Protein 1VL8 (pdb70)

B-factor: mean 30.04, std 7.15, range [13.34, 73.95]

Organism: Thermotoga maritima (strain ATCC 43589 / DSM 3109 / JCM 10099 / NBRC 100826 / MSB8) (NCBI:txid243274)

Solvent-accessible surface area: 19427 Å² total; per-residue (Å²): 128,77,1,178,58,36,3,0,0,0,1,18,0,16,112,28,34,2,38,1,0,0,34,3,0,2,110,23,16,0,19,0,0,0,1,15,131,71,93,116,63,0,46,91,5,4,85,123,0,40,126,130,44,67,16,108,21,34,23,52,87,2,42,8,34,62,39,106,52,0,84,113,0,9,92,15,0,86,91,102,41,45,83,0,4,1,0,0,4,23,20,24,12,19,79,90,49,43,0,36,112,0,45,28,96,42,0,72,63,0,0,59,12,1,0,3,0,6,0,5,0,0,40,29,0,17,73,13,0,115,130,20,110,1,5,0,0,0,0,14,3,11,9,6,28,80,40,12,11,10,49,48,11,0,0,26,0,0,0,12,3,0,1,7,2,0,0,43,0,0,9,91,14,0,37,196,62,40,1,8,0,0,0,0,0,8,14,30,9,116,26,157,63,18,71,67,11,8,69,49,107,97,70,44,96,94,0,65,104,57,8,82,132,52,121,28,12,74,46,112,42,0,25,49,27,0,18,69,1,0,0,84,104,1,109,222,38,49,14,90,35,52,57,31,16,22,24,1,51,92,105,151,95,72,2,187,55,38,5,0,0,0,1,18,0,18,123,29,34,3,36,0,0,0,32,2,0,1,112,23,16,0,17,0,0,0,1,18,133,68,91,112,71,0,40,80,4,5,64,124,0,55,130,144,47,68,15,88,19,26,25,50,84,3,44,7,35,62,37,98,62,0,84,118,0,9,85,21,0,126,150,101,34,45,76,1,2,1,0,0,4,22,20,26,10,18,82,95,50,43,0,37,110,0,46,28,98,45,0,70,65,0,0,63,9,2,0,4,0,7,0,4,0,0,38,33,0,12,75,10,0,127,137,18,108,5,6,0,0,0,0,14,2,11,9,5,28,82,41,12,12,26,59,47,11,0,0,28,0,0,0,12,3,0,1,8,1,0,0,40,0,0,9,89,12,1,37,196,61,42,0,14,0,0,0,0,0,7,14,32,8,115,26,132,65,21,96,71,13,22,88,56,100,97,40,47,94,98,2,62,135,55,8,81,139,52,126,26,12,76,44,113,41,0,25,50,24,0,19,65,0,0,1,60,76,1,142,218,38,52,13,91,36,49,59,33,17,22,24,2,49,92,105

Sequence (503 aa):
FDLRGRVALVTGGSRGLGFGIAQGLAEAGCSVVVASRNLEEASEAAQKLTEKYGVETMAFRCDVSNYEEVKKLLEAVKEKFGKLDTVVNAAGINRRHPAEEFPLDEFRQVIEVNLFGTYYVCREAFSLLRESDNPSIINIGSLTVEEVTMPNISAYAASKGGVASLTKALAKEWGRYGIRVNVIAPGWYRTKMTEAVFSDPEKLDYMLKRIPLGRTGVPEDLKGVAVFLASEEAKYVTGQIIFVDGGWTANVFDLRGRVALVTGGSRGLGFGIAQGLAEAGCSVVVASRNLEEASEAAQKLTEKYGVETMAFRCDVSNYEEVKKLLEAVKEKFGKLDTVVNAAGINRRHPAEEFPLDEFRQVIEVNLFGTYYVCREAFSLLRESDNPSIINIGSLTVEEVTMPNISAYAASKGGVASLTKALAKEWGRYGIRVNVIAPGWYRTKMTEAVFSSDPEKLDYMLKRIPLGRTGVPEDLKGVAVFLASEEAKYVTGQIIFVDGGWTAN

Secondary structure (DSSP, 8-state):
---TT-EEEEETTTSHHHHHHHHHHHHTT-EEEEEES-HHHHHHHHHHHHHHH---EEEEE--TT-HHHHHHHHHHHHHHHS---EEEE---------GGG--HHHHHHHHIIIIIHHHHHHHHHHHHHTT-SS-EEEEE--GGGT---SSS-HHHHHHHHHHHHHHHHHHHHHGGGT-EEEEEEE--B-STTTHHHHT-HHHHHHHHHT-TTSS-B-GGGGHHHHHHHHSGGGTT--S-EEEESTTGGG-/----TT-EEEEETTTSHHHHHHHHHHHHTT-EEEEEES-HHHHHHHHHHHHHHH---EEEEE--TT-HHHHHHHHHHHHHHHS---EEEE---------GGG--HHHHHHHHIIIIIHHHHHHHHHHHHHTT-SS-EEEEE--GGGT---SSS-HHHHHHHHHHHHHHHHHHHHHGGGT-EEEEEEE--B-SGGGHHHHT-HHHHHHHHHT-TTSS-B-GGGGHHHHHHHHSGGGTT--S-EEEESTTGGG-

Radius of gyration: 23.2 Å; Cα contacts (8 Å, |Δi|>4): 1226; chains: 2; bounding box: 63×60×46 Å

Foldseek 3Di:
DAQAVAEEEFEVCLDFQSVLQQLLNLQSHYEYEYEEQDQVSSVVSQVVSCVVRVHHYHYAYAQLLDLVRLLVVLVVVCVVRVAHAEYELPFFAFDFDAPVPDDPVVLVVRLSRLAVSLVSNCVNCVVRNLVDPQHEYEYEAACLLPDDPDGRGVSNSVNRVNLLVVQLVCCVPCVVSLHAGEYEYEYAEDDPRCVVQVVDPVSVVVLLVLAQQRDHDGSNLCSVVSCCRSDPVCSVDHSYYHYSYNCNVVD/DLAQAPAEEEQEVCLDFLSVLQLLLNLQSHYEYEYEEQDQVSSVVSQVVSCVVRVHHYHYAYDQLLDLVRLLVSLVVCCVVRVAHAEYELPFFAFDFDAPVPPDPVVLVVRLSRLAVSLVSNCVNCVVRNLVDPQHEYEYEAACLLPDDPDGGGVSNSVNRVNLLVVQLVCLVVCVVSLHAGEYEYEYAEDDPRCPVQVVDVVSLVVLQVLAQQRDHDGSNLCSVVSSCRSDPVCSVDHSYYHYSYNCNVVD

CATH classification: 3.40.50.720

Structure (mmCIF, N/CA/C/O backbone):
data_1VL8
#
_entry.id   1VL8
#
_cell.length_a   123.504
_cell.length_b   123.504
_cell.length_c   122.323
_cell.angle_alpha   90.00
_cell.angle_beta   90.00
_cell.angle_gamma   90.00
#
_symmetry.space_group_name_H-M   'P 43 21 2'
#
loop_
_entity.id
_entity.type
_entity.pdbx_description
1 polymer 'Gluconate 5-dehydrogenase'
2 non-polymer 'PHOSPHATE ION'
3 non-polymer 'NADP NICOTINAMIDE-ADENINE-DINUCLEOTIDE PHOSPHATE'
4 non-polymer 'MAGNESIUM ION'
5 water water
#
loop_
_atom_site.group_PDB
_atom_site.id
_atom_site.type_symbol
_atom_site.label_atom_id
_atom_site.label_alt_id
_atom_site.label_comp_id
_atom_site.label_asym_id
_atom_site.label_entity_id
_atom_site.label_seq_id
_atom_site.pdbx_PDB_ins_code
_atom_site.Cartn_x
_atom_site.Cartn_y
_atom_site.Cartn_z
_atom_site.occupancy
_atom_site.B_iso_or_equiv
_atom_site.auth_seq_id
_atom_site.auth_comp_id
_atom_site.auth_asym_id
_atom_site.auth_atom_id
_atom_site.pdbx_PDB_model_num
ATOM 1 N N . PHE A 1 17 ? 10.877 7.876 3.532 1.00 44.35 5 PHE A N 1
ATOM 2 C CA . PHE A 1 17 ? 10.437 9.301 3.833 1.00 42.26 5 PHE A CA 1
ATOM 3 C C . PHE A 1 17 ? 9.085 9.375 4.509 1.00 40.01 5 PHE A C 1
ATOM 4 O O . PHE A 1 17 ? 8.316 10.324 4.358 1.00 41.29 5 PHE A O 1
ATOM 12 N N . ASP A 1 18 ? 8.821 8.359 5.290 1.00 37.44 6 ASP A N 1
ATOM 13 C CA . ASP A 1 18 ? 7.630 8.217 6.072 1.00 36.87 6 ASP A CA 1
ATOM 14 C C . ASP A 1 18 ? 7.823 9.024 7.370 1.00 35.31 6 ASP A C 1
ATOM 15 O O . ASP A 1 18 ? 8.801 8.827 8.101 1.00 36.30 6 ASP A O 1
ATOM 20 N N . LEU A 1 19 ? 6.884 9.919 7.654 1.00 32.68 7 LEU A N 1
ATOM 21 C CA . LEU A 1 19 ? 6.890 10.656 8.927 1.00 29.96 7 LEU A CA 1
ATOM 22 C C . LEU A 1 19 ? 5.732 10.259 9.817 1.00 28.52 7 LEU A C 1
ATOM 23 O O . LEU A 1 19 ? 5.349 10.989 10.747 1.00 27.31 7 LEU A O 1
ATOM 28 N N . ARG A 1 20 ? 5.144 9.100 9.547 1.00 28.95 8 ARG A N 1
ATOM 29 C CA . ARG A 1 20 ? 4.048 8.643 10.379 1.00 31.11 8 ARG A CA 1
ATOM 30 C C . ARG A 1 20 ? 4.524 8.421 11.809 1.00 29.70 8 ARG A C 1
ATOM 31 O O . ARG A 1 20 ? 5.596 7.892 12.022 1.00 28.83 8 ARG A O 1
ATOM 39 N N . GLY A 1 21 ? 3.744 8.882 12.773 1.00 29.44 9 GLY A N 1
ATOM 40 C CA . GLY A 1 21 ? 4.124 8.810 14.183 1.00 30.06 9 GLY A CA 1
ATOM 41 C C . GLY A 1 21 ? 5.000 9.970 14.640 1.00 29.26 9 GLY A C 1
ATOM 42 O O . GLY A 1 21 ? 5.278 10.108 15.846 1.00 29.38 9 GLY A O 1
ATOM 43 N N . ARG A 1 22 ? 5.434 10.817 13.699 1.00 26.69 10 ARG A N 1
ATOM 44 C CA . ARG A 1 22 ? 6.248 11.979 14.042 1.00 26.90 10 ARG A CA 1
ATOM 45 C C . ARG A 1 22 ? 5.378 13.188 14.357 1.00 26.39 10 ARG A C 1
ATOM 46 O O . ARG A 1 22 ? 4.231 13.248 13.941 1.00 24.57 10 ARG A O 1
ATOM 54 N N . VAL A 1 23 ? 5.953 14.120 15.115 1.0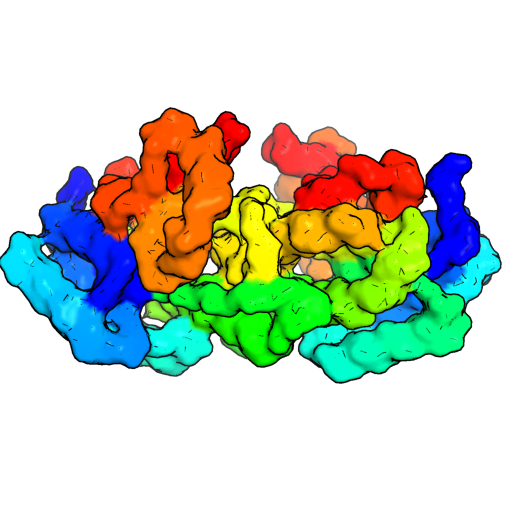0 25.45 11 VAL A N 1
ATOM 55 C CA . VAL A 1 23 ? 5.329 15.374 15.532 1.00 24.80 11 VAL A CA 1
ATOM 56 C C . VAL A 1 23 ? 6.244 16.529 15.066 1.00 26.99 11 VAL A C 1
ATOM 57 O O . VAL A 1 23 ? 7.469 16.525 15.314 1.00 25.05 11 VAL A O 1
ATOM 61 N N . ALA A 1 24 ? 5.640 17.489 14.367 1.00 25.44 12 ALA A N 1
ATOM 62 C CA . ALA A 1 24 ? 6.308 18.705 13.962 1.00 25.61 12 ALA A CA 1
ATOM 63 C C . ALA A 1 24 ? 5.639 19.939 14.545 1.00 26.35 12 ALA A C 1
ATOM 64 O O . ALA A 1 24 ? 4.427 19.973 14.728 1.00 26.35 12 ALA A O 1
ATOM 66 N N . LEU A 1 25 ? 6.474 20.927 14.870 1.00 27.64 13 LEU A N 1
ATOM 67 C CA . LEU A 1 25 ? 6.048 22.263 15.249 1.00 27.92 13 LEU A CA 1
ATOM 68 C C . LEU A 1 25 ? 6.452 23.190 14.106 1.00 26.24 13 LEU A C 1
ATOM 69 O O . LEU A 1 25 ? 7.639 23.310 13.782 1.00 27.76 13 LEU A O 1
ATOM 74 N N . VAL A 1 26 ? 5.467 23.857 13.516 1.00 26.45 14 VAL A N 1
ATOM 75 C CA . VAL A 1 26 ? 5.716 24.830 12.463 1.00 25.20 14 VAL A CA 1
ATOM 76 C C . VAL A 1 26 ? 5.261 26.207 12.913 1.00 24.03 14 VAL A C 1
ATOM 77 O O . VAL A 1 26 ? 4.069 26.508 12.938 1.00 23.82 14 VAL A O 1
ATOM 81 N N . THR A 1 27 ? 6.229 27.056 13.229 1.00 25.61 15 THR A N 1
ATOM 82 C CA . THR A 1 27 ? 5.927 28.476 13.403 1.00 27.87 15 THR A CA 1
ATOM 83 C C . THR A 1 27 ? 5.768 29.123 12.056 1.00 26.01 15 THR A C 1
ATOM 84 O O . THR A 1 27 ? 6.430 28.726 11.102 1.00 26.28 15 THR A O 1
ATOM 88 N N . GLY A 1 28 ? 4.910 30.140 11.970 1.00 28.16 16 GLY A N 1
ATOM 89 C CA . GLY A 1 28 ? 4.549 30.650 10.669 1.00 28.78 16 GLY A CA 1
ATOM 90 C C . GLY A 1 28 ? 3.826 29.618 9.793 1.00 29.26 16 GLY A C 1
ATOM 91 O O . GLY A 1 28 ? 3.815 29.746 8.573 1.00 28.72 16 GLY A O 1
ATOM 92 N N . GLY A 1 29 ? 3.180 28.627 10.424 1.00 27.53 17 GLY A N 1
ATOM 93 C CA . GLY A 1 29 ? 2.483 27.568 9.694 1.00 27.78 17 GLY A CA 1
ATOM 94 C C . GLY A 1 29 ? 1.066 27.870 9.222 1.00 27.35 17 GLY A C 1
ATOM 95 O O . GLY A 1 29 ? 0.428 27.017 8.617 1.00 26.75 17 GLY A O 1
ATOM 96 N N . SER A 1 30 ? 0.586 29.084 9.512 1.00 27.97 18 SER A N 1
ATOM 97 C CA . SER A 1 30 ? -0.776 29.515 9.302 1.00 28.83 18 SER A CA 1
ATOM 98 C C . SER A 1 30 ? -1.034 29.917 7.841 1.00 29.39 18 SER A C 1
ATOM 99 O O . SER A 1 30 ? -2.175 29.915 7.396 1.00 28.86 18 SER A O 1
ATOM 102 N N . ARG A 1 31 ? 0.023 30.296 7.124 1.00 28.63 19 ARG A N 1
ATOM 103 C CA . ARG A 1 31 ? -0.105 30.658 5.703 1.00 29.06 19 ARG A CA 1
ATOM 104 C C . ARG A 1 31 ? 1.233 30.645 4.979 1.00 27.55 19 ARG A C 1
ATOM 105 O O . ARG A 1 31 ? 2.257 30.282 5.531 1.00 26.94 19 ARG A O 1
ATOM 113 N N . GLY A 1 32 ? 1.216 31.014 3.706 1.00 26.73 20 GLY A N 1
ATOM 114 C CA . GLY A 1 32 ? 2.444 31.135 2.939 1.00 28.16 20 GLY A CA 1
ATOM 115 C C . GLY A 1 32 ? 3.365 29.926 2.916 1.00 27.73 20 GLY A C 1
ATOM 116 O O . GLY A 1 32 ? 2.925 28.787 2.772 1.00 27.67 20 GLY A O 1
ATOM 117 N N . LEU A 1 33 ? 4.659 30.172 3.037 1.00 28.10 21 LEU A N 1
ATOM 118 C CA . LEU A 1 33 ? 5.640 29.093 2.910 1.00 27.33 21 LEU A CA 1
ATOM 119 C C . LEU A 1 33 ? 5.586 28.075 4.061 1.00 27.43 21 LEU A C 1
ATOM 120 O O . LEU A 1 33 ? 5.763 26.873 3.840 1.00 27.82 21 LEU A O 1
ATOM 125 N N . GLY A 1 34 ? 5.362 28.557 5.280 1.00 26.77 22 GLY A N 1
ATOM 126 C CA . GLY A 1 34 ? 5.259 27.694 6.447 1.00 29.29 22 GLY A CA 1
ATOM 127 C C . GLY A 1 34 ? 4.073 26.746 6.296 1.00 27.57 22 GLY A C 1
ATOM 128 O O . GLY A 1 34 ? 4.179 25.573 6.621 1.00 28.36 22 GLY A O 1
ATOM 129 N N . PHE A 1 35 ? 2.967 27.255 5.754 1.00 26.77 23 PHE A N 1
ATOM 130 C CA . PHE A 1 35 ? 1.808 26.430 5.501 1.00 27.29 23 PHE A CA 1
ATOM 131 C C . PHE A 1 35 ? 2.066 25.349 4.451 1.00 25.65 23 PHE A C 1
ATOM 132 O O . PHE A 1 35 ? 1.665 24.211 4.649 1.00 23.54 23 PHE A O 1
ATOM 140 N N . GLY A 1 36 ? 2.723 25.705 3.356 1.00 27.86 24 GLY A N 1
ATOM 141 C CA . GLY A 1 36 ? 3.114 24.742 2.321 1.00 26.82 24 GLY A CA 1
ATOM 142 C C . GLY A 1 36 ? 3.959 23.608 2.919 1.00 27.47 24 GLY A C 1
ATOM 143 O O . GLY A 1 36 ? 3.731 22.433 2.653 1.00 26.61 24 GLY A O 1
ATOM 144 N N . ILE A 1 37 ? 4.938 23.981 3.724 1.00 27.92 25 ILE A N 1
ATOM 145 C CA . ILE A 1 37 ? 5.796 23.033 4.434 1.00 27.87 25 ILE A CA 1
ATOM 146 C C . ILE A 1 37 ? 4.999 22.142 5.397 1.00 27.53 25 ILE A C 1
ATOM 147 O O . ILE A 1 37 ? 5.235 20.937 5.433 1.00 28.06 25 ILE A O 1
ATOM 152 N N . ALA A 1 38 ? 4.078 22.740 6.155 1.00 27.12 26 ALA A N 1
ATOM 153 C CA . ALA A 1 38 ? 3.209 22.010 7.063 1.00 27.19 26 ALA A CA 1
ATOM 154 C C . ALA A 1 38 ? 2.395 20.952 6.299 1.00 28.93 26 ALA A C 1
ATOM 155 O O . ALA A 1 38 ? 2.258 19.821 6.771 1.00 26.99 26 ALA A O 1
ATOM 157 N N . GLN A 1 39 ? 1.898 21.314 5.099 1.00 27.34 27 GLN A N 1
ATOM 158 C CA . GLN A 1 39 ? 1.171 20.402 4.253 1.00 26.30 27 GLN A CA 1
ATOM 159 C C . GLN A 1 39 ? 2.029 19.217 3.821 1.00 26.79 27 GLN A C 1
ATOM 160 O O . GLN A 1 39 ? 1.557 18.099 3.828 1.00 25.97 27 GLN A O 1
ATOM 166 N N . GLY A 1 40 ? 3.261 19.503 3.400 1.00 28.05 28 GLY A N 1
ATOM 167 C CA . GLY A 1 40 ? 4.233 18.493 3.016 1.00 27.73 28 GLY A CA 1
ATOM 168 C C . GLY A 1 40 ? 4.472 17.506 4.140 1.00 27.99 28 GLY A C 1
ATOM 169 O O . GLY A 1 40 ? 4.446 16.308 3.924 1.00 25.90 28 GLY A O 1
ATOM 170 N N . LEU A 1 41 ? 4.710 18.016 5.343 1.00 27.07 29 LEU A N 1
ATOM 171 C CA . LEU A 1 41 ? 4.944 17.151 6.505 1.00 26.13 29 LEU A CA 1
ATOM 172 C C . LEU A 1 41 ? 3.730 16.289 6.841 1.00 26.62 29 LEU A C 1
ATOM 173 O O . LEU A 1 41 ? 3.877 15.123 7.149 1.00 2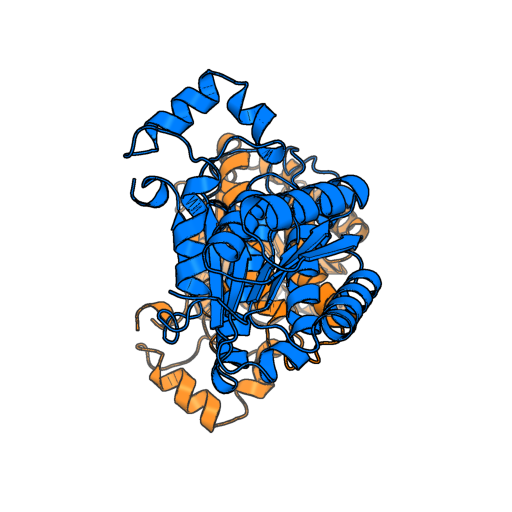5.13 29 LEU A O 1
ATOM 178 N N . ALA A 1 42 ? 2.537 16.891 6.791 1.00 25.63 30 ALA A N 1
ATOM 179 C CA . ALA A 1 42 ? 1.277 16.224 7.081 1.00 26.26 30 ALA A CA 1
ATOM 180 C C . ALA A 1 42 ? 0.997 15.142 6.035 1.00 26.97 30 ALA A C 1
ATOM 181 O O . ALA A 1 42 ? 0.525 14.047 6.376 1.00 24.65 30 ALA A O 1
ATOM 183 N N . GLU A 1 43 ? 1.283 15.446 4.774 1.00 25.03 31 GLU A N 1
ATOM 184 C CA . GLU A 1 43 ? 1.087 14.491 3.708 1.00 27.25 31 GLU A CA 1
ATOM 185 C C . GLU A 1 43 ? 1.937 13.251 3.910 1.00 26.99 31 GLU A C 1
ATOM 186 O O . GLU A 1 43 ? 1.494 12.174 3.579 1.00 24.11 31 GLU A O 1
ATOM 192 N N . ALA A 1 44 ? 3.153 13.421 4.441 1.00 26.37 32 ALA A N 1
ATOM 193 C CA . ALA A 1 44 ? 4.077 12.301 4.761 1.00 26.02 32 ALA A CA 1
ATOM 194 C C . ALA A 1 44 ? 3.740 11.578 6.083 1.00 26.56 32 ALA A C 1
ATOM 195 O O . ALA A 1 44 ? 4.395 10.613 6.473 1.00 27.21 32 ALA A O 1
ATOM 197 N N . GLY A 1 45 ? 2.707 12.067 6.769 1.00 25.64 33 GLY A N 1
ATOM 198 C CA . GLY A 1 45 ? 2.155 11.399 7.925 1.00 27.94 33 GLY A CA 1
ATOM 199 C C . GLY A 1 45 ? 2.431 12.070 9.251 1.00 26.80 33 GLY A C 1
ATOM 200 O O . GLY A 1 45 ? 2.059 11.545 10.284 1.00 27.02 33 GLY A O 1
ATOM 201 N N . CYS A 1 46 ? 3.071 13.223 9.222 1.00 27.29 34 CYS A N 1
ATOM 202 C CA . CYS A 1 46 ? 3.443 13.930 10.440 1.00 27.54 34 CYS A CA 1
ATOM 203 C C . CYS A 1 46 ? 2.233 14.639 11.108 1.00 27.97 34 CYS A C 1
ATOM 204 O O . CYS A 1 46 ? 1.432 15.264 10.438 1.00 26.96 34 CYS A O 1
ATOM 207 N N . SER A 1 47 ? 2.128 14.532 12.426 1.00 25.45 35 SER A N 1
ATOM 208 C CA . SER A 1 47 ? 1.251 15.381 13.211 1.00 26.76 35 SER A CA 1
ATOM 209 C C . SER A 1 47 ? 1.858 16.751 13.286 1.00 25.43 35 SER A C 1
ATOM 210 O O . SER A 1 47 ? 3.081 16.854 13.460 1.00 26.20 35 SER A O 1
ATOM 213 N N . VAL A 1 48 ? 1.021 17.794 13.203 1.00 25.40 36 VAL A N 1
ATOM 214 C CA . VAL A 1 48 ? 1.518 19.167 13.084 1.00 26.65 36 VAL A CA 1
ATOM 215 C C . VAL A 1 48 ? 0.886 20.138 14.065 1.00 25.11 36 VAL A C 1
ATOM 216 O O . VAL A 1 48 ? -0.348 20.232 14.171 1.00 25.40 36 VAL A O 1
ATOM 220 N N . VAL A 1 49 ? 1.760 20.861 14.758 1.00 26.52 37 VAL A N 1
ATOM 221 C CA . VAL A 1 49 ? 1.398 22.020 15.570 1.00 25.82 37 VAL A CA 1
ATOM 222 C C . VAL A 1 49 ? 1.696 23.279 14.768 1.00 25.98 37 VAL A C 1
ATOM 223 O O . VAL A 1 49 ? 2.856 23.539 14.392 1.00 27.65 37 VAL A O 1
ATOM 227 N N . VAL A 1 50 ? 0.636 24.046 14.516 1.00 26.67 38 VAL A N 1
ATOM 228 C CA . VAL A 1 50 ? 0.695 25.310 13.825 1.00 25.47 38 VAL A CA 1
ATOM 229 C C . VAL A 1 50 ? 0.717 26.472 14.838 1.00 25.48 38 VAL A C 1
ATOM 230 O O . VAL A 1 50 ? -0.175 26.640 15.683 1.00 25.91 38 VAL A O 1
ATOM 234 N N . ALA A 1 51 ? 1.761 27.280 14.752 1.00 24.71 39 ALA A N 1
ATOM 235 C CA . ALA A 1 51 ? 1.869 28.431 15.634 1.00 26.57 39 ALA A CA 1
ATOM 236 C C . ALA A 1 51 ? 2.042 29.707 14.856 1.00 26.91 39 ALA A C 1
ATOM 237 O O . ALA A 1 51 ? 2.888 29.785 13.950 1.00 28.15 39 ALA A O 1
ATOM 239 N N . SER A 1 52 ? 1.238 30.702 15.220 1.00 27.86 40 SER A N 1
ATOM 240 C CA . SER A 1 52 ? 1.348 32.044 14.670 1.00 30.45 40 SER A CA 1
ATOM 241 C C . SER A 1 52 ? 0.676 33.036 15.635 1.00 28.62 40 SER A C 1
ATOM 242 O O . SER A 1 52 ? 0.120 32.620 16.672 1.00 28.09 40 SER A O 1
ATOM 245 N N . ARG A 1 53 ? 0.702 34.326 15.310 1.00 27.87 41 ARG A N 1
ATOM 246 C CA . ARG A 1 53 ? 0.109 35.339 16.186 1.00 30.00 41 ARG A CA 1
ATOM 247 C C . ARG A 1 53 ? -1.398 35.445 16.103 1.00 28.60 41 ARG A C 1
ATOM 248 O O . ARG A 1 53 ? -2.026 36.049 16.987 1.00 28.16 41 ARG A O 1
ATOM 256 N N . ASN A 1 54 ? -1.971 34.921 15.026 1.00 28.11 42 ASN A N 1
ATOM 257 C CA . ASN A 1 54 ? -3.395 34.967 14.788 1.00 27.89 42 ASN A CA 1
ATOM 258 C C . ASN A 1 54 ? -3.974 33.542 15.020 1.00 26.65 42 ASN A C 1
ATOM 259 O O . ASN A 1 54 ? -3.755 32.648 14.196 1.00 25.88 42 ASN A O 1
ATOM 264 N N . LEU A 1 55 ? -4.656 33.351 16.157 1.00 26.68 43 LEU A N 1
ATOM 265 C CA . LEU A 1 55 ? -5.181 32.029 16.530 1.00 27.65 43 LEU A CA 1
ATOM 266 C C . LEU A 1 55 ? -6.201 31.507 15.482 1.00 27.14 43 LEU A C 1
ATOM 267 O O . LEU A 1 55 ? -6.164 30.332 15.115 1.00 24.09 43 LEU A O 1
ATOM 272 N N . GLU A 1 56 ? -7.097 32.372 14.993 1.00 25.32 44 GLU A N 1
ATOM 273 C CA . GLU A 1 56 ? -8.040 31.955 13.958 1.00 26.19 44 GLU A CA 1
ATOM 274 C C . GLU A 1 56 ? -7.348 31.404 12.746 1.00 25.24 44 GLU A C 1
ATOM 275 O O . GLU A 1 56 ? -7.692 30.339 12.245 1.00 21.33 44 GLU A O 1
ATOM 281 N N . GLU A 1 57 ? -6.331 32.114 12.277 1.00 26.92 45 GLU A N 1
ATOM 282 C CA . GLU A 1 57 ? -5.628 31.672 11.101 1.00 28.94 45 GLU A CA 1
ATOM 283 C C . GLU A 1 57 ? -4.847 30.386 11.307 1.00 28.16 45 GLU A C 1
ATOM 284 O O . GLU A 1 57 ? -4.784 29.528 10.406 1.00 27.39 45 GLU A O 1
ATOM 290 N N . ALA A 1 58 ? -4.192 30.284 12.458 1.00 25.79 46 ALA A N 1
ATOM 291 C CA . ALA A 1 58 ? -3.495 29.049 12.836 1.00 23.67 46 ALA A CA 1
ATOM 292 C C . ALA A 1 58 ? -4.441 27.840 12.969 1.00 26.02 46 ALA A C 1
ATOM 293 O O . ALA A 1 58 ? -4.119 26.755 12.479 1.00 26.79 46 ALA A O 1
ATOM 295 N N . SER A 1 59 ? -5.571 28.040 13.645 1.00 24.97 47 SER A N 1
ATOM 296 C CA . SER A 1 59 ? -6.599 27.016 13.857 1.00 26.17 47 SER A CA 1
ATOM 297 C C . SER A 1 59 ? -7.198 26.530 12.556 1.00 25.80 47 SER A C 1
ATOM 298 O O . SER A 1 59 ? -7.326 25.323 12.353 1.00 24.33 47 SER A O 1
ATOM 301 N N . GLU A 1 60 ? -7.523 27.475 11.665 1.00 27.83 48 GLU A N 1
ATOM 302 C CA . GLU A 1 60 ? -8.034 27.145 10.347 1.00 29.15 48 GLU A CA 1
ATOM 303 C C . GLU A 1 60 ? -7.003 26.401 9.509 1.00 26.68 48 GLU A C 1
ATOM 304 O O . GLU A 1 60 ? -7.337 25.448 8.840 1.00 23.87 48 GLU A O 1
ATOM 310 N N . ALA A 1 61 ? -5.746 26.802 9.581 1.00 25.80 49 ALA A N 1
ATOM 311 C CA . ALA A 1 61 ? -4.683 26.113 8.847 1.00 27.11 49 ALA A CA 1
ATOM 312 C C . ALA A 1 61 ? -4.518 24.679 9.362 1.00 27.04 49 ALA A C 1
ATOM 313 O O . ALA A 1 61 ? -4.434 23.733 8.556 1.00 27.24 49 ALA A O 1
ATOM 315 N N . ALA A 1 62 ? -4.491 24.540 10.689 1.00 26.12 50 ALA A N 1
ATOM 316 C CA . ALA A 1 62 ? -4.396 23.213 11.331 1.00 28.38 50 ALA A CA 1
ATOM 317 C C . ALA A 1 62 ? -5.543 22.281 10.938 1.00 27.18 50 ALA A C 1
ATOM 318 O O . ALA A 1 62 ? -5.306 21.142 10.565 1.00 26.13 50 ALA A O 1
ATOM 320 N N . GLN A 1 63 ? -6.772 22.791 10.975 1.00 27.37 51 GLN A N 1
ATOM 321 C CA . GLN A 1 63 ? -7.942 22.009 10.588 1.00 28.42 51 GLN A CA 1
ATOM 322 C C . GLN A 1 63 ? -7.905 21.568 9.100 1.00 27.88 51 GLN A C 1
ATOM 323 O O . GLN A 1 63 ? -8.297 20.439 8.782 1.00 25.45 51 GLN A O 1
ATOM 329 N N . LYS A 1 64 ? -7.441 22.452 8.212 1.00 26.33 52 LYS A N 1
ATOM 330 C CA . LYS A 1 64 ? -7.220 22.092 6.809 1.00 30.20 52 LYS A CA 1
ATOM 331 C C . LYS A 1 64 ? -6.187 20.971 6.644 1.00 27.42 52 LYS A C 1
ATOM 332 O O . LYS A 1 64 ? -6.349 20.099 5.817 1.00 27.80 52 LYS A O 1
ATOM 338 N N . LEU A 1 65 ? -5.138 20.976 7.460 1.00 28.10 53 LEU A N 1
ATOM 339 C CA . LEU A 1 65 ? -4.196 19.834 7.460 1.00 28.17 53 LEU A CA 1
ATOM 340 C C . LEU A 1 65 ? -4.859 18.501 7.870 1.00 25.94 53 LEU A C 1
ATOM 341 O O . LEU A 1 65 ? -4.638 17.474 7.251 1.00 23.45 53 LEU A O 1
ATOM 346 N N . THR A 1 66 ? -5.634 18.531 8.943 1.00 25.15 54 THR A N 1
ATOM 347 C CA . THR A 1 66 ? -6.333 17.359 9.438 1.00 26.69 54 THR A CA 1
ATOM 348 C C . THR A 1 66 ? -7.336 16.833 8.407 1.00 27.87 54 THR A C 1
ATOM 349 O O . THR A 1 66 ? -7.412 15.643 8.201 1.00 25.06 54 THR A O 1
ATOM 353 N N . GLU A 1 67 ? -8.073 17.741 7.769 1.00 27.71 55 GLU A N 1
ATOM 354 C CA . GLU A 1 67 ? -9.116 17.391 6.813 1.00 30.90 55 GLU A CA 1
ATOM 355 C C . GLU A 1 67 ? -8.568 16.766 5.559 1.00 29.46 55 GLU A C 1
ATOM 356 O O . GLU A 1 67 ? -9.108 15.797 5.055 1.00 29.23 55 GLU A O 1
ATOM 362 N N . LYS A 1 68 ? -7.496 17.351 5.056 1.00 30.31 56 LYS A N 1
ATOM 363 C CA . LYS A 1 68 ? -6.922 16.954 3.803 1.00 31.07 56 LYS A CA 1
ATOM 364 C C . LYS A 1 68 ? -6.035 15.731 3.980 1.00 30.26 56 LYS A C 1
ATOM 365 O O . LYS A 1 68 ? -6.039 14.852 3.123 1.00 27.28 56 LYS A O 1
ATOM 371 N N . TYR A 1 69 ? -5.282 15.687 5.075 1.00 29.51 57 TYR A N 1
ATOM 372 C CA . TYR A 1 69 ? -4.275 14.651 5.232 1.00 29.51 57 TYR A CA 1
ATOM 373 C C . TYR A 1 69 ? -4.568 13.634 6.320 1.00 28.43 57 TYR A C 1
ATOM 374 O O . TYR A 1 69 ? -3.846 12.654 6.411 1.00 29.97 57 TYR A O 1
ATOM 383 N N . GLY A 1 70 ? -5.592 13.867 7.131 1.00 27.10 58 GLY A N 1
ATOM 384 C CA . GLY A 1 70 ? -5.993 12.929 8.182 1.00 28.38 58 GLY A CA 1
ATOM 385 C C . GLY A 1 70 ? -5.053 12.824 9.382 1.00 29.26 58 GLY A C 1
ATOM 386 O O . GLY A 1 70 ? -5.155 11.883 10.161 1.00 31.89 58 GLY A O 1
ATOM 387 N N . VAL A 1 71 ? -4.168 13.792 9.557 1.00 28.17 59 VAL A N 1
ATOM 388 C CA . VAL A 1 71 ? -3.243 13.813 10.694 1.00 26.41 59 VAL A CA 1
ATOM 389 C C . VAL A 1 71 ? -3.794 14.637 11.901 1.00 28.42 59 VAL A C 1
ATOM 390 O O . VAL A 1 71 ? -4.701 15.493 11.748 1.00 25.26 59 VAL A O 1
ATOM 394 N N . GLU A 1 72 ? -3.265 14.330 13.094 1.00 29.17 60 GLU A N 1
ATOM 395 C CA . GLU A 1 72 ? -3.541 15.111 14.286 1.00 30.38 60 GLU A CA 1
ATOM 396 C C . GLU A 1 72 ? -2.837 16.440 14.216 1.00 26.74 60 GLU A C 1
ATOM 397 O O . GLU A 1 72 ? -1.687 16.516 13.850 1.00 26.40 60 GLU A O 1
ATOM 403 N N . THR A 1 73 ? -3.551 17.475 14.616 1.00 25.60 61 THR A N 1
ATOM 404 C CA . THR A 1 73 ? -3.015 18.821 14.631 1.00 25.93 61 THR A CA 1
ATOM 405 C C . THR A 1 73 ? -3.428 19.560 15.873 1.00 26.14 61 THR A C 1
ATOM 406 O O . THR A 1 73 ? -4.367 19.168 16.595 1.00 26.46 61 THR A O 1
ATOM 410 N N . MET A 1 74 ? -2.743 20.660 16.084 1.00 27.51 62 MET A N 1
ATOM 411 C CA . MET A 1 74 ? -3.066 21.602 17.106 1.00 30.74 62 MET A CA 1
ATOM 412 C C . MET A 1 74 ? -2.573 22.976 16.617 1.00 27.47 62 MET A C 1
ATOM 413 O O . MET A 1 74 ? -1.539 23.077 15.905 1.00 25.57 62 MET A O 1
ATOM 418 N N . ALA A 1 75 ? -3.316 24.008 16.997 1.00 25.69 63 ALA A N 1
ATOM 419 C CA . ALA A 1 75 ? -2.956 25.392 16.764 1.00 26.00 63 ALA A CA 1
ATOM 420 C C . ALA A 1 75 ? -2.730 26.069 18.107 1.00 24.72 63 ALA A C 1
ATOM 421 O O . ALA A 1 75 ? -3.455 25.838 19.048 1.00 22.38 63 ALA A O 1
ATOM 423 N N . PHE A 1 76 ? -1.741 26.943 18.164 1.00 26.34 64 PHE A N 1
ATOM 424 C CA . PHE A 1 76 ? -1.384 27.641 19.385 1.00 28.04 64 PHE A CA 1
ATOM 425 C C . PHE A 1 76 ? -0.883 29.022 19.003 1.00 27.54 64 PHE A C 1
ATOM 426 O O . PHE A 1 76 ? -0.036 29.163 18.097 1.00 26.64 64 PHE A O 1
ATOM 434 N N . ARG A 1 77 ? -1.452 30.043 19.632 1.00 26.10 65 ARG A N 1
ATOM 435 C CA . ARG A 1 77 ? -1.034 31.414 19.426 1.00 27.92 65 ARG A CA 1
ATOM 436 C C . ARG A 1 77 ? 0.325 31.695 20.130 1.00 28.19 65 ARG A C 1
ATOM 437 O O . ARG A 1 77 ? 0.537 31.390 21.326 1.00 29.47 65 ARG A O 1
ATOM 442 N N . CYS A 1 78 ? 1.233 32.282 19.367 1.00 27.33 66 CYS A N 1
ATOM 443 C CA . CYS A 1 78 ? 2.546 32.599 19.826 1.00 27.67 66 CYS A CA 1
ATOM 444 C C . CYS A 1 78 ? 3.143 33.671 18.935 1.00 27.73 66 CYS A C 1
ATOM 445 O O . CYS A 1 78 ? 3.233 33.504 17.700 1.00 25.97 66 CYS A O 1
ATOM 448 N N . ASP A 1 79 ? 3.617 34.722 19.591 1.00 27.36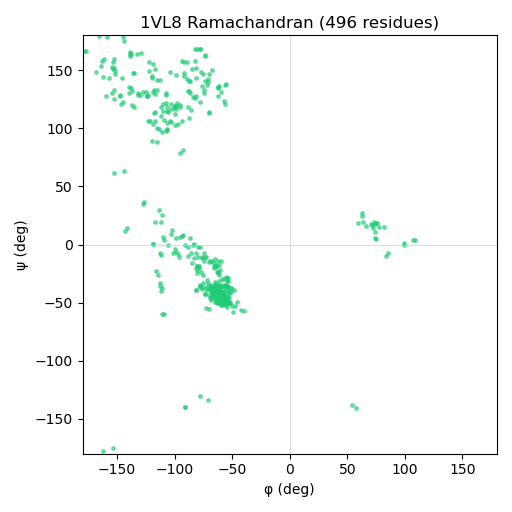 67 ASP A N 1
ATOM 449 C CA . ASP A 1 79 ? 4.545 35.681 19.024 1.00 27.42 67 ASP A CA 1
ATOM 450 C C . ASP A 1 79 ? 5.945 35.227 19.398 1.00 27.32 67 ASP A C 1
ATOM 451 O O . ASP A 1 79 ? 6.328 35.300 20.569 1.00 25.95 67 ASP A O 1
ATOM 456 N N . VAL A 1 80 ? 6.672 34.683 18.409 1.00 24.31 68 VAL A N 1
ATOM 457 C CA . VAL A 1 80 ? 7.983 34.095 18.637 1.00 25.52 68 VAL A CA 1
ATOM 458 C C . VAL A 1 80 ? 9.055 35.069 19.172 1.00 26.96 68 VAL A C 1
ATOM 459 O O . VAL A 1 80 ? 10.021 34.630 19.764 1.00 26.47 68 VAL A O 1
ATOM 463 N N . SER A 1 81 ? 8.827 36.370 19.041 1.00 28.98 69 SER A N 1
ATOM 464 C CA . SER A 1 81 ? 9.711 37.396 19.603 1.00 27.96 69 SER A CA 1
ATOM 465 C C . SER A 1 81 ? 9.528 37.530 21.103 1.00 27.80 69 SER A C 1
ATOM 466 O O . SER A 1 81 ? 10.330 38.195 21.781 1.00 27.47 69 SER A O 1
ATOM 469 N N . ASN A 1 82 ? 8.477 36.903 21.629 1.00 27.77 70 ASN A N 1
ATOM 470 C CA . ASN A 1 82 ? 8.195 36.883 23.054 1.00 27.38 70 ASN A CA 1
ATOM 471 C C . ASN A 1 82 ? 8.604 35.528 23.617 1.00 27.24 70 ASN A C 1
ATOM 472 O O . ASN A 1 82 ? 7.927 34.536 23.403 1.00 25.20 70 ASN A O 1
ATOM 477 N N . TYR A 1 83 ? 9.716 35.516 24.337 1.00 27.57 71 TYR A N 1
ATOM 478 C CA . TYR A 1 83 ? 10.270 34.315 24.913 1.00 28.63 71 TYR A CA 1
ATOM 479 C C . TYR A 1 83 ? 9.300 33.517 25.793 1.00 26.31 71 TYR A C 1
ATOM 480 O O . TYR A 1 83 ? 9.209 32.300 25.636 1.00 25.60 71 TYR A O 1
ATOM 489 N N . GLU A 1 84 ? 8.567 34.174 26.679 1.00 28.03 72 GLU A N 1
ATOM 490 C CA . GLU A 1 84 ? 7.627 33.461 27.538 1.00 28.39 72 GLU A CA 1
ATOM 491 C C . GLU A 1 84 ? 6.517 32.798 26.742 1.00 26.88 72 GLU A C 1
ATOM 492 O O . GLU A 1 84 ? 6.070 31.709 27.084 1.00 28.41 72 GLU A O 1
ATOM 498 N N . GLU A 1 85 ? 6.061 33.446 25.676 1.00 27.57 73 GLU A N 1
ATOM 499 C CA . GLU A 1 85 ? 5.076 32.830 24.787 1.00 28.09 73 GLU A CA 1
ATOM 500 C C . GLU A 1 85 ? 5.635 31.577 24.063 1.00 26.72 73 GLU A C 1
ATOM 501 O O . GLU A 1 85 ? 4.929 30.576 23.874 1.00 25.35 73 GLU A O 1
ATOM 507 N N . VAL A 1 86 ? 6.914 31.610 23.735 1.00 26.22 74 VAL A N 1
ATOM 508 C CA . VAL A 1 86 ? 7.590 30.464 23.105 1.00 27.48 74 VAL A CA 1
ATOM 509 C C . VAL A 1 86 ? 7.759 29.321 24.083 1.00 26.94 74 VAL A C 1
ATOM 510 O O . VAL A 1 86 ? 7.532 28.173 23.725 1.00 27.03 74 VAL A O 1
ATOM 514 N N . LYS A 1 87 ? 8.160 29.638 25.305 1.00 28.16 75 LYS A N 1
ATOM 515 C CA . LYS A 1 87 ? 8.201 28.636 26.381 1.00 30.62 75 LYS A CA 1
ATOM 516 C C . LYS A 1 87 ? 6.836 27.927 26.525 1.00 29.38 75 LYS A C 1
ATOM 517 O O . LYS A 1 87 ? 6.760 26.706 26.575 1.00 27.41 75 LYS A O 1
ATOM 523 N N . LYS A 1 88 ? 5.766 28.711 26.612 1.00 28.33 76 LYS A N 1
ATOM 524 C CA . LYS A 1 88 ? 4.393 28.198 26.712 1.00 29.90 76 LYS A CA 1
ATOM 525 C C . LYS A 1 88 ? 3.997 27.358 25.467 1.00 26.56 76 LYS A C 1
ATOM 526 O O . LYS A 1 88 ? 3.398 26.295 25.605 1.00 27.30 76 LYS A O 1
ATOM 532 N N . LEU A 1 89 ? 4.393 27.797 24.275 1.00 25.73 77 LEU A N 1
ATOM 533 C CA . LEU A 1 89 ? 4.180 27.001 23.042 1.00 27.35 77 LEU A CA 1
ATOM 534 C C . LEU A 1 89 ? 4.772 25.604 23.137 1.00 25.66 77 LEU A C 1
ATOM 535 O O . LEU A 1 89 ? 4.124 24.628 22.802 1.00 24.44 77 LEU A O 1
ATOM 540 N N . LEU A 1 90 ? 5.992 25.505 23.635 1.00 25.46 78 LEU A N 1
ATOM 541 C CA . LEU A 1 90 ? 6.631 24.188 23.780 1.00 27.40 78 LEU A CA 1
ATOM 542 C C . LEU A 1 90 ? 6.050 23.341 24.881 1.00 28.17 78 LEU A C 1
ATOM 543 O O . LEU A 1 90 ? 5.991 22.116 24.722 1.00 27.64 78 LEU A O 1
ATOM 548 N N . GLU A 1 91 ? 5.545 23.971 25.949 1.00 27.86 79 GLU A N 1
ATOM 549 C CA . GLU A 1 91 ? 4.798 23.254 26.976 1.00 30.20 79 GLU A CA 1
ATOM 550 C C . GLU A 1 91 ? 3.537 22.681 26.385 1.00 27.53 79 GLU A C 1
ATOM 551 O O . GLU A 1 91 ? 3.175 21.566 26.699 1.00 25.22 79 GLU A O 1
ATOM 557 N N . ALA A 1 92 ? 2.868 23.467 25.527 1.00 28.17 80 ALA A N 1
ATOM 558 C CA . ALA A 1 92 ? 1.652 23.024 24.844 1.00 27.62 80 ALA A CA 1
ATOM 559 C C . ALA A 1 92 ? 1.909 21.820 23.921 1.00 27.54 80 ALA A C 1
ATOM 560 O O . ALA A 1 92 ? 1.095 20.887 23.859 1.00 27.61 80 ALA A O 1
ATOM 562 N N . VAL A 1 93 ? 3.035 21.843 23.200 1.00 26.71 81 VAL A N 1
ATOM 563 C CA . VAL A 1 93 ? 3.446 20.676 22.366 1.00 28.25 81 VAL A CA 1
ATOM 564 C C . VAL A 1 93 ? 3.621 19.397 23.243 1.00 28.28 81 VAL A C 1
ATOM 565 O O . VAL A 1 93 ? 3.099 18.297 22.926 1.00 26.59 81 VAL A O 1
ATOM 569 N N . LYS A 1 94 ? 4.359 19.553 24.335 1.00 28.19 82 LYS A N 1
ATOM 570 C CA . LYS A 1 94 ? 4.584 18.455 25.248 1.00 31.23 82 LYS A CA 1
ATOM 571 C C . LYS A 1 94 ? 3.242 17.934 25.814 1.00 31.30 82 LYS A C 1
ATOM 572 O O . LYS A 1 94 ? 3.024 16.721 25.828 1.00 29.78 82 LYS A O 1
ATOM 576 N N . GLU A 1 95 ? 2.332 18.834 26.221 1.00 31.23 83 GLU A N 1
ATOM 577 C CA . GLU A 1 95 ? 1.025 18.427 26.723 1.00 31.49 83 GLU A CA 1
ATOM 578 C C . GLU A 1 95 ? 0.214 17.678 25.686 1.00 32.09 83 GLU A C 1
ATOM 579 O O . GLU A 1 95 ? -0.357 16.639 25.979 1.00 33.43 83 GLU A O 1
ATOM 581 N N . LYS A 1 96 ? 0.126 18.197 24.481 1.00 31.09 84 LYS A N 1
ATOM 582 C CA . LYS A 1 96 ? -0.692 17.568 23.445 1.00 31.89 84 LYS A CA 1
ATOM 583 C C . LYS A 1 96 ? -0.068 16.237 23.015 1.00 30.69 84 LYS A C 1
ATOM 584 O O . LYS A 1 96 ? -0.747 15.235 22.989 1.00 26.98 84 LYS A O 1
ATOM 590 N N . PHE A 1 97 ? 1.240 16.211 22.746 1.00 30.58 85 PHE A N 1
ATOM 591 C CA . PHE A 1 97 ? 1.845 15.040 22.078 1.00 29.64 85 PHE A CA 1
ATOM 592 C C . PHE A 1 97 ? 2.869 14.251 22.870 1.00 28.68 85 PHE A C 1
ATOM 593 O O . PHE A 1 97 ? 3.123 13.082 22.559 1.00 28.45 85 PHE A O 1
ATOM 601 N N . GLY A 1 98 ? 3.478 14.886 23.864 1.00 27.88 86 GLY A N 1
ATOM 602 C CA . GLY A 1 98 ? 4.468 14.227 24.715 1.00 28.52 86 GLY A CA 1
ATOM 603 C C . GLY A 1 98 ? 5.808 14.034 24.035 1.00 28.78 86 GLY A C 1
ATOM 604 O O . GLY A 1 98 ? 6.704 13.437 24.612 1.00 29.91 86 GLY A O 1
ATOM 605 N N . LYS A 1 99 ? 5.945 14.567 22.820 1.00 27.76 87 LYS A N 1
ATOM 606 C CA . LYS A 1 99 ? 7.118 14.375 22.009 1.00 28.48 87 LYS A CA 1
ATOM 607 C C . LYS A 1 99 ? 7.205 15.431 20.916 1.00 27.95 87 LYS A C 1
ATOM 608 O O . LYS A 1 99 ? 6.219 16.080 20.550 1.00 27.87 87 LYS A O 1
ATOM 613 N N . LEU A 1 100 ? 8.407 15.606 20.398 1.00 26.68 88 LEU A N 1
ATOM 614 C CA . LEU A 1 100 ? 8.617 16.455 19.234 1.00 25.15 88 LEU A CA 1
ATOM 615 C C . LEU A 1 100 ? 9.838 15.987 18.473 1.00 24.88 88 LEU A C 1
ATOM 616 O O . LEU A 1 100 ? 10.901 15.785 19.061 1.00 24.40 88 LEU A O 1
ATOM 621 N N . ASP A 1 101 ? 9.687 15.876 17.158 1.00 25.74 89 ASP A N 1
ATOM 622 C CA . ASP A 1 101 ? 10.730 15.345 16.276 1.00 26.67 89 ASP A CA 1
ATOM 623 C C . ASP A 1 101 ? 11.286 16.426 15.358 1.00 26.52 89 ASP A C 1
ATOM 624 O O . ASP A 1 101 ? 12.456 16.438 15.083 1.00 25.72 89 ASP A O 1
ATOM 629 N N . THR A 1 102 ? 10.446 17.369 14.953 1.00 28.09 90 THR A N 1
ATOM 630 C CA . THR A 1 102 ? 10.785 18.322 13.908 1.00 27.49 90 THR A CA 1
ATOM 631 C C . THR A 1 102 ? 10.284 19.712 14.231 1.00 25.28 90 THR A C 1
ATOM 632 O O . THR A 1 102 ? 9.143 19.884 14.612 1.00 25.32 90 THR A O 1
ATOM 636 N N . VAL A 1 103 ? 11.144 20.687 14.017 1.00 26.15 91 VAL A N 1
ATOM 637 C CA . VAL A 1 103 ? 10.818 22.083 14.173 1.00 27.25 91 VAL A CA 1
ATOM 638 C C . VAL A 1 103 ? 11.105 22.786 12.871 1.00 26.74 91 VAL A C 1
ATOM 639 O O . VAL A 1 103 ? 12.211 22.635 12.315 1.00 26.09 91 VAL A O 1
ATOM 643 N N . VAL A 1 104 ? 10.100 23.526 12.390 1.00 24.93 92 VAL A N 1
ATOM 644 C CA . VAL A 1 104 ? 10.211 24.412 11.259 1.00 26.53 92 VAL A CA 1
ATOM 645 C C . VAL A 1 104 ? 9.953 25.842 11.760 1.00 27.84 92 VAL A C 1
ATOM 646 O O . VAL A 1 104 ? 8.849 26.164 12.213 1.00 27.78 92 VAL A O 1
ATOM 650 N N . ASN A 1 105 ? 10.997 26.671 11.687 1.00 27.00 93 ASN A N 1
ATOM 651 C CA . ASN A 1 105 ? 10.950 28.059 12.095 1.00 28.33 93 ASN A CA 1
ATOM 652 C C . ASN A 1 105 ? 10.680 28.943 10.888 1.00 27.92 93 ASN A C 1
ATOM 653 O O . ASN A 1 105 ? 11.583 29.595 10.364 1.00 29.62 93 ASN A O 1
ATOM 658 N N . ALA A 1 106 ? 9.414 28.999 10.481 1.00 27.65 94 ALA A N 1
ATOM 659 C CA . ALA A 1 106 ? 9.017 29.842 9.358 1.00 27.87 94 ALA A CA 1
ATOM 660 C C . ALA A 1 106 ? 8.464 31.221 9.729 1.00 28.94 94 ALA A C 1
ATOM 661 O O . ALA A 1 106 ? 8.267 32.055 8.846 1.00 30.05 94 ALA A O 1
ATOM 663 N N . ALA A 1 107 ? 8.174 31.474 11.008 1.00 27.25 95 ALA A N 1
ATOM 664 C CA . ALA A 1 107 ? 7.715 32.778 11.419 1.00 26.07 95 ALA A CA 1
ATOM 665 C C . ALA A 1 107 ? 8.759 33.852 11.095 1.00 27.44 95 ALA A C 1
ATOM 666 O O . ALA A 1 107 ? 9.941 33.721 11.399 1.00 29.38 95 ALA A O 1
ATOM 668 N N . GLY A 1 108 ? 8.277 34.916 10.464 1.00 26.75 96 GLY A N 1
ATOM 669 C CA . GLY A 1 108 ? 9.156 35.923 9.943 1.00 27.78 96 GLY A CA 1
ATOM 670 C C . GLY A 1 108 ? 8.402 37.144 9.533 1.00 26.83 96 GLY A C 1
ATOM 671 O O . GLY A 1 108 ? 7.233 37.043 9.191 1.00 26.49 96 GLY A O 1
ATOM 672 N N . ILE A 1 109 ? 9.048 38.306 9.663 1.00 28.88 97 ILE A N 1
ATOM 673 C CA . ILE A 1 109 ? 8.519 39.554 9.127 1.00 27.77 97 ILE A CA 1
ATOM 674 C C . ILE A 1 109 ? 9.578 40.264 8.302 1.00 26.47 97 ILE A C 1
ATOM 675 O O . ILE A 1 109 ? 10.785 39.980 8.396 1.00 25.67 97 ILE A O 1
ATOM 680 N N . ASN A 1 110 ? 9.126 41.231 7.520 1.00 26.10 98 ASN A N 1
ATOM 681 C CA . ASN A 1 110 ? 10.010 42.166 6.835 1.00 27.62 98 ASN A CA 1
ATOM 682 C C . ASN A 1 110 ? 9.451 43.590 6.960 1.00 28.16 98 ASN A C 1
ATOM 683 O O . ASN A 1 110 ? 8.237 43.784 7.005 1.00 31.18 98 ASN A O 1
ATOM 688 N N . ARG A 1 111 ? 10.335 44.580 7.014 1.00 27.32 99 ARG A N 1
ATOM 689 C CA . ARG A 1 111 ? 9.970 45.993 6.969 1.00 29.21 99 ARG A CA 1
ATOM 690 C C . ARG A 1 111 ? 10.974 46.660 6.035 1.00 29.62 99 ARG A C 1
ATOM 691 O O . ARG A 1 111 ? 12.180 46.446 6.206 1.00 26.55 99 ARG A O 1
ATOM 699 N N . ARG A 1 112 ? 10.495 47.474 5.098 1.00 27.36 100 ARG A N 1
ATOM 700 C CA . ARG A 1 112 ? 11.301 48.023 4.026 1.00 27.87 100 ARG A CA 1
ATOM 701 C C . ARG A 1 112 ? 11.540 49.519 4.172 1.00 26.50 100 ARG A C 1
ATOM 702 O O . ARG A 1 112 ? 10.607 50.327 4.119 1.00 24.66 100 ARG A O 1
ATOM 710 N N . HIS A 1 113 ? 12.795 49.889 4.381 1.00 26.09 101 HIS A N 1
ATOM 711 C CA . HIS A 1 113 ? 13.187 51.317 4.504 1.00 25.33 101 HIS A CA 1
ATOM 712 C C . HIS A 1 113 ? 14.614 51.422 4.044 1.00 23.17 101 HIS A C 1
ATOM 713 O O . HIS A 1 113 ? 15.375 50.472 4.223 1.00 24.32 101 HIS A O 1
ATOM 720 N N . PRO A 1 114 ? 14.990 52.572 3.468 1.00 24.26 102 PRO A N 1
ATOM 721 C CA . PRO A 1 114 ? 16.422 52.797 3.269 1.00 25.01 102 PRO A CA 1
ATOM 722 C C . PRO A 1 114 ? 17.171 52.653 4.614 1.00 25.42 102 PRO A C 1
ATOM 723 O O . PRO A 1 114 ? 16.679 53.149 5.660 1.00 24.18 102 PRO A O 1
ATOM 727 N N . ALA A 1 115 ? 18.334 51.997 4.580 1.00 24.35 103 ALA A N 1
ATOM 728 C CA . ALA A 1 115 ? 19.129 51.739 5.783 1.00 24.27 103 ALA A CA 1
ATOM 729 C C . ALA A 1 115 ? 19.414 52.987 6.594 1.00 25.30 103 ALA A C 1
ATOM 730 O O . ALA A 1 115 ? 19.264 52.959 7.808 1.00 25.30 103 ALA A O 1
ATOM 732 N N . GLU A 1 116 ? 19.728 54.091 5.913 1.00 24.37 104 GLU A N 1
ATOM 733 C CA . GLU A 1 116 ? 20.087 55.325 6.553 1.00 26.45 104 GLU A CA 1
ATOM 734 C C . GLU A 1 116 ? 18.895 55.985 7.243 1.00 26.13 104 GLU A C 1
ATOM 735 O O . GLU A 1 116 ? 19.104 56.868 8.037 1.00 23.26 104 GLU A O 1
ATOM 741 N N . GLU A 1 117 ? 17.671 55.553 6.923 1.00 26.37 105 GLU A N 1
ATOM 742 C CA . GLU A 1 117 ? 16.434 56.103 7.509 1.00 30.09 105 GLU A CA 1
ATOM 743 C C . GLU A 1 117 ? 15.616 55.051 8.275 1.00 27.44 105 GLU A C 1
ATOM 744 O O . GLU A 1 117 ? 14.546 55.352 8.775 1.00 28.87 105 GLU A O 1
ATOM 750 N N . PHE A 1 118 ? 16.091 53.820 8.334 1.00 25.64 106 PHE A N 1
ATOM 751 C CA . PHE A 1 118 ? 15.349 52.720 8.968 1.00 25.98 106 PHE A CA 1
ATOM 752 C C . PHE A 1 118 ? 15.016 53.072 10.437 1.00 26.47 106 PHE A C 1
ATOM 753 O O . PHE A 1 118 ? 15.912 53.435 11.208 1.00 26.86 106 PHE A O 1
ATOM 761 N N . PRO A 1 119 ? 13.710 53.050 10.816 1.00 28.69 107 PRO A N 1
ATOM 762 C CA . PRO A 1 119 ? 13.388 53.321 12.219 1.00 26.46 107 PRO A CA 1
ATOM 763 C C . PRO A 1 119 ? 14.006 52.259 13.120 1.00 25.87 107 PRO A C 1
ATOM 764 O O . PRO A 1 119 ? 13.934 51.081 12.785 1.00 25.62 107 PRO A O 1
ATOM 768 N N . LEU A 1 120 ? 14.612 52.694 14.232 1.00 22.14 108 LEU A N 1
ATOM 769 C CA . LEU A 1 120 ? 15.438 51.806 15.060 1.00 25.91 108 LEU A CA 1
ATOM 770 C C . LEU A 1 120 ? 14.606 50.731 15.734 1.00 25.36 108 LEU A C 1
ATOM 771 O O . LEU A 1 120 ? 15.031 49.584 15.795 1.00 26.39 108 LEU A O 1
ATOM 776 N N . ASP A 1 121 ? 13.390 51.073 16.148 1.00 25.76 109 ASP A N 1
ATOM 777 C CA . ASP A 1 121 ? 12.508 50.068 16.720 1.00 28.03 109 ASP A CA 1
ATOM 778 C C . ASP A 1 121 ? 12.132 48.998 15.686 1.00 27.47 109 ASP A C 1
ATOM 779 O O . ASP A 1 121 ? 12.145 47.826 16.015 1.00 28.33 109 ASP A O 1
ATOM 784 N N . GLU A 1 122 ? 11.842 49.384 14.438 1.00 24.76 110 GLU A N 1
ATOM 785 C CA . GLU A 1 122 ? 11.524 48.393 13.424 1.00 27.30 110 GLU A CA 1
ATOM 786 C C . GLU A 1 122 ? 12.733 47.567 13.041 1.00 25.36 110 GLU A C 1
ATOM 787 O O . GLU A 1 122 ? 12.576 46.398 12.800 1.00 25.96 110 GLU A O 1
ATOM 793 N N . PHE A 1 123 ? 13.928 48.166 12.993 1.00 26.34 111 PHE A N 1
ATOM 794 C CA . PHE A 1 123 ? 15.134 47.416 12.705 1.00 28.10 111 PHE A CA 1
ATOM 795 C C . PHE A 1 123 ? 15.282 46.270 13.719 1.00 25.01 111 PHE A C 1
ATOM 796 O O . PHE A 1 123 ? 15.510 45.128 13.352 1.00 26.35 111 PHE A O 1
ATOM 804 N N . ARG A 1 124 ? 15.210 46.610 14.992 1.00 25.30 112 ARG A N 1
ATOM 805 C CA . ARG A 1 124 ? 15.305 45.588 16.053 1.00 26.68 112 ARG A CA 1
ATOM 806 C C . ARG A 1 124 ? 14.194 44.572 15.989 1.00 26.34 112 ARG A C 1
ATOM 807 O O . ARG A 1 124 ? 14.422 43.392 16.210 1.00 24.29 112 ARG A O 1
ATOM 815 N N . GLN A 1 125 ? 12.971 45.044 15.742 1.00 26.12 113 GLN A N 1
ATOM 816 C CA . GLN A 1 125 ? 11.796 44.163 15.681 1.00 29.04 113 GLN A CA 1
ATOM 817 C C . GLN A 1 125 ? 11.924 43.029 14.641 1.00 27.53 113 GLN A C 1
ATOM 818 O O . GLN A 1 125 ? 11.582 41.874 14.909 1.00 25.52 113 GLN A O 1
ATOM 824 N N . VAL A 1 126 ? 12.473 43.335 13.462 1.00 26.90 114 VAL A N 1
ATOM 825 C CA . VAL A 1 126 ? 12.651 42.324 12.418 1.00 26.41 114 VAL A CA 1
ATOM 826 C C . VAL A 1 126 ? 13.636 41.238 12.898 1.00 26.39 114 VAL A C 1
ATOM 827 O O . VAL A 1 126 ? 13.430 40.040 12.636 1.00 23.93 114 VAL A O 1
ATOM 831 N N . ILE A 1 127 ? 14.683 41.660 13.625 1.00 25.86 115 ILE A N 1
ATOM 832 C CA . ILE A 1 127 ? 15.674 40.720 14.164 1.00 27.24 115 ILE A CA 1
ATOM 833 C C . ILE A 1 127 ? 15.103 39.964 15.373 1.00 25.73 115 ILE A C 1
ATOM 834 O O . ILE A 1 127 ? 15.318 38.781 15.550 1.00 25.21 115 ILE A O 1
ATOM 839 N N . GLU A 1 128 ? 14.301 40.653 16.169 1.00 25.74 116 GLU A N 1
ATOM 840 C CA . GLU A 1 128 ? 13.597 39.996 17.296 1.00 28.69 116 GLU A CA 1
ATOM 841 C C . GLU A 1 128 ? 12.690 38.826 16.887 1.00 28.49 116 GLU A C 1
ATOM 842 O O . GLU A 1 128 ? 12.740 37.754 17.522 1.00 25.93 116 GLU A O 1
ATOM 848 N N . VAL A 1 129 ? 11.898 39.028 15.816 1.00 27.80 117 VAL A N 1
ATOM 849 C CA . VAL A 1 129 ? 11.056 37.975 15.256 1.00 26.14 117 VAL A CA 1
ATOM 850 C C . VAL A 1 129 ? 11.908 36.899 14.577 1.00 25.70 117 VAL A C 1
ATOM 851 O O . VAL A 1 129 ? 11.788 35.703 14.887 1.00 25.34 117 VAL A O 1
ATOM 855 N N . ASN A 1 130 ? 12.736 37.323 13.625 1.00 25.28 118 ASN A N 1
ATOM 856 C CA . ASN A 1 130 ? 13.338 36.421 12.648 1.00 26.18 118 ASN A CA 1
ATOM 857 C C . ASN A 1 130 ? 14.506 35.636 13.216 1.00 25.64 118 ASN A C 1
ATOM 858 O O . ASN A 1 130 ? 14.698 34.500 12.853 1.00 27.96 118 ASN A O 1
ATOM 863 N N . LEU A 1 131 ? 15.257 36.248 14.103 1.00 28.02 119 LEU A N 1
ATOM 864 C CA . LEU A 1 131 ? 16.469 35.665 14.621 1.00 27.64 119 LEU A CA 1
ATOM 865 C C . LEU A 1 131 ? 16.307 35.281 16.099 1.00 27.12 119 LEU A C 1
ATOM 866 O O . LEU A 1 131 ? 16.459 34.139 16.425 1.00 27.52 119 LEU A O 1
ATOM 871 N N . PHE A 1 132 ? 16.014 36.231 16.979 1.00 24.63 120 PHE A N 1
ATOM 872 C CA . PHE A 1 132 ? 15.783 35.886 18.396 1.00 26.23 120 PHE A CA 1
ATOM 873 C C . PHE A 1 132 ? 14.660 34.859 18.507 1.00 26.30 120 PHE A C 1
ATOM 874 O O . PHE A 1 132 ? 14.824 33.886 19.218 1.00 25.63 120 PHE A O 1
ATOM 882 N N . GLY A 1 133 ? 13.541 35.063 17.795 1.00 26.01 121 GLY A N 1
ATOM 883 C CA . GLY A 1 133 ? 12.418 34.111 17.847 1.00 25.25 121 GLY A CA 1
ATOM 884 C C . GLY A 1 133 ? 12.780 32.707 17.379 1.00 26.76 121 GLY A C 1
ATOM 885 O O . GLY A 1 133 ? 12.371 31.691 17.990 1.00 28.61 121 GLY A O 1
ATOM 886 N N . THR A 1 134 ? 13.541 32.637 16.282 1.00 28.93 122 THR A N 1
ATOM 887 C CA . THR A 1 134 ? 14.067 31.353 15.818 1.00 27.74 122 THR A CA 1
ATOM 888 C C . THR A 1 134 ? 14.951 30.713 16.913 1.00 25.89 122 THR A C 1
ATOM 889 O O . THR A 1 134 ? 14.789 29.543 17.236 1.00 24.40 122 THR A O 1
ATOM 893 N N . TYR A 1 135 ? 15.874 31.479 17.494 1.00 26.26 123 TYR A N 1
ATOM 894 C CA . TYR A 1 135 ? 16.638 30.974 18.633 1.00 26.98 123 TYR A CA 1
ATOM 895 C C . TYR A 1 135 ? 15.767 30.455 19.818 1.00 27.40 123 TYR A C 1
ATOM 896 O O . TYR A 1 135 ? 15.988 29.322 20.330 1.00 26.07 123 TYR A O 1
ATOM 905 N N . TYR A 1 136 ? 14.784 31.252 20.237 1.00 25.62 124 TYR A N 1
ATOM 906 C CA . TYR A 1 136 ? 13.962 30.900 21.425 1.00 27.36 124 TYR A CA 1
ATOM 907 C C . TYR A 1 136 ? 13.282 29.560 21.161 1.00 25.96 124 TYR A C 1
ATOM 908 O O . TYR A 1 136 ? 13.245 28.718 22.024 1.00 24.42 124 TYR A O 1
ATOM 917 N N . VAL A 1 137 ? 12.749 29.377 19.955 1.00 25.77 125 VAL A N 1
ATOM 918 C CA . VAL A 1 137 ? 12.025 28.138 19.615 1.00 26.68 125 VAL A CA 1
ATOM 919 C C . VAL A 1 137 ? 12.996 26.941 19.694 1.00 27.58 125 VAL A C 1
ATOM 920 O O . VAL A 1 137 ? 12.690 25.935 20.328 1.00 25.21 125 VAL A O 1
ATOM 924 N N . CYS A 1 138 ? 14.154 27.068 19.039 1.00 26.40 126 CYS A N 1
ATOM 925 C CA . CYS A 1 138 ? 15.189 26.028 19.104 1.00 27.25 126 CYS A CA 1
ATOM 926 C C . CYS A 1 138 ? 15.560 25.681 20.549 1.00 27.21 126 CYS A C 1
ATOM 927 O O . CYS A 1 138 ? 15.618 24.484 20.916 1.00 25.72 126 CYS A O 1
ATOM 930 N N . ARG A 1 139 ? 15.825 26.733 21.346 1.00 26.41 127 ARG A N 1
ATOM 931 C CA . ARG A 1 139 ? 16.216 26.598 22.757 1.00 27.64 127 ARG A CA 1
ATOM 932 C C . ARG A 1 139 ? 15.147 25.800 23.564 1.00 27.80 127 ARG A C 1
ATOM 933 O O . ARG A 1 139 ? 15.456 24.851 24.288 1.00 24.67 127 ARG A O 1
ATOM 941 N N . GLU A 1 140 ? 13.884 26.179 23.406 1.00 27.25 128 GLU A N 1
ATOM 942 C CA . GLU A 1 140 ? 12.823 25.569 24.164 1.00 27.37 128 GLU A CA 1
ATOM 943 C C . GLU A 1 140 ? 12.423 24.206 23.670 1.00 27.68 128 GLU A C 1
ATOM 944 O O . GLU A 1 140 ? 11.881 23.431 24.445 1.00 26.90 128 GLU A O 1
ATOM 950 N N . ALA A 1 141 ? 12.684 23.910 22.394 1.00 25.96 129 ALA A N 1
ATOM 951 C CA . ALA A 1 141 ? 12.406 22.621 21.784 1.00 26.30 129 ALA A CA 1
ATOM 952 C C . ALA A 1 141 ? 13.451 21.572 22.134 1.00 26.12 129 ALA A C 1
ATOM 953 O O . ALA A 1 141 ? 13.203 20.390 22.017 1.00 25.54 129 ALA A O 1
ATOM 955 N N . PHE A 1 142 ? 14.625 22.018 22.557 1.00 27.46 130 PHE A N 1
ATOM 956 C CA . PHE A 1 142 ? 15.755 21.141 22.842 1.00 27.37 130 PHE A CA 1
ATOM 957 C C . PHE A 1 142 ? 15.380 19.921 23.710 1.00 27.29 130 PHE A C 1
ATOM 958 O O . PHE A 1 142 ? 15.705 18.798 23.372 1.00 25.11 130 PHE A O 1
ATOM 966 N N . SER A 1 143 ? 14.742 20.154 24.846 1.00 27.76 131 SER A N 1
ATOM 967 C CA . SER A 1 143 ? 14.507 19.072 25.774 1.00 29.23 131 SER A CA 1
ATOM 968 C C . SER A 1 143 ? 13.650 17.938 25.196 1.00 28.35 131 SER A C 1
ATOM 969 O O . SER A 1 143 ? 13.910 16.762 25.497 1.00 28.26 131 SER A O 1
ATOM 972 N N . LEU A 1 144 ? 12.654 18.280 24.369 1.00 28.82 132 LEU A N 1
ATOM 973 C CA . LEU A 1 144 ? 11.901 17.244 23.620 1.00 29.19 132 LEU A CA 1
ATOM 974 C C . LEU A 1 144 ? 12.664 16.630 22.457 1.00 28.34 132 LEU A C 1
ATOM 975 O O . LEU A 1 144 ? 12.564 15.443 22.220 1.00 28.13 132 LEU A O 1
ATOM 980 N N . LEU A 1 145 ? 13.366 17.465 21.688 1.00 28.03 133 LEU A N 1
ATOM 981 C CA . LEU A 1 145 ? 14.147 16.991 20.560 1.00 29.02 133 LEU A CA 1
ATOM 982 C C . LEU A 1 145 ? 15.198 15.960 20.974 1.00 28.74 133 LEU A C 1
ATOM 983 O O . LEU A 1 145 ? 15.437 14.987 20.251 1.00 23.80 133 LEU A O 1
ATOM 988 N N . ARG A 1 146 ? 15.808 16.181 22.143 1.00 30.61 134 ARG A N 1
ATOM 989 C CA . ARG A 1 146 ? 16.734 15.226 22.785 1.00 32.41 134 ARG A CA 1
ATOM 990 C C . ARG A 1 146 ? 16.159 13.853 23.008 1.00 32.00 134 ARG A C 1
ATOM 991 O O . ARG A 1 146 ? 16.892 12.894 23.151 1.00 31.21 134 ARG A O 1
ATOM 999 N N . GLU A 1 147 ? 14.853 13.775 23.170 1.00 32.01 135 GLU A N 1
ATOM 1000 C CA . GLU A 1 147 ? 14.196 12.490 23.384 1.00 32.22 135 GLU A CA 1
ATOM 1001 C C . GLU A 1 147 ? 13.801 11.802 22.087 1.00 28.66 135 GLU A C 1
ATOM 1002 O O . GLU A 1 147 ? 13.372 10.674 22.123 1.00 31.85 135 GLU A O 1
ATOM 1008 N N . SER A 1 148 ? 13.906 12.490 20.962 1.00 29.15 136 SER A N 1
ATOM 1009 C CA . SER A 1 148 ? 13.566 11.921 19.667 1.00 27.81 136 SER A CA 1
ATOM 1010 C C . SER A 1 148 ? 14.702 11.071 19.119 1.00 27.43 136 SER A C 1
ATOM 1011 O O . SER A 1 148 ? 15.878 11.409 19.271 1.00 25.73 136 SER A O 1
ATOM 1014 N N . ASP A 1 149 ? 14.354 9.975 18.454 1.00 27.40 137 ASP A N 1
ATOM 1015 C CA . ASP A 1 149 ? 15.360 9.201 17.712 1.00 25.76 137 ASP A CA 1
ATOM 1016 C C . ASP A 1 149 ? 15.564 9.728 16.284 1.00 27.13 137 ASP A C 1
ATOM 1017 O O . ASP A 1 149 ? 16.333 9.157 15.532 1.00 28.33 137 ASP A O 1
ATOM 1022 N N . ASN A 1 150 ? 14.923 10.847 15.925 1.00 25.06 138 ASN A N 1
ATOM 1023 C CA . ASN A 1 150 ? 15.033 11.458 14.611 1.00 26.53 138 ASN A CA 1
ATOM 1024 C C . ASN A 1 150 ? 14.794 12.982 14.662 1.00 26.26 138 ASN A C 1
ATOM 1025 O O . ASN A 1 150 ? 13.826 13.471 14.064 1.00 28.16 138 ASN A O 1
ATOM 1030 N N . PRO A 1 151 ? 15.644 13.724 15.409 1.00 25.98 139 PRO A N 1
ATOM 1031 C CA . PRO A 1 151 ? 15.405 15.151 15.628 1.00 27.46 139 PRO A CA 1
ATOM 1032 C C . PRO A 1 151 ? 16.020 16.032 14.543 1.00 29.20 139 PRO A C 1
ATOM 1033 O O . PRO A 1 151 ? 17.218 15.893 14.217 1.00 27.39 139 PRO A O 1
ATOM 1037 N N . SER A 1 152 ? 15.204 16.957 14.045 1.00 28.47 140 SER A N 1
ATOM 1038 C CA . SER A 1 152 ? 15.553 17.783 12.900 1.00 27.86 140 SER A CA 1
ATOM 1039 C C . SER A 1 152 ? 14.917 19.150 13.089 1.00 28.41 140 SER A C 1
ATOM 1040 O O . SER A 1 152 ? 13.692 19.273 13.208 1.00 26.47 140 SER A O 1
ATOM 1043 N N . ILE A 1 153 ? 15.775 20.170 13.118 1.00 26.61 141 ILE A N 1
ATOM 1044 C CA . ILE A 1 153 ? 15.362 21.565 13.164 1.00 27.39 141 ILE A CA 1
ATOM 1045 C C . ILE A 1 153 ? 15.661 22.150 11.773 1.00 25.93 141 ILE A C 1
ATOM 1046 O O . ILE A 1 153 ? 16.755 21.994 11.232 1.00 27.51 141 ILE A O 1
ATOM 1051 N N . ILE A 1 154 ? 14.665 22.813 11.224 1.00 27.46 142 ILE A N 1
ATOM 1052 C CA . ILE A 1 154 ? 14.677 23.405 9.900 1.00 26.46 142 ILE A CA 1
ATOM 1053 C C . ILE A 1 154 ? 14.364 24.890 10.075 1.00 26.65 142 ILE A C 1
ATOM 1054 O O . ILE A 1 154 ? 13.230 25.295 10.332 1.00 26.73 142 ILE A O 1
ATOM 1059 N N . ASN A 1 155 ? 15.381 25.699 9.918 1.00 27.77 143 ASN A N 1
ATOM 1060 C CA . ASN A 1 155 ? 15.241 27.146 9.924 1.00 27.68 143 ASN A CA 1
ATOM 1061 C C . ASN A 1 155 ? 15.022 27.699 8.484 1.00 27.81 143 ASN A C 1
ATOM 1062 O O . ASN A 1 155 ? 15.482 27.132 7.521 1.00 28.60 143 ASN A O 1
ATOM 1067 N N . ILE A 1 156 ? 14.217 28.741 8.371 1.00 27.48 144 ILE A N 1
ATOM 1068 C CA . ILE A 1 156 ? 13.942 29.368 7.068 1.00 28.42 144 ILE A CA 1
ATOM 1069 C C . ILE A 1 156 ? 14.838 30.599 6.941 1.00 29.99 144 ILE A C 1
ATOM 1070 O O . ILE A 1 156 ? 14.775 31.546 7.753 1.00 29.29 144 ILE A O 1
ATOM 1075 N N . GLY A 1 157 ? 15.716 30.518 5.948 1.00 29.81 145 GLY A N 1
ATOM 1076 C CA . GLY A 1 157 ? 16.601 31.586 5.542 1.00 29.75 145 GLY A CA 1
ATOM 1077 C C . GLY A 1 157 ? 15.961 32.449 4.470 1.00 29.40 145 GLY A C 1
ATOM 1078 O O . GLY A 1 157 ? 14.779 32.780 4.508 1.00 30.69 145 GLY A O 1
ATOM 1079 N N . SER A 1 158 ? 16.781 32.831 3.521 1.00 32.83 146 SER A N 1
ATOM 1080 C CA . SER A 1 158 ? 16.449 33.723 2.432 1.00 29.84 146 SER A CA 1
ATOM 1081 C C . SER A 1 158 ? 17.713 33.805 1.562 1.00 29.39 146 SER A C 1
ATOM 1082 O O . SER A 1 158 ? 18.832 33.438 2.013 1.00 29.93 146 SER A O 1
ATOM 1085 N N . LEU A 1 159 ? 17.550 34.341 0.359 1.00 28.45 147 LEU A N 1
ATOM 1086 C CA . LEU A 1 159 ? 18.687 34.660 -0.497 1.00 30.05 147 LEU A CA 1
ATOM 1087 C C . LEU A 1 159 ? 19.689 35.541 0.198 1.00 29.08 147 LEU A C 1
ATOM 1088 O O . LEU A 1 159 ? 20.872 35.381 -0.105 1.00 25.55 147 LEU A O 1
ATOM 1093 N N . THR A 1 160 ? 19.199 36.405 1.112 1.00 29.22 148 THR A N 1
ATOM 1094 C CA . THR A 1 160 ? 20.001 37.368 1.905 1.00 30.29 148 THR A CA 1
ATOM 1095 C C . THR A 1 160 ? 21.049 36.729 2.847 1.00 31.86 148 THR A C 1
ATOM 1096 O O . THR A 1 160 ? 21.962 37.398 3.336 1.00 29.49 148 THR A O 1
ATOM 1100 N N . VAL A 1 161 ? 20.937 35.426 3.068 1.00 31.93 149 VAL A N 1
ATOM 1101 C CA . VAL A 1 161 ? 22.062 34.659 3.634 1.00 33.56 149 VAL A CA 1
ATOM 1102 C C . VAL A 1 161 ? 23.339 34.858 2.806 1.00 35.33 149 VAL A C 1
ATOM 1103 O O . VAL A 1 161 ? 24.441 34.950 3.340 1.00 34.28 149 VAL A O 1
ATOM 1107 N N . GLU A 1 162 ? 23.170 34.914 1.489 1.00 36.33 150 GLU A N 1
ATOM 1108 C CA . GLU A 1 162 ? 24.272 34.919 0.534 1.00 35.11 150 GLU A CA 1
ATOM 1109 C C . GLU A 1 162 ? 24.405 36.280 -0.177 1.00 32.45 150 GLU A C 1
ATOM 1110 O O . GLU A 1 162 ? 25.500 36.712 -0.485 1.00 30.07 150 GLU A O 1
ATOM 1116 N N . GLU A 1 163 ? 23.280 36.906 -0.486 1.00 28.22 151 GLU A N 1
ATOM 1117 C CA . GLU A 1 163 ? 23.278 38.081 -1.318 1.00 31.01 151 GLU A CA 1
ATOM 1118 C C . GLU A 1 163 ? 21.970 38.874 -1.176 1.00 29.14 151 GLU A C 1
ATOM 1119 O O . GLU A 1 163 ? 20.895 38.313 -0.994 1.00 27.57 151 GLU A O 1
ATOM 1125 N N . VAL A 1 164 ? 22.098 40.190 -1.235 1.00 29.48 152 VAL A N 1
ATOM 1126 C CA . VAL A 1 164 ? 20.976 41.096 -0.973 1.00 27.45 152 VAL A CA 1
ATOM 1127 C C . VAL A 1 164 ? 20.603 41.778 -2.299 1.00 27.28 152 VAL A C 1
ATOM 1128 O O . VAL A 1 164 ? 21.209 42.759 -2.718 1.00 25.20 152 VAL A O 1
ATOM 1132 N N . THR A 1 165 ? 19.587 41.203 -2.935 1.00 28.80 153 THR A N 1
ATOM 1133 C CA . THR A 1 165 ? 19.183 41.542 -4.283 1.00 32.34 153 THR A CA 1
ATOM 1134 C C . THR A 1 165 ? 18.323 42.805 -4.337 1.00 33.09 153 THR A C 1
ATOM 1135 O O . THR A 1 165 ? 18.300 43.492 -5.314 1.00 39.74 153 THR A O 1
ATOM 1139 N N . MET A 1 166 ? 17.693 43.157 -3.246 1.00 30.72 154 MET A N 1
ATOM 1140 C CA . MET A 1 166 ? 16.806 44.311 -3.218 1.00 30.21 154 MET A CA 1
ATOM 1141 C C . MET A 1 166 ? 17.356 45.357 -2.259 1.00 28.56 154 MET A C 1
ATOM 1142 O O . MET A 1 166 ? 18.032 45.020 -1.275 1.00 30.69 154 MET A O 1
ATOM 1147 N N . PRO A 1 167 ? 17.060 46.626 -2.541 1.00 29.40 155 PRO A N 1
ATOM 1148 C CA . PRO A 1 167 ? 17.315 47.608 -1.518 1.00 31.09 155 PRO A CA 1
ATOM 1149 C C . PRO A 1 167 ? 16.208 47.574 -0.428 1.00 29.18 155 PRO A C 1
ATOM 1150 O O . PRO A 1 167 ? 15.179 46.906 -0.557 1.00 30.48 155 PRO A O 1
ATOM 1154 N N . ASN A 1 168 ? 16.496 48.270 0.656 1.00 26.61 156 ASN A N 1
ATOM 1155 C CA . ASN A 1 168 ? 15.564 48.601 1.702 1.00 26.86 156 ASN A CA 1
ATOM 1156 C C . ASN A 1 168 ? 15.235 47.454 2.638 1.00 25.37 156 ASN A C 1
ATOM 1157 O O . ASN A 1 168 ? 14.250 47.496 3.334 1.00 25.58 156 ASN A O 1
ATOM 1162 N N . ILE A 1 169 ? 16.075 46.420 2.663 1.00 24.73 157 ILE A N 1
ATOM 1163 C CA . ILE A 1 169 ? 15.824 45.276 3.498 1.00 25.48 157 ILE A CA 1
ATOM 1164 C C . ILE A 1 169 ? 17.026 44.921 4.403 1.00 25.16 157 ILE A C 1
ATOM 1165 O O . ILE A 1 169 ? 17.276 43.744 4.647 1.00 26.18 157 ILE A O 1
ATOM 1170 N N . SER A 1 170 ? 17.763 45.928 4.885 1.00 25.12 158 SER A N 1
ATOM 1171 C CA . SER A 1 170 ? 18.974 45.697 5.736 1.00 25.73 158 SER A CA 1
ATOM 1172 C C . SER A 1 170 ? 18.698 44.898 7.005 1.00 25.62 158 SER A C 1
ATOM 1173 O O . SER A 1 170 ? 19.437 43.959 7.280 1.00 24.57 158 SER A O 1
ATOM 1176 N N . ALA A 1 171 ? 17.603 45.233 7.732 1.00 24.33 159 ALA A N 1
ATOM 1177 C CA . ALA A 1 171 ? 17.267 44.484 8.960 1.00 25.87 159 ALA A CA 1
ATOM 1178 C C . ALA A 1 171 ? 16.973 43.019 8.688 1.00 25.67 159 ALA A C 1
ATOM 1179 O O . ALA A 1 171 ? 17.475 42.108 9.367 1.00 25.28 159 ALA A O 1
ATOM 1181 N N . TYR A 1 172 ? 16.164 42.796 7.664 1.00 26.30 160 TYR A N 1
ATOM 1182 C CA . TYR A 1 172 ? 15.817 41.449 7.253 1.00 25.04 160 TYR A CA 1
ATOM 1183 C C . TYR A 1 172 ? 17.041 40.600 6.851 1.00 25.50 160 TYR A C 1
ATOM 1184 O O . TYR A 1 172 ? 17.194 39.465 7.311 1.00 27.02 160 TYR A O 1
ATOM 1193 N N . ALA A 1 173 ? 17.896 41.188 6.008 1.00 25.51 161 ALA A N 1
ATOM 1194 C CA . ALA A 1 173 ? 19.133 40.553 5.591 1.00 26.26 161 ALA A CA 1
ATOM 1195 C C . ALA A 1 173 ? 19.955 40.160 6.799 1.00 24.91 161 ALA A C 1
ATOM 1196 O O . ALA A 1 173 ? 20.439 39.046 6.814 1.00 26.14 161 ALA A O 1
ATOM 1198 N N . ALA A 1 174 ? 20.149 41.103 7.760 1.00 25.23 162 ALA A N 1
ATOM 1199 C CA . ALA A 1 174 ? 20.935 40.846 8.952 1.00 25.60 162 ALA A CA 1
ATOM 1200 C C . ALA A 1 174 ? 20.341 39.660 9.748 1.00 25.04 162 ALA A C 1
ATOM 1201 O O . ALA A 1 174 ? 21.059 38.789 10.217 1.00 24.87 162 ALA A O 1
ATOM 1203 N N . SER A 1 175 ? 19.013 39.650 9.879 1.00 26.68 163 SER A N 1
ATOM 1204 C CA . SER A 1 175 ? 18.310 38.576 10.572 1.00 26.08 163 SER A CA 1
ATOM 1205 C C . SER A 1 175 ? 18.595 37.191 9.957 1.00 27.96 163 SER A C 1
ATOM 1206 O O . SER A 1 175 ? 18.775 36.199 10.689 1.00 29.05 163 SER A O 1
ATOM 1209 N N . LYS A 1 176 ? 18.574 37.122 8.620 1.00 27.13 164 LYS A N 1
ATOM 1210 C CA . LYS A 1 176 ? 18.679 35.862 7.909 1.00 26.87 164 LYS A CA 1
ATOM 1211 C C . LYS A 1 176 ? 20.125 35.364 7.866 1.00 25.27 164 LYS A C 1
ATOM 1212 O O . LYS A 1 176 ? 20.324 34.191 7.967 1.00 27.01 164 LYS A O 1
ATOM 1218 N N . GLY A 1 177 ? 21.114 36.256 7.731 1.00 26.71 165 GLY A N 1
ATOM 1219 C CA . GLY A 1 177 ? 22.517 35.864 7.925 1.00 28.11 165 GLY A CA 1
ATOM 1220 C C . GLY A 1 177 ? 22.771 35.409 9.362 1.00 29.06 165 GLY A C 1
ATOM 1221 O O . GLY A 1 177 ? 23.586 34.529 9.625 1.00 25.53 165 GLY A O 1
ATOM 1222 N N . GLY A 1 178 ? 22.090 36.042 10.305 1.00 25.25 166 GLY A N 1
ATOM 1223 C CA . GLY A 1 178 ? 22.114 35.613 11.666 1.00 26.26 166 GLY A CA 1
ATOM 1224 C C . GLY A 1 178 ? 21.587 34.211 11.851 1.00 25.65 166 GLY A C 1
ATOM 1225 O O . GLY A 1 178 ? 22.178 33.392 12.563 1.00 24.68 166 GLY A O 1
ATOM 1226 N N . VAL A 1 179 ? 20.447 33.951 11.213 1.00 28.54 167 VAL A N 1
ATOM 1227 C CA . VAL A 1 179 ? 19.856 32.613 11.231 1.00 29.38 167 VAL A CA 1
ATOM 1228 C C . VAL A 1 179 ? 20.812 31.536 10.660 1.00 26.96 167 VAL A C 1
ATOM 1229 O O . VAL A 1 179 ? 20.911 30.454 11.252 1.00 27.90 167 VAL A O 1
ATOM 1233 N N . ALA A 1 180 ? 21.472 31.832 9.534 1.00 26.45 168 ALA A N 1
ATOM 1234 C CA . ALA A 1 180 ? 22.392 30.914 8.911 1.00 27.53 168 ALA A CA 1
ATOM 1235 C C . ALA A 1 180 ? 23.553 30.540 9.869 1.00 28.03 168 ALA A C 1
ATOM 1236 O O . ALA A 1 180 ? 23.872 29.378 10.015 1.00 25.96 168 ALA A O 1
ATOM 1238 N N . SER A 1 181 ? 24.157 31.532 10.529 1.00 27.07 169 SER A N 1
ATOM 1239 C CA . SER A 1 181 ? 25.241 31.259 11.442 1.00 26.90 169 SER A CA 1
ATOM 1240 C C . SER A 1 181 ? 24.787 30.583 12.733 1.00 27.69 169 SER A C 1
ATOM 1241 O O . SER A 1 181 ? 25.480 29.706 13.205 1.00 24.84 169 SER A O 1
ATOM 1244 N N . LEU A 1 182 ? 23.635 30.995 13.271 1.00 26.84 170 LEU A N 1
ATOM 1245 C CA . LEU A 1 182 ? 22.989 30.332 14.388 1.00 28.21 170 LEU A CA 1
ATOM 1246 C C . LEU A 1 182 ? 22.806 28.840 14.087 1.00 26.37 170 LEU A C 1
ATOM 1247 O O . LEU A 1 182 ? 23.136 27.978 14.874 1.00 25.18 170 LEU A O 1
ATOM 1252 N N . THR A 1 183 ? 22.265 28.570 12.935 1.00 27.68 171 THR A N 1
ATOM 1253 C CA . THR A 1 183 ? 22.053 27.191 12.473 1.00 26.67 171 THR A CA 1
ATOM 1254 C C . THR A 1 183 ? 23.329 26.348 12.539 1.00 26.80 171 THR A C 1
ATOM 1255 O O . THR A 1 183 ? 23.319 25.240 13.057 1.00 25.33 171 THR A O 1
ATOM 1259 N N . LYS A 1 184 ? 24.436 26.901 12.076 1.00 26.74 172 LYS A N 1
ATOM 1260 C CA . LYS A 1 184 ? 25.705 26.227 12.128 1.00 26.65 172 LYS A CA 1
ATOM 1261 C C . LYS A 1 184 ? 26.216 25.995 13.546 1.00 25.98 172 LYS A C 1
ATOM 1262 O O . LYS A 1 184 ? 26.781 24.916 13.825 1.00 25.89 172 LYS A O 1
ATOM 1268 N N . ALA A 1 185 ? 26.014 26.996 14.408 1.00 25.81 173 ALA A N 1
ATOM 1269 C CA . ALA A 1 185 ? 26.362 26.884 15.836 1.00 25.75 173 ALA A CA 1
ATOM 1270 C C . ALA A 1 185 ? 25.563 25.793 16.542 1.00 26.96 173 ALA A C 1
ATOM 1271 O O . ALA A 1 185 ? 26.141 24.985 17.316 1.00 26.48 173 ALA A O 1
ATOM 1273 N N . LEU A 1 186 ? 24.265 25.724 16.228 1.00 24.75 174 LEU A N 1
ATOM 1274 C CA . LEU A 1 186 ? 23.438 24.667 16.804 1.00 26.79 174 LEU A CA 1
ATOM 1275 C C . LEU A 1 186 ? 23.786 23.299 16.284 1.00 25.12 174 LEU A C 1
ATOM 1276 O O . LEU A 1 186 ? 23.752 22.303 17.054 1.00 23.97 174 LEU A O 1
ATOM 1281 N N . ALA A 1 187 ? 24.060 23.229 14.971 1.00 25.53 175 ALA A N 1
ATOM 1282 C CA . ALA A 1 187 ? 24.473 21.979 14.351 1.00 27.54 175 ALA A CA 1
ATOM 1283 C C . ALA A 1 187 ? 25.733 21.461 15.001 1.00 27.93 175 ALA A C 1
ATOM 1284 O O . ALA A 1 187 ? 25.862 20.262 15.272 1.00 24.71 175 ALA A O 1
ATOM 1286 N N . LYS A 1 188 ? 26.674 22.387 15.220 1.00 27.61 176 LYS A N 1
ATOM 1287 C CA . LYS A 1 188 ? 27.914 22.084 15.896 1.00 27.88 176 LYS A CA 1
ATOM 1288 C C . LYS A 1 188 ? 27.709 21.550 17.328 1.00 25.19 176 LYS A C 1
ATOM 1289 O O . LYS A 1 188 ? 28.278 20.542 17.683 1.00 23.46 176 LYS A O 1
ATOM 1295 N N . GLU A 1 189 ? 26.893 22.233 18.113 1.00 26.03 177 GLU A N 1
ATOM 1296 C CA . GLU A 1 189 ? 26.728 21.894 19.552 1.00 29.36 177 GLU A CA 1
ATOM 1297 C C . GLU A 1 189 ? 25.832 20.670 19.787 1.00 26.22 177 GLU A C 1
ATOM 1298 O O . GLU A 1 189 ? 26.043 19.891 20.709 1.00 27.59 177 GLU A O 1
ATOM 1304 N N . TRP A 1 190 ? 24.811 20.542 18.957 1.00 26.10 178 TRP A N 1
ATOM 1305 C CA . TRP A 1 190 ? 23.789 19.545 19.182 1.00 26.88 178 TRP A CA 1
ATOM 1306 C C . TRP A 1 190 ? 23.923 18.280 18.351 1.00 27.84 178 TRP A C 1
ATOM 1307 O O . TRP A 1 190 ? 23.130 17.362 18.564 1.00 29.07 178 TRP A O 1
ATOM 1318 N N . GLY A 1 191 ? 24.909 18.229 17.452 1.00 28.59 179 GLY A N 1
ATOM 1319 C CA . GLY A 1 191 ? 25.240 17.033 16.684 1.00 29.08 179 GLY A CA 1
ATOM 1320 C C . GLY A 1 191 ? 25.496 15.848 17.572 1.00 29.32 179 GLY A C 1
ATOM 1321 O O . GLY A 1 191 ? 25.154 14.747 17.218 1.00 30.12 179 GLY A O 1
ATOM 1322 N N . ARG A 1 192 ? 26.102 16.085 18.739 1.00 27.76 180 ARG A N 1
ATOM 1323 C CA . ARG A 1 192 ? 26.377 15.039 19.695 1.00 29.31 180 ARG A CA 1
ATOM 1324 C C . ARG A 1 192 ? 25.105 14.410 20.288 1.00 29.29 180 ARG A C 1
ATOM 1325 O O . ARG A 1 192 ? 25.191 13.359 20.847 1.00 26.99 180 ARG A O 1
ATOM 1333 N N . TYR A 1 193 ? 23.959 15.076 20.191 1.00 27.82 181 TYR A N 1
ATOM 1334 C CA . TYR A 1 193 ? 22.660 14.524 20.616 1.00 27.64 181 TYR A CA 1
ATOM 1335 C C . TYR A 1 193 ? 21.875 13.962 19.415 1.00 28.47 181 TYR A C 1
ATOM 1336 O O . TYR A 1 193 ? 20.683 13.607 19.517 1.00 30.06 181 TYR A O 1
ATOM 1345 N N . GLY A 1 194 ? 22.529 13.956 18.254 1.00 31.07 182 GLY A N 1
ATOM 1346 C CA . GLY A 1 194 ? 21.885 13.558 17.013 1.00 28.02 182 GLY A CA 1
ATOM 1347 C C . GLY A 1 194 ? 20.842 14.524 16.477 1.00 27.37 182 GLY A C 1
ATOM 1348 O O . GLY A 1 194 ? 20.031 14.151 15.622 1.00 26.45 182 GLY A O 1
ATOM 1349 N N . ILE A 1 195 ? 20.864 15.760 16.958 1.00 26.94 183 ILE A N 1
ATOM 1350 C CA . ILE A 1 195 ? 19.940 16.787 16.464 1.00 27.60 183 ILE A CA 1
ATOM 1351 C C . ILE A 1 195 ? 20.550 17.492 15.249 1.00 26.39 183 ILE A C 1
ATOM 1352 O O . ILE A 1 195 ? 21.592 18.126 15.346 1.00 25.66 183 ILE A O 1
ATOM 1357 N N . ARG A 1 196 ? 19.869 17.379 14.115 1.00 26.59 184 ARG A N 1
ATOM 1358 C CA . ARG A 1 196 ? 20.292 18.055 12.914 1.00 28.52 184 ARG A CA 1
ATOM 1359 C C . ARG A 1 196 ? 19.650 19.425 12.893 1.00 26.23 184 ARG A C 1
ATOM 1360 O O . ARG A 1 196 ? 18.507 19.600 13.313 1.00 25.08 184 ARG A O 1
ATOM 1368 N N . VAL A 1 197 ? 20.427 20.375 12.410 1.00 25.63 185 VAL A N 1
ATOM 1369 C CA . VAL A 1 197 ? 19.981 21.758 12.247 1.00 25.12 185 VAL A CA 1
ATOM 1370 C C . VAL A 1 197 ? 20.423 22.255 10.884 1.00 24.32 185 VAL A C 1
ATOM 1371 O O . VAL A 1 197 ? 21.650 22.350 10.581 1.00 26.63 185 VAL A O 1
ATOM 1375 N N . ASN A 1 198 ? 19.430 22.613 10.065 1.00 25.29 186 ASN A N 1
ATOM 1376 C CA . ASN A 1 198 ? 19.663 23.009 8.681 1.00 24.54 186 ASN A CA 1
ATOM 1377 C C . ASN A 1 198 ? 18.792 24.207 8.354 1.00 26.60 186 ASN A C 1
ATOM 1378 O O . ASN A 1 198 ? 17.824 24.465 9.052 1.00 26.51 186 ASN A O 1
ATOM 1383 N N . VAL A 1 199 ? 19.123 24.888 7.242 1.00 26.84 187 VAL A N 1
ATOM 1384 C CA . VAL A 1 199 ? 18.342 26.018 6.726 1.00 27.95 187 VAL A CA 1
ATOM 1385 C C . VAL A 1 199 ? 17.814 25.653 5.348 1.00 29.73 187 VAL A C 1
ATOM 1386 O O . VAL A 1 199 ? 18.562 25.090 4.519 1.00 28.38 187 VAL A O 1
ATOM 1390 N N . ILE A 1 200 ? 16.516 25.917 5.134 1.00 28.42 188 ILE A N 1
ATOM 1391 C CA . ILE A 1 200 ? 15.961 26.038 3.816 1.00 28.87 188 ILE A CA 1
ATOM 1392 C C . ILE A 1 200 ? 15.964 27.528 3.496 1.00 29.24 188 ILE A C 1
ATOM 1393 O O . ILE A 1 200 ? 15.345 28.303 4.220 1.00 27.49 188 ILE A O 1
ATOM 1398 N N . ALA A 1 201 ? 16.698 27.915 2.446 1.00 29.15 189 ALA A N 1
ATOM 1399 C CA . ALA A 1 201 ? 16.731 29.304 1.975 1.00 28.18 189 ALA A CA 1
ATOM 1400 C C . ALA A 1 201 ? 15.934 29.382 0.670 1.00 26.92 189 ALA A C 1
ATOM 1401 O O . ALA A 1 201 ? 16.399 29.019 -0.392 1.00 28.74 189 ALA A O 1
ATOM 1403 N N . PRO A 1 202 ? 14.690 29.831 0.752 1.00 27.26 190 PRO A N 1
ATOM 1404 C CA . PRO A 1 202 ? 13.913 30.015 -0.501 1.00 28.31 190 PRO A CA 1
ATOM 1405 C C . PRO A 1 202 ? 14.481 31.141 -1.341 1.00 27.50 190 PRO A C 1
ATOM 1406 O O . PRO A 1 202 ? 15.087 32.085 -0.795 1.00 27.55 190 PRO A O 1
ATOM 1410 N N . GLY A 1 203 ? 14.315 31.023 -2.655 1.00 26.02 191 GLY A N 1
ATOM 1411 C CA . GLY A 1 203 ? 14.505 32.145 -3.573 1.00 29.37 191 GLY A CA 1
ATOM 1412 C C . GLY A 1 203 ? 13.258 33.050 -3.493 1.00 28.57 191 GLY A C 1
ATOM 1413 O O . GLY A 1 203 ? 12.789 33.412 -2.425 1.00 29.21 191 GLY A O 1
ATOM 1414 N N . TRP A 1 204 ? 12.703 33.386 -4.630 1.00 28.99 192 TRP A N 1
ATOM 1415 C CA . TRP A 1 204 ? 11.559 34.308 -4.681 1.00 28.23 192 TRP A CA 1
ATOM 1416 C C . TRP A 1 204 ? 10.238 33.581 -4.917 1.00 28.16 192 TRP A C 1
ATOM 1417 O O . TRP A 1 204 ? 10.064 32.917 -5.944 1.00 28.31 192 TRP A O 1
ATOM 1428 N N . TYR A 1 205 ? 9.307 33.757 -3.959 1.00 26.18 193 TYR A N 1
ATOM 1429 C CA . TYR A 1 205 ? 7.987 33.140 -3.927 1.00 26.75 193 TYR A CA 1
ATOM 1430 C C . TYR A 1 205 ? 6.974 34.229 -3.629 1.00 28.03 193 TYR A C 1
ATOM 1431 O O . TYR A 1 205 ? 7.138 34.978 -2.652 1.00 28.22 193 TYR A O 1
ATOM 1440 N N . ARG A 1 206 ? 5.924 34.286 -4.440 1.00 26.99 194 ARG A N 1
ATOM 1441 C CA . ARG A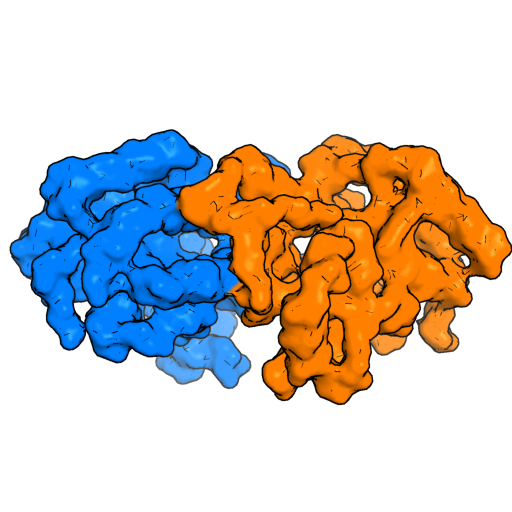 1 206 ? 4.822 35.242 -4.209 1.00 28.72 194 ARG A CA 1
ATOM 1442 C C . ARG A 1 206 ? 4.015 34.837 -2.972 1.00 28.92 194 ARG A C 1
ATOM 1443 O O . ARG A 1 206 ? 3.423 33.748 -2.919 1.00 29.49 194 ARG A O 1
ATOM 1451 N N . THR A 1 207 ? 4.094 35.702 -1.965 1.00 28.38 195 THR A N 1
ATOM 1452 C CA . THR A 1 207 ? 3.390 35.559 -0.700 1.00 28.26 195 THR A CA 1
ATOM 1453 C C . THR A 1 207 ? 2.993 36.961 -0.228 1.00 30.06 195 THR A C 1
ATOM 1454 O O . THR A 1 207 ? 3.360 37.978 -0.876 1.00 29.31 195 THR A O 1
ATOM 1458 N N . LYS A 1 208 ? 2.303 37.024 0.910 1.00 31.14 196 LYS A N 1
ATOM 1459 C CA . LYS A 1 208 ? 1.992 38.305 1.554 1.00 34.00 196 LYS A CA 1
ATOM 1460 C C . LYS A 1 208 ? 3.245 39.135 1.817 1.00 30.62 196 LYS A C 1
ATOM 1461 O O . LYS A 1 208 ? 3.248 40.337 1.675 1.00 26.40 196 LYS A O 1
ATOM 1467 N N . MET A 1 209 ? 4.324 38.476 2.215 1.00 30.26 197 MET A N 1
ATOM 1468 C CA . MET A 1 209 ? 5.581 39.163 2.481 1.00 30.34 197 MET A CA 1
ATOM 1469 C C . MET A 1 209 ? 6.203 39.819 1.214 1.00 31.08 197 MET A C 1
ATOM 1470 O O . MET A 1 209 ? 6.804 40.889 1.298 1.00 31.28 197 MET A O 1
ATOM 1475 N N . THR A 1 210 ? 6.032 39.213 0.046 1.00 31.24 198 THR A N 1
ATOM 1476 C CA . THR A 1 210 ? 6.697 39.693 -1.171 1.00 31.06 198 THR A CA 1
ATOM 1477 C C . THR A 1 210 ? 5.764 40.333 -2.191 1.00 30.78 198 THR A C 1
ATOM 1478 O O . THR A 1 210 ? 6.189 40.679 -3.285 1.00 30.98 198 THR A O 1
ATOM 1482 N N . GLU A 1 211 ? 4.500 40.463 -1.840 1.00 31.44 199 GLU A N 1
ATOM 1483 C CA . GLU A 1 211 ? 3.497 40.957 -2.760 1.00 34.14 199 GLU A CA 1
ATOM 1484 C C . GLU A 1 211 ? 3.874 42.286 -3.412 1.00 34.41 199 GLU A C 1
ATOM 1485 O O . GLU A 1 211 ? 3.628 42.493 -4.603 1.00 34.08 199 GLU A O 1
ATOM 1491 N N . ALA A 1 212 ? 4.432 43.202 -2.630 1.00 34.76 200 ALA A N 1
ATOM 1492 C CA . ALA A 1 212 ? 4.787 44.521 -3.147 1.00 37.19 200 ALA A CA 1
ATOM 1493 C C . ALA A 1 212 ? 5.834 44.438 -4.257 1.00 37.58 200 ALA A C 1
ATOM 1494 O O . ALA A 1 212 ? 5.699 45.110 -5.285 1.00 40.74 200 ALA A O 1
ATOM 1496 N N . VAL A 1 213 ? 6.844 43.587 -4.070 1.00 37.16 201 VAL A N 1
ATOM 1497 C CA . VAL A 1 213 ? 7.847 43.290 -5.142 1.00 37.37 201 VAL A CA 1
ATOM 1498 C C . VAL A 1 213 ? 7.223 42.682 -6.407 1.00 35.78 201 VAL A C 1
ATOM 1499 O O . VAL A 1 213 ? 7.446 43.152 -7.530 1.00 35.89 201 VAL A O 1
ATOM 1503 N N . PHE A 1 214 ? 6.421 41.644 -6.209 1.00 35.15 202 PHE A N 1
ATOM 1504 C CA . PHE A 1 214 ? 5.759 40.953 -7.298 1.00 34.32 202 PHE A CA 1
ATOM 1505 C C . PHE A 1 214 ? 4.801 41.837 -8.093 1.00 36.88 202 PHE A C 1
ATOM 1506 O O . PHE A 1 214 ? 4.580 41.580 -9.277 1.00 36.44 202 PHE A O 1
ATOM 1514 N N . SER A 1 215 ? 4.280 42.881 -7.449 1.00 35.76 203 SER A N 1
ATOM 1515 C CA . SER A 1 215 ? 3.321 43.799 -8.044 1.00 36.29 203 SER A CA 1
ATOM 1516 C C A SER A 1 215 ? 3.980 44.866 -8.944 0.50 35.52 203 SER A C 1
ATOM 1517 C C B SER A 1 215 ? 3.978 44.876 -8.934 0.50 35.52 203 SER A C 1
ATOM 1518 O O . SER A 1 215 ? 3.287 45.598 -9.646 1.00 33.81 203 SER A O 1
ATOM 1523 N N . ASP A 1 216 ? 5.306 44.945 -8.902 1.00 35.37 204 ASP A N 1
ATOM 1524 C CA . ASP A 1 216 ? 6.090 45.843 -9.767 1.00 35.54 204 ASP A CA 1
ATOM 1525 C C . ASP A 1 216 ? 6.609 45.011 -10.964 1.00 35.78 204 ASP A C 1
ATOM 1526 O O . ASP A 1 216 ? 7.525 44.210 -10.790 1.00 32.41 204 ASP A O 1
ATOM 1531 N N . PRO A 1 217 ? 6.028 45.204 -12.168 1.00 37.60 205 PRO A N 1
ATOM 1532 C CA . PRO A 1 217 ? 6.418 44.445 -13.368 1.00 38.17 205 PRO A CA 1
ATOM 1533 C C . PRO A 1 217 ? 7.917 44.514 -13.696 1.00 38.03 205 PRO A C 1
ATOM 1534 O O . PRO A 1 217 ? 8.480 43.535 -14.183 1.00 36.51 205 PRO A O 1
ATOM 1538 N N . GLU A 1 218 ? 8.538 45.669 -13.452 1.00 39.65 206 GLU A N 1
ATOM 1539 C CA . GLU A 1 218 ? 9.985 45.856 -13.700 1.00 39.56 206 GLU A CA 1
ATOM 1540 C C . GLU A 1 218 ? 10.845 44.940 -12.815 1.00 38.15 206 GLU A C 1
ATOM 1541 O O . GLU A 1 218 ? 11.798 44.303 -13.286 1.00 37.59 206 GLU A O 1
ATOM 1544 N N . LYS A 1 219 ? 10.491 44.896 -11.538 1.00 34.92 207 LYS A N 1
ATOM 1545 C CA . LYS A 1 219 ? 11.174 44.069 -10.568 1.00 37.51 207 LYS A CA 1
ATOM 1546 C C . LYS A 1 219 ? 10.971 42.578 -10.868 1.00 33.84 207 LYS A C 1
ATOM 1547 O O . LYS A 1 219 ? 11.943 41.811 -10.800 1.00 30.91 207 LYS A O 1
ATOM 1553 N N . LEU A 1 220 ? 9.741 42.194 -11.217 1.00 31.40 208 LEU A N 1
ATOM 1554 C CA . LEU A 1 220 ? 9.409 40.806 -11.518 1.00 31.69 208 LEU A CA 1
ATOM 1555 C C . LEU A 1 220 ? 10.152 40.329 -12.765 1.00 30.20 208 LEU A C 1
ATOM 1556 O O . LEU A 1 220 ? 10.661 39.228 -12.800 1.00 29.27 208 LEU A O 1
ATOM 1561 N N . ASP A 1 221 ? 10.220 41.187 -13.768 1.00 30.51 209 ASP A N 1
ATOM 1562 C CA . ASP A 1 221 ? 10.930 40.904 -14.974 1.00 32.55 209 ASP A CA 1
ATOM 1563 C C . ASP A 1 221 ? 12.426 40.656 -14.693 1.00 31.06 209 ASP A C 1
ATOM 1564 O O . ASP A 1 221 ? 13.055 39.757 -15.292 1.00 29.13 209 ASP A O 1
ATOM 1569 N N . TYR A 1 222 ? 12.989 41.491 -13.816 1.00 31.41 210 TYR A N 1
ATOM 1570 C CA . TYR A 1 222 ? 14.373 41.372 -13.365 1.00 33.08 210 TYR A CA 1
ATOM 1571 C C . TYR A 1 222 ? 14.613 40.056 -12.615 1.00 29.89 210 TYR A C 1
ATOM 1572 O O . TYR A 1 222 ? 15.609 39.339 -12.846 1.00 30.72 210 TYR A O 1
ATOM 1581 N N . MET A 1 223 ? 13.704 39.755 -11.701 1.00 28.83 211 MET A N 1
ATOM 1582 C CA . MET A 1 223 ? 13.755 38.522 -10.946 1.00 31.16 211 MET A CA 1
ATOM 1583 C C . MET A 1 223 ? 13.751 37.300 -11.873 1.00 28.28 211 MET A C 1
ATOM 1584 O O . MET A 1 223 ? 14.633 36.456 -11.782 1.00 26.54 211 MET A O 1
ATOM 1589 N N . LEU A 1 224 ? 12.815 37.247 -12.824 1.00 28.50 212 LEU A N 1
ATOM 1590 C CA . LEU A 1 224 ? 12.715 36.099 -13.735 1.00 27.97 212 LEU A CA 1
ATOM 1591 C C . LEU A 1 224 ? 13.973 35.903 -14.615 1.00 27.38 212 LEU A C 1
ATOM 1592 O O . LEU A 1 224 ? 14.366 34.756 -14.853 1.00 25.53 212 LEU A O 1
ATOM 1597 N N . LYS A 1 225 ? 14.616 37.012 -15.026 1.00 26.73 213 LYS A N 1
ATOM 1598 C CA . LYS A 1 225 ? 15.919 37.022 -15.725 1.00 27.32 213 LYS A CA 1
ATOM 1599 C C . LYS A 1 225 ? 17.004 36.243 -14.970 1.00 23.80 213 LYS A C 1
ATOM 1600 O O . LYS A 1 225 ? 17.862 35.583 -15.586 1.00 25.38 213 LYS A O 1
ATOM 1603 N N . ARG A 1 226 ? 16.961 36.340 -13.656 1.00 21.78 214 ARG A N 1
ATOM 1604 C CA . ARG A 1 226 ? 17.941 35.682 -12.758 1.00 24.82 214 ARG A CA 1
ATOM 1605 C C . ARG A 1 226 ? 17.553 34.278 -12.242 1.00 22.86 214 ARG A C 1
ATOM 1606 O O . ARG A 1 226 ? 18.251 33.705 -11.395 1.00 23.95 214 ARG A O 1
ATOM 1614 N N . ILE A 1 227 ? 16.467 33.721 -12.781 1.00 24.83 215 ILE A N 1
ATOM 1615 C CA . ILE A 1 227 ? 15.987 32.363 -12.429 1.00 25.74 215 ILE A CA 1
ATOM 1616 C C . ILE A 1 227 ? 16.077 31.421 -13.656 1.00 25.16 215 ILE A C 1
ATOM 1617 O O . ILE A 1 227 ? 15.225 31.455 -14.540 1.00 25.16 215 ILE A O 1
ATOM 1622 N N . PRO A 1 228 ? 17.132 30.571 -13.708 1.00 23.88 216 PRO A N 1
ATOM 1623 C CA . PRO A 1 228 ? 17.310 29.594 -14.772 1.00 23.90 216 PRO A CA 1
ATOM 1624 C C . PRO A 1 228 ? 16.078 28.767 -15.068 1.00 22.88 216 PRO A C 1
ATOM 1625 O O . PRO A 1 228 ? 15.824 28.499 -16.203 1.00 21.06 216 PRO A O 1
ATOM 1629 N N . LEU A 1 229 ? 15.325 28.363 -14.055 1.00 25.36 217 LEU A N 1
ATOM 1630 C CA . LEU A 1 229 ? 14.110 27.586 -14.296 1.00 23.71 217 LEU A CA 1
ATOM 1631 C C . LEU A 1 229 ? 12.940 28.452 -14.843 1.00 26.16 217 LEU A C 1
ATOM 1632 O O . LEU A 1 229 ? 11.923 27.922 -15.264 1.00 25.40 217 LEU A O 1
ATOM 1637 N N . GLY A 1 230 ? 13.098 29.772 -14.896 1.00 22.74 218 GLY A N 1
ATOM 1638 C CA . GLY A 1 230 ? 12.155 30.592 -15.633 1.00 24.54 218 GLY A CA 1
ATOM 1639 C C . GLY A 1 230 ? 10.820 30.866 -14.950 1.00 22.89 218 GLY A C 1
ATOM 1640 O O . GLY A 1 230 ? 9.895 31.360 -15.574 1.00 24.16 218 GLY A O 1
ATOM 1641 N N . ARG A 1 231 ? 10.743 30.613 -13.659 1.00 22.37 219 ARG A N 1
ATOM 1642 C CA . ARG A 1 231 ? 9.539 30.883 -12.909 1.00 22.58 219 ARG A CA 1
ATOM 1643 C C . ARG A 1 231 ? 9.874 31.135 -11.469 1.00 23.07 219 ARG A C 1
ATOM 1644 O O . ARG A 1 231 ? 10.951 30.711 -10.959 1.00 23.65 219 ARG A O 1
ATOM 1652 N N . THR A 1 232 ? 8.964 31.838 -10.798 1.00 23.77 220 THR A N 1
ATOM 1653 C CA . THR A 1 232 ? 9.082 32.034 -9.338 1.00 24.12 220 THR A CA 1
ATOM 1654 C C . THR A 1 232 ? 8.537 30.807 -8.591 1.00 22.19 220 THR A C 1
ATOM 1655 O O . THR A 1 232 ? 7.944 29.904 -9.185 1.00 24.04 220 THR A O 1
ATOM 1659 N N . GLY A 1 233 ? 8.802 30.765 -7.306 1.00 24.46 221 GLY A N 1
ATOM 1660 C CA . GLY A 1 233 ? 8.492 29.635 -6.480 1.00 24.95 221 GLY A CA 1
ATOM 1661 C C . GLY A 1 233 ? 7.083 29.675 -5.968 1.00 24.87 221 GLY A C 1
ATOM 1662 O O . GLY A 1 233 ? 6.467 30.745 -5.825 1.00 26.36 221 GLY A O 1
ATOM 1663 N N . VAL A 1 234 ? 6.558 28.483 -5.737 1.00 25.79 222 VAL A N 1
ATOM 1664 C CA . VAL A 1 234 ? 5.282 28.290 -5.078 1.00 25.80 222 VAL A CA 1
ATOM 1665 C C . VAL A 1 234 ? 5.486 27.415 -3.840 1.00 26.07 222 VAL A C 1
ATOM 1666 O O . VAL A 1 234 ? 6.494 26.666 -3.781 1.00 25.23 222 VAL A O 1
ATOM 1670 N N . PRO A 1 235 ? 4.557 27.501 -2.848 1.00 26.64 223 PRO A N 1
ATOM 1671 C CA . PRO A 1 235 ? 4.765 26.782 -1.575 1.00 28.25 223 PRO A CA 1
ATOM 1672 C C . PRO A 1 235 ? 5.011 25.253 -1.724 1.00 27.19 223 PRO A C 1
ATOM 1673 O O . PRO A 1 235 ? 5.838 24.670 -1.015 1.00 27.84 223 PRO A O 1
ATOM 1677 N N . GLU A 1 236 ? 4.371 24.635 -2.692 1.00 27.85 224 GLU A N 1
ATOM 1678 C CA . GLU A 1 236 ? 4.625 23.231 -3.054 1.00 30.47 224 GLU A CA 1
ATOM 1679 C C . GLU A 1 236 ? 6.102 22.871 -3.355 1.00 28.72 224 GLU A C 1
ATOM 1680 O O . GLU A 1 236 ? 6.514 21.696 -3.141 1.00 28.36 224 GLU A O 1
ATOM 1686 N N . ASP A 1 237 ? 6.879 23.856 -3.838 1.00 26.03 225 ASP A N 1
ATOM 1687 C CA . ASP A 1 237 ? 8.325 23.673 -4.125 1.00 28.67 225 ASP A CA 1
ATOM 1688 C C . ASP A 1 237 ? 9.169 23.374 -2.889 1.00 26.99 225 ASP A C 1
ATOM 1689 O O . ASP A 1 237 ? 10.297 22.860 -3.014 1.00 28.56 225 ASP A O 1
ATOM 1694 N N . LEU A 1 238 ? 8.641 23.701 -1.702 1.00 28.85 226 LEU A N 1
ATOM 1695 C CA . LEU A 1 238 ? 9.364 23.503 -0.445 1.00 26.85 226 LEU A CA 1
ATOM 1696 C C . LEU A 1 238 ? 8.978 22.237 0.326 1.00 27.35 226 LEU A C 1
ATOM 1697 O O . LEU A 1 238 ? 9.626 21.899 1.310 1.00 26.85 226 LEU A O 1
ATOM 1702 N N . LYS A 1 239 ? 7.949 21.537 -0.144 1.00 28.12 227 LYS A N 1
ATOM 1703 C CA . LYS A 1 239 ? 7.446 20.370 0.546 1.00 28.77 227 LYS A CA 1
ATOM 1704 C C . LYS A 1 239 ? 8.461 19.230 0.598 1.00 27.97 227 LYS A C 1
ATOM 1705 O O . LYS A 1 239 ? 8.699 18.661 1.657 1.00 25.13 227 LYS A O 1
ATOM 1711 N N . GLY A 1 240 ? 9.043 18.895 -0.549 1.00 28.41 228 GLY A N 1
ATOM 1712 C CA . GLY A 1 240 ? 9.980 17.788 -0.647 1.00 25.88 228 GLY A CA 1
ATOM 1713 C C . GLY A 1 240 ? 11.187 17.975 0.217 1.00 26.72 228 GLY A C 1
ATOM 1714 O O . GLY A 1 240 ? 11.548 17.099 0.977 1.00 26.39 228 GLY A O 1
ATOM 1715 N N . VAL A 1 241 ? 11.803 19.146 0.130 1.00 27.10 229 VAL A N 1
ATOM 1716 C CA . VAL A 1 241 ? 13.028 19.371 0.888 1.00 27.54 229 VAL A CA 1
ATOM 1717 C C . VAL A 1 241 ? 12.788 19.342 2.410 1.00 27.13 229 VAL A C 1
ATOM 1718 O O . VAL A 1 241 ? 13.610 18.812 3.135 1.00 24.80 229 VAL A O 1
ATOM 1722 N N . ALA A 1 242 ? 11.656 19.869 2.855 1.00 28.19 230 ALA A N 1
ATOM 1723 C CA . ALA A 1 242 ? 11.250 19.795 4.304 1.00 28.01 230 ALA A CA 1
ATOM 1724 C C . ALA A 1 242 ? 11.047 18.379 4.801 1.00 26.80 230 ALA A C 1
ATOM 1725 O O . ALA A 1 242 ? 11.636 17.978 5.827 1.00 24.47 230 ALA A O 1
ATOM 1727 N N . VAL A 1 243 ? 10.301 17.603 4.025 1.00 27.03 231 VAL A N 1
ATOM 1728 C CA . VAL A 1 243 ? 10.117 16.175 4.311 1.00 27.46 231 VAL A CA 1
ATOM 1729 C C . VAL A 1 243 ? 11.446 15.421 4.287 1.00 26.81 231 VAL A C 1
ATOM 1730 O O . VAL A 1 243 ? 11.751 14.678 5.238 1.00 27.36 231 VAL A O 1
ATOM 1734 N N . PHE A 1 244 ? 12.227 15.614 3.230 1.00 26.84 232 PHE A N 1
ATOM 1735 C CA . PHE A 1 244 ? 13.555 15.046 3.163 1.00 26.60 232 PHE A CA 1
ATOM 1736 C C . PHE A 1 244 ? 14.362 15.322 4.441 1.00 25.73 232 PHE A C 1
ATOM 1737 O O . PHE A 1 244 ? 14.818 14.371 5.096 1.00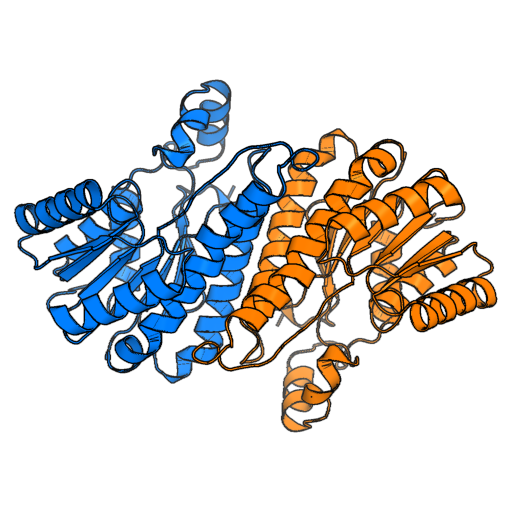 27.52 232 PHE A O 1
ATOM 1745 N N . LEU A 1 245 ? 14.543 16.596 4.789 1.00 28.12 233 LEU A N 1
ATOM 1746 C CA . LEU A 1 245 ? 15.329 16.975 5.976 1.00 27.91 233 LEU A CA 1
ATOM 1747 C C . LEU A 1 245 ? 14.767 16.464 7.295 1.00 27.37 233 LEU A C 1
ATOM 1748 O O . LEU A 1 245 ? 15.549 16.170 8.207 1.00 26.21 233 LEU A O 1
ATOM 1753 N N . ALA A 1 246 ? 13.448 16.335 7.387 1.00 27.95 234 ALA A N 1
ATOM 1754 C CA . ALA A 1 246 ? 12.801 15.805 8.589 1.00 27.72 234 ALA A CA 1
ATOM 1755 C C . ALA A 1 246 ? 12.959 14.304 8.714 1.00 27.96 234 ALA A C 1
ATOM 1756 O O . ALA A 1 246 ? 12.958 13.775 9.844 1.00 27.59 234 ALA A O 1
ATOM 1758 N N . SER A 1 247 ? 13.129 13.640 7.563 1.00 25.84 235 SER A N 1
ATOM 1759 C CA . SER A 1 247 ? 13.132 12.177 7.492 1.00 27.84 235 SER A CA 1
ATOM 1760 C C . SER A 1 247 ? 14.406 11.585 8.046 1.00 26.53 235 SER A C 1
ATOM 1761 O O . SER A 1 247 ? 15.431 12.253 8.215 1.00 23.41 235 SER A O 1
ATOM 1764 N N . GLU A 1 248 ? 14.301 10.300 8.332 1.00 28.61 236 GLU A N 1
ATOM 1765 C CA . GLU A 1 248 ? 15.413 9.489 8.768 1.00 31.87 236 GLU A CA 1
ATOM 1766 C C . GLU A 1 248 ? 16.461 9.335 7.669 1.00 31.01 236 GLU A C 1
ATOM 1767 O O . GLU A 1 248 ? 17.586 9.000 7.992 1.00 31.98 236 GLU A O 1
ATOM 1773 N N . GLU A 1 249 ? 16.098 9.659 6.425 1.00 31.30 237 GLU A N 1
ATOM 1774 C CA . GLU A 1 249 ? 16.960 9.536 5.251 1.00 30.77 237 GLU A CA 1
ATOM 1775 C C . GLU A 1 249 ? 17.932 10.737 5.121 1.00 29.41 237 GLU A C 1
ATOM 1776 O O . GLU A 1 249 ? 18.796 10.726 4.277 1.00 26.48 237 GLU A O 1
ATOM 1782 N N . ALA A 1 250 ? 17.757 11.760 5.968 1.00 28.48 238 ALA A N 1
ATOM 1783 C CA . ALA A 1 250 ? 18.631 12.919 6.052 1.00 26.03 238 ALA A CA 1
ATOM 1784 C C . ALA A 1 250 ? 19.435 12.963 7.349 1.00 25.29 238 ALA A C 1
ATOM 1785 O O . ALA A 1 250 ? 19.886 14.037 7.798 1.00 24.20 238 ALA A O 1
ATOM 1787 N N . LYS A 1 251 ? 19.660 11.801 7.941 1.00 25.59 239 LYS A N 1
ATOM 1788 C CA . LYS A 1 251 ? 20.351 11.745 9.225 1.00 29.18 239 LYS A CA 1
ATOM 1789 C C . LYS A 1 251 ? 21.806 12.268 9.221 1.00 28.81 239 LYS A C 1
ATOM 1790 O O . LYS A 1 251 ? 22.268 12.667 10.257 1.00 26.73 239 LYS A O 1
ATOM 1796 N N . TYR A 1 252 ? 22.496 12.283 8.075 1.00 28.69 240 TYR A N 1
ATOM 1797 C CA . TYR A 1 252 ? 23.867 12.733 8.026 1.00 27.39 240 TYR A CA 1
ATOM 1798 C C . TYR A 1 252 ? 23.962 14.145 7.448 1.00 25.80 240 TYR A C 1
ATOM 1799 O O . TYR A 1 252 ? 25.068 14.634 7.184 1.00 27.57 240 TYR A O 1
ATOM 1808 N N . VAL A 1 253 ? 22.817 14.798 7.266 1.00 26.44 241 VAL A N 1
ATOM 1809 C CA . VAL A 1 253 ? 22.758 16.152 6.779 1.00 26.39 241 VAL A CA 1
ATOM 1810 C C . VAL A 1 253 ? 22.552 17.112 7.956 1.00 25.12 241 VAL A C 1
ATOM 1811 O O . VAL A 1 253 ? 21.466 17.145 8.588 1.00 26.72 241 VAL A O 1
ATOM 1815 N N . THR A 1 254 ? 23.557 17.928 8.244 1.00 26.15 242 THR A N 1
ATOM 1816 C CA . THR A 1 254 ? 23.409 18.959 9.286 1.00 25.73 242 THR A CA 1
ATOM 1817 C C . THR A 1 254 ? 24.337 20.127 8.999 1.00 26.57 242 THR A C 1
ATOM 1818 O O . THR A 1 254 ? 25.379 19.939 8.352 1.00 25.91 242 THR A O 1
ATOM 1822 N N . GLY A 1 255 ? 23.918 21.310 9.466 1.00 26.06 243 GLY A N 1
ATOM 1823 C CA . GLY A 1 255 ? 24.634 22.554 9.332 1.00 27.70 243 GLY A CA 1
ATOM 1824 C C . GLY A 1 255 ? 24.605 23.136 7.934 1.00 28.76 243 GLY A C 1
ATOM 1825 O O . GLY A 1 255 ? 25.437 23.977 7.602 1.00 27.30 243 GLY A O 1
ATOM 1826 N N . GLN A 1 256 ? 23.660 22.672 7.093 1.00 29.18 244 GLN A N 1
ATOM 1827 C CA . GLN A 1 256 ? 23.635 23.068 5.679 1.00 27.14 244 GLN A CA 1
ATOM 1828 C C . GLN A 1 256 ? 22.622 24.200 5.437 1.00 27.48 244 GLN A C 1
ATOM 1829 O O . GLN A 1 256 ? 21.595 24.286 6.112 1.00 27.40 244 GLN A O 1
ATOM 1835 N N . ILE A 1 257 ? 22.972 25.076 4.508 1.00 28.10 245 ILE A N 1
ATOM 1836 C CA . ILE A 1 257 ? 22.084 26.067 3.942 1.00 27.49 245 ILE A CA 1
ATOM 1837 C C . ILE A 1 257 ? 21.684 25.589 2.534 1.00 27.62 245 ILE A C 1
ATOM 1838 O O . ILE A 1 257 ? 22.483 25.601 1.618 1.00 28.91 245 ILE A O 1
ATOM 1843 N N . ILE A 1 258 ? 20.461 25.119 2.363 1.00 29.44 246 ILE A N 1
ATOM 1844 C CA . ILE A 1 258 ? 20.014 24.615 1.065 1.00 27.81 246 ILE A CA 1
ATOM 1845 C C . ILE A 1 258 ? 19.038 25.632 0.432 1.00 26.87 246 ILE A C 1
ATOM 1846 O O . ILE A 1 258 ? 17.970 25.918 0.995 1.00 25.27 246 ILE A O 1
ATOM 1851 N N . PHE A 1 259 ? 19.436 26.161 -0.727 1.00 24.24 247 PHE A N 1
ATOM 1852 C CA . PHE A 1 259 ? 18.664 27.106 -1.492 1.00 27.64 247 PHE A CA 1
ATOM 1853 C C . PHE A 1 259 ? 17.707 26.364 -2.399 1.00 26.76 247 PHE A C 1
ATOM 1854 O O . PHE A 1 259 ? 18.105 25.432 -3.114 1.00 28.51 247 PHE A O 1
ATOM 1862 N N . VAL A 1 260 ? 16.440 26.780 -2.346 1.00 26.24 248 VAL A N 1
ATOM 1863 C CA . VAL A 1 260 ? 15.382 26.289 -3.227 1.00 26.07 248 VAL A CA 1
ATOM 1864 C C . VAL A 1 260 ? 14.857 27.490 -3.981 1.00 26.69 248 VAL A C 1
ATOM 1865 O O . VAL A 1 260 ? 13.907 28.185 -3.551 1.00 23.58 248 VAL A O 1
ATOM 1869 N N . ASP A 1 261 ? 15.522 27.728 -5.115 1.00 26.05 249 ASP A N 1
ATOM 1870 C CA . ASP A 1 261 ? 15.553 29.050 -5.717 1.00 25.29 249 ASP A CA 1
ATOM 1871 C C . ASP A 1 261 ? 15.508 29.060 -7.244 1.00 23.81 249 ASP A C 1
ATOM 1872 O O . ASP A 1 261 ? 15.713 30.068 -7.865 1.00 26.52 249 ASP A O 1
ATOM 1877 N N . GLY A 1 262 ? 15.207 27.905 -7.840 1.00 21.38 250 GLY A N 1
ATOM 1878 C CA . GLY A 1 262 ? 15.197 27.735 -9.297 1.00 24.30 250 GLY A CA 1
ATOM 1879 C C . GLY A 1 262 ? 16.518 28.015 -9.973 1.00 21.66 250 GLY A C 1
ATOM 1880 O O . GLY A 1 262 ? 16.534 28.248 -11.183 1.00 23.49 250 GLY A O 1
ATOM 1881 N N . GLY A 1 263 ? 17.620 28.012 -9.203 1.00 25.26 251 GLY A N 1
ATOM 1882 C CA . GLY A 1 263 ? 18.944 28.285 -9.759 1.00 23.92 251 GLY A CA 1
ATOM 1883 C C . GLY A 1 263 ? 19.490 29.676 -9.577 1.00 23.89 251 GLY A C 1
ATOM 1884 O O . GLY A 1 263 ? 20.592 29.944 -10.047 1.00 25.70 251 GLY A O 1
ATOM 1885 N N . TRP A 1 264 ? 18.716 30.556 -8.918 1.00 25.57 252 TRP A N 1
ATOM 1886 C CA . TRP A 1 264 ? 19.123 31.924 -8.635 1.00 26.20 252 TRP A CA 1
ATOM 1887 C C . TRP A 1 264 ? 20.594 32.063 -8.228 1.00 25.65 252 TRP A C 1
ATOM 1888 O O . TRP A 1 264 ? 21.332 32.812 -8.876 1.00 26.15 252 TRP A O 1
ATOM 1899 N N . THR A 1 265 ? 20.977 31.347 -7.172 1.00 25.26 253 THR A N 1
ATOM 1900 C CA . THR A 1 265 ? 22.326 31.424 -6.597 1.00 26.60 253 THR A CA 1
ATOM 1901 C C . THR A 1 265 ? 23.437 30.880 -7.477 1.00 26.31 253 THR A C 1
ATOM 1902 O O . THR A 1 265 ? 24.592 31.186 -7.224 1.00 26.47 253 THR A O 1
ATOM 1906 N N . ALA A 1 266 ? 23.080 30.138 -8.534 1.00 26.21 254 ALA A N 1
ATOM 1907 C CA . ALA A 1 266 ? 24.035 29.548 -9.442 1.00 26.05 254 ALA A CA 1
ATOM 1908 C C . ALA A 1 266 ? 24.359 30.445 -10.618 1.00 24.05 254 ALA A C 1
ATOM 1909 O O . ALA A 1 266 ? 25.144 30.099 -11.484 1.00 23.20 254 ALA A O 1
ATOM 1911 N N . ASN A 1 267 ? 23.738 31.627 -10.669 1.00 24.62 255 ASN A N 1
ATOM 1912 C CA . ASN A 1 267 ? 23.878 32.486 -11.834 1.00 21.89 255 ASN A CA 1
ATOM 1913 C C . ASN A 1 267 ? 23.776 33.956 -11.477 1.00 24.94 255 ASN A C 1
ATOM 1914 O O . ASN A 1 267 ? 23.782 34.731 -12.381 1.00 22.38 255 ASN A O 1
ATOM 1920 N N . VAL B 1 16 ? 50.522 56.210 -3.291 1.00 48.92 4 VAL B N 1
ATOM 1921 C CA . VAL B 1 16 ? 49.468 55.124 -3.344 1.00 50.18 4 VAL B CA 1
ATOM 1922 C C . VAL B 1 16 ? 49.416 54.309 -2.007 1.00 49.85 4 VAL B C 1
ATOM 1923 O O . VAL B 1 16 ? 50.452 54.050 -1.354 1.00 51.72 4 VAL B O 1
ATOM 1927 N N . PHE B 1 17 ? 48.194 53.939 -1.623 1.00 44.52 5 PHE B N 1
ATOM 1928 C CA . PHE B 1 17 ? 47.840 53.462 -0.250 1.00 42.73 5 PHE B CA 1
ATOM 1929 C C . PHE B 1 17 ? 48.044 54.539 0.821 1.00 39.67 5 PHE B C 1
ATOM 1930 O O . PHE B 1 17 ? 48.097 54.237 1.992 1.00 40.34 5 PHE B O 1
ATOM 1938 N N . ASP B 1 18 ? 48.109 55.793 0.381 1.00 37.68 6 ASP B N 1
ATOM 1939 C CA . ASP B 1 18 ? 48.255 56.954 1.228 1.00 36.37 6 ASP B CA 1
ATOM 1940 C C . ASP B 1 18 ? 46.879 57.357 1.801 1.00 35.79 6 ASP B C 1
ATOM 1941 O O . ASP B 1 18 ? 45.914 57.508 1.049 1.00 37.65 6 ASP B O 1
ATOM 1946 N N . LEU B 1 19 ? 46.784 57.507 3.116 1.00 32.91 7 LEU B N 1
ATOM 1947 C CA . LEU B 1 19 ? 45.539 57.942 3.763 1.00 29.97 7 LEU B CA 1
ATOM 1948 C C . LEU B 1 19 ? 45.717 59.275 4.472 1.00 27.81 7 LEU B C 1
ATOM 1949 O O . LEU B 1 19 ? 44.911 59.660 5.330 1.00 26.70 7 LEU B O 1
ATOM 1954 N N . ARG B 1 20 ? 46.749 60.015 4.098 1.00 28.09 8 ARG B N 1
ATOM 1955 C CA . ARG B 1 20 ? 46.959 61.329 4.692 1.00 31.55 8 ARG B CA 1
ATOM 1956 C C . ARG B 1 20 ? 45.784 62.255 4.401 1.00 29.55 8 ARG B C 1
ATOM 1957 O O . ARG B 1 20 ? 45.283 62.281 3.299 1.00 28.35 8 ARG B O 1
ATOM 1965 N N . GLY B 1 21 ? 45.355 62.985 5.425 1.00 29.88 9 GLY B N 1
ATOM 1966 C CA . GLY B 1 21 ? 44.176 63.860 5.353 1.00 31.00 9 GLY B CA 1
ATOM 1967 C C . GLY B 1 21 ? 42.842 63.189 5.587 1.00 29.26 9 GLY B C 1
ATOM 1968 O O . GLY B 1 21 ? 41.804 63.877 5.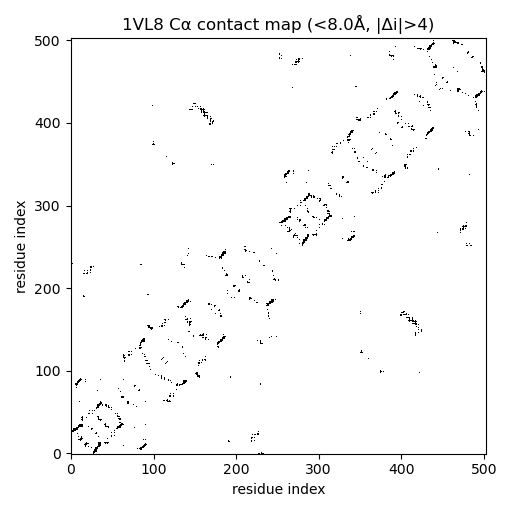690 1.00 29.57 9 GLY B O 1
ATOM 1969 N N . ARG B 1 22 ? 42.849 61.858 5.638 1.00 26.53 10 ARG B N 1
ATOM 1970 C CA . ARG B 1 22 ? 41.656 61.092 5.891 1.00 26.93 10 ARG B CA 1
ATOM 1971 C C . ARG B 1 22 ? 41.331 60.998 7.381 1.00 26.84 10 ARG B C 1
ATOM 1972 O O . ARG B 1 22 ? 42.184 61.166 8.248 1.00 24.51 10 ARG B O 1
ATOM 1980 N N . VAL B 1 23 ? 40.066 60.723 7.653 1.00 25.14 11 VAL B N 1
ATOM 1981 C CA . VAL B 1 23 ? 39.571 60.566 9.011 1.00 24.74 11 VAL B CA 1
ATOM 1982 C C . VAL B 1 23 ? 38.910 59.215 9.140 1.00 26.59 11 VAL B C 1
ATOM 1983 O O . VAL B 1 23 ? 38.051 58.863 8.326 1.00 25.13 11 VAL B O 1
ATOM 1987 N N . ALA B 1 24 ? 39.329 58.454 10.160 1.00 25.74 12 ALA B N 1
ATOM 1988 C CA . ALA B 1 24 ? 38.731 57.168 10.483 1.00 25.17 12 ALA B CA 1
ATOM 1989 C C . ALA B 1 24 ? 38.156 57.149 11.872 1.00 26.38 12 ALA B C 1
ATOM 1990 O O . ALA B 1 24 ? 38.715 57.715 12.805 1.00 26.12 12 ALA B O 1
ATOM 1992 N N . LEU B 1 25 ? 37.031 56.462 11.989 1.00 27.01 13 LEU B N 1
ATOM 1993 C CA . LEU B 1 25 ? 36.415 56.135 13.268 1.00 28.31 13 LEU B CA 1
ATOM 1994 C C . LEU B 1 25 ? 36.613 54.647 13.512 1.00 25.81 13 LEU B C 1
ATOM 1995 O O . LEU B 1 25 ? 36.190 53.840 12.708 1.00 28.19 13 LEU B O 1
ATOM 2000 N N . VAL B 1 26 ? 37.260 54.298 14.624 1.00 26.33 14 VAL B N 1
ATOM 2001 C CA . VAL B 1 26 ? 37.470 52.892 14.998 1.00 25.28 14 VAL B CA 1
ATOM 2002 C C . VAL B 1 26 ? 36.789 52.625 16.332 1.00 23.34 14 VAL B C 1
ATOM 2003 O O . VAL B 1 26 ? 37.268 53.038 17.375 1.00 24.21 14 VAL B O 1
ATOM 2007 N N . THR B 1 27 ? 35.642 51.962 16.282 1.00 26.00 15 THR B N 1
ATOM 2008 C CA . THR B 1 27 ? 34.995 51.452 17.499 1.00 27.50 15 THR B CA 1
ATOM 2009 C C . THR B 1 27 ? 35.783 50.236 17.930 1.00 26.07 15 THR B C 1
ATOM 2010 O O . THR B 1 27 ? 36.313 49.526 17.101 1.00 26.38 15 THR B O 1
ATOM 2014 N N . GLY B 1 28 ? 35.882 50.004 19.244 1.00 28.72 16 GLY B N 1
ATOM 2015 C CA . GLY B 1 28 ? 36.768 48.963 19.753 1.00 28.41 16 GLY B CA 1
ATOM 2016 C C . GLY B 1 28 ? 38.238 49.249 19.423 1.00 29.22 16 GLY B C 1
ATOM 2017 O O . GLY B 1 28 ? 39.038 48.331 19.297 1.00 29.44 16 GLY B O 1
ATOM 2018 N N . GLY B 1 29 ? 38.603 50.523 19.269 1.00 28.32 17 GLY B N 1
ATOM 2019 C CA . GLY B 1 29 ? 39.987 50.903 18.913 1.00 27.78 17 GLY B CA 1
ATOM 2020 C C . GLY B 1 29 ? 40.961 51.000 20.084 1.00 27.29 17 GLY B C 1
ATOM 2021 O O . GLY B 1 29 ? 42.130 51.319 19.902 1.00 26.40 17 GLY B O 1
ATOM 2022 N N . SER B 1 30 ? 40.477 50.741 21.299 1.00 27.31 18 SER B N 1
ATOM 2023 C CA . SER B 1 30 ? 41.253 50.934 22.511 1.00 28.81 18 SER B CA 1
ATOM 2024 C C . SER B 1 30 ? 42.225 49.779 22.800 1.00 29.54 18 SER B C 1
ATOM 2025 O O . SER B 1 30 ? 43.148 49.943 23.631 1.00 29.51 18 SER B O 1
ATOM 2028 N N . ARG B 1 31 ? 41.994 48.619 22.189 1.00 27.91 19 ARG B N 1
ATOM 2029 C CA . ARG B 1 31 ? 42.907 47.496 22.359 1.00 28.82 19 ARG B CA 1
ATOM 2030 C C . ARG B 1 31 ? 42.653 46.430 21.318 1.00 27.20 19 ARG B C 1
ATOM 2031 O O . ARG B 1 31 ? 41.747 46.582 20.477 1.00 26.69 19 ARG B O 1
ATOM 2039 N N . GLY B 1 32 ? 43.448 45.349 21.374 1.00 25.95 20 GLY B N 1
ATOM 2040 C CA . GLY B 1 32 ? 43.240 44.183 20.517 1.00 27.63 20 GLY B CA 1
ATOM 2041 C C . GLY B 1 32 ? 43.251 44.468 19.007 1.00 28.02 20 GLY B C 1
ATOM 2042 O O . GLY B 1 32 ? 44.044 45.276 18.502 1.00 27.15 20 GLY B O 1
ATOM 2043 N N . LEU B 1 33 ? 42.357 43.808 18.284 1.00 28.05 21 LEU B N 1
ATOM 2044 C CA . LEU B 1 33 ? 42.335 43.877 16.829 1.00 26.86 21 LEU B CA 1
ATOM 2045 C C . LEU B 1 33 ? 41.983 45.273 16.292 1.00 27.50 21 LEU B C 1
ATOM 2046 O O . LEU B 1 33 ? 42.550 45.709 15.288 1.00 26.86 21 LEU B O 1
ATOM 2051 N N . GLY B 1 34 ? 41.090 45.960 16.982 1.00 26.99 22 GLY B N 1
ATOM 2052 C CA . GLY B 1 34 ? 40.735 47.311 16.629 1.00 29.30 22 GLY B CA 1
ATOM 2053 C C . GLY B 1 34 ? 41.874 48.266 16.784 1.00 26.82 22 GLY B C 1
ATOM 2054 O O . GLY B 1 34 ? 42.045 49.130 15.950 1.00 27.93 22 GLY B O 1
ATOM 2055 N N . PHE B 1 35 ? 42.652 48.108 17.846 1.00 26.81 23 PHE B N 1
ATOM 2056 C CA . PHE B 1 35 ? 43.824 48.923 18.028 1.00 27.01 23 PHE B CA 1
ATOM 2057 C C . PHE B 1 35 ? 44.866 48.669 16.935 1.00 25.84 23 PHE B C 1
ATOM 2058 O O . PHE B 1 35 ? 45.412 49.617 16.367 1.00 24.85 23 PHE B O 1
ATOM 2066 N N . GLY B 1 36 ? 45.113 47.402 16.622 1.00 28.24 24 GLY B N 1
ATOM 2067 C CA . GLY B 1 36 ? 46.002 47.015 15.518 1.00 27.82 24 GLY B CA 1
ATOM 2068 C C . GLY B 1 36 ? 45.617 47.707 14.214 1.00 27.82 24 GLY B C 1
ATOM 2069 O O . GLY B 1 36 ? 46.439 48.343 13.576 1.00 26.79 24 GLY B O 1
ATOM 2070 N N . ILE B 1 37 ? 44.344 47.622 13.869 1.00 27.90 25 ILE B N 1
ATOM 2071 C CA . ILE B 1 37 ? 43.797 48.321 12.676 1.00 28.23 25 ILE B CA 1
ATOM 2072 C C . ILE B 1 37 ? 43.978 49.845 12.735 1.00 27.50 25 ILE B C 1
ATOM 2073 O O . ILE B 1 37 ? 44.427 50.449 11.752 1.00 28.69 25 ILE B O 1
ATOM 2078 N N . ALA B 1 38 ? 43.664 50.443 13.884 1.00 28.01 26 ALA B N 1
ATOM 2079 C CA . ALA B 1 38 ? 43.892 51.878 14.126 1.00 27.49 26 ALA B CA 1
ATOM 2080 C C . ALA B 1 38 ? 45.352 52.302 13.875 1.00 28.18 26 ALA B C 1
ATOM 2081 O O . ALA B 1 38 ? 45.608 53.307 13.194 1.00 27.61 26 ALA B O 1
ATOM 2083 N N . GLN B 1 39 ? 46.297 51.504 14.369 1.00 26.33 27 GLN B N 1
ATOM 2084 C CA . GLN B 1 39 ? 47.712 51.716 14.082 1.00 26.16 27 GLN B CA 1
ATOM 2085 C C . GLN B 1 39 ? 48.050 51.661 12.595 1.00 25.45 27 GLN B C 1
ATOM 2086 O O . GLN B 1 39 ? 48.867 52.413 12.138 1.00 25.00 27 GLN B O 1
ATOM 2092 N N . GLY B 1 40 ? 47.490 50.685 11.880 1.00 26.97 28 GLY B N 1
ATOM 2093 C CA . GLY B 1 40 ? 47.681 50.543 10.439 1.00 26.99 28 GLY B CA 1
ATOM 2094 C C . GLY B 1 40 ? 47.223 51.785 9.694 1.00 27.82 28 GLY B C 1
ATOM 2095 O O . GLY B 1 40 ? 47.995 52.369 8.915 1.00 25.80 28 GLY B O 1
ATOM 2096 N N . LEU B 1 41 ? 45.990 52.209 9.979 1.00 26.89 29 LEU B N 1
ATOM 2097 C CA . LEU B 1 41 ? 45.452 53.420 9.380 1.00 26.20 29 LEU B CA 1
ATOM 2098 C C . LEU B 1 41 ? 46.278 54.693 9.717 1.00 26.93 29 LEU B C 1
ATOM 2099 O O . LEU B 1 41 ? 46.584 55.479 8.806 1.00 24.48 29 LEU B O 1
ATOM 2104 N N . ALA B 1 42 ? 46.652 54.868 10.999 1.00 24.89 30 ALA B N 1
ATOM 2105 C CA . ALA B 1 42 ? 47.503 55.991 11.447 1.00 26.15 30 ALA B CA 1
ATOM 2106 C C . ALA B 1 42 ? 48.880 55.982 10.778 1.00 26.61 30 ALA B C 1
ATOM 2107 O O . ALA B 1 42 ? 49.384 57.022 10.392 1.00 24.50 30 ALA B O 1
ATOM 2109 N N . GLU B 1 43 ? 49.475 54.799 10.629 1.00 25.60 31 GLU B N 1
ATOM 2110 C CA . GLU B 1 43 ? 50.762 54.655 9.950 1.00 27.58 31 GLU B CA 1
ATOM 2111 C C . GLU B 1 43 ? 50.696 55.121 8.484 1.00 26.58 31 GLU B C 1
ATOM 2112 O O . GLU B 1 43 ? 51.646 55.711 7.987 1.00 24.38 31 GLU B O 1
ATOM 2118 N N . ALA B 1 44 ? 49.569 54.865 7.820 1.00 26.08 32 ALA B N 1
ATOM 2119 C CA . ALA B 1 44 ? 49.287 55.356 6.467 1.00 26.02 32 ALA B CA 1
ATOM 2120 C C . ALA B 1 44 ? 48.865 56.830 6.384 1.00 26.54 32 ALA B C 1
ATOM 2121 O O . ALA B 1 44 ? 48.629 57.351 5.293 1.00 27.46 32 ALA B O 1
ATOM 2123 N N . GLY B 1 45 ? 48.758 57.498 7.525 1.00 25.64 33 GLY 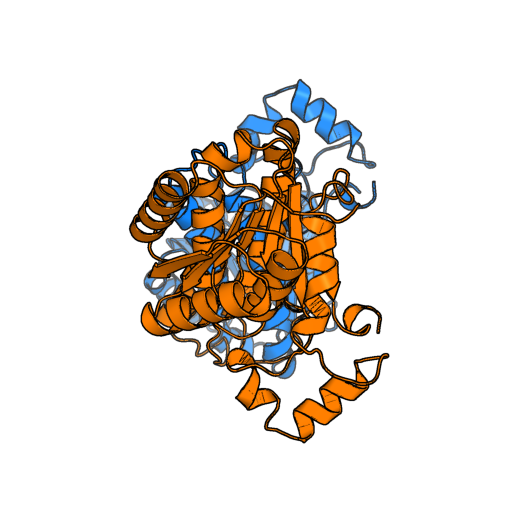B N 1
ATOM 2124 C CA . GLY B 1 45 ? 48.542 58.944 7.583 1.00 27.38 33 GLY B CA 1
ATOM 2125 C C . GLY B 1 45 ? 47.143 59.355 8.001 1.00 26.62 33 GLY B C 1
ATOM 2126 O O . GLY B 1 45 ? 46.837 60.521 8.040 1.00 27.76 33 GLY B O 1
ATOM 2127 N N . CYS B 1 46 ? 46.296 58.397 8.337 1.00 28.23 34 CYS B N 1
ATOM 2128 C CA . CYS B 1 46 ? 44.904 58.666 8.745 1.00 27.70 34 CYS B CA 1
ATOM 2129 C C . CYS B 1 46 ? 44.763 59.249 10.150 1.00 27.48 34 CYS B C 1
ATOM 2130 O O . CYS B 1 46 ? 45.412 58.778 11.073 1.00 26.93 34 CYS B O 1
ATOM 2133 N N . SER B 1 47 ? 43.964 60.301 10.302 1.00 25.14 35 SER B N 1
ATOM 2134 C CA . SER B 1 47 ? 43.548 60.767 11.612 1.00 26.50 35 SER B CA 1
ATOM 2135 C C . SER B 1 47 ? 42.571 59.728 12.163 1.00 25.16 35 SER B C 1
ATOM 2136 O O . SER B 1 47 ? 41.774 59.167 11.414 1.00 27.26 35 SER B O 1
ATOM 2139 N N . VAL B 1 48 ? 42.628 59.468 13.467 1.00 25.95 36 VAL B N 1
ATOM 2140 C CA . VAL B 1 48 ? 41.846 58.372 14.046 1.00 26.79 36 VAL B CA 1
ATOM 2141 C C . VAL B 1 48 ? 41.067 58.760 15.280 1.00 24.95 36 VAL B C 1
ATOM 2142 O O . VAL B 1 48 ? 41.617 59.350 16.229 1.00 26.35 36 VAL B O 1
ATOM 2146 N N . VAL B 1 49 ? 39.777 58.444 15.238 1.00 26.18 37 VAL B N 1
ATOM 2147 C CA . VAL B 1 49 ? 38.896 58.546 16.377 1.00 26.34 37 VAL B CA 1
ATOM 2148 C C . VAL B 1 49 ? 38.741 57.159 17.005 1.00 26.18 37 VAL B C 1
ATOM 2149 O O . VAL B 1 49 ? 38.252 56.244 16.361 1.00 26.39 37 VAL B O 1
ATOM 2153 N N . VAL B 1 50 ? 39.155 57.040 18.272 1.00 27.49 38 VAL B N 1
ATOM 2154 C CA . VAL B 1 50 ? 39.035 55.799 19.062 1.00 26.32 38 VAL B CA 1
ATOM 2155 C C . VAL B 1 50 ? 37.820 55.860 20.001 1.00 25.59 38 VAL B C 1
ATOM 2156 O O . VAL B 1 50 ? 37.729 56.741 20.893 1.00 25.60 38 VAL B O 1
ATOM 2160 N N . ALA B 1 51 ? 36.897 54.927 19.790 1.00 24.87 39 ALA B N 1
ATOM 2161 C CA . ALA B 1 51 ? 35.714 54.801 20.639 1.00 26.53 39 ALA B CA 1
ATOM 2162 C C . ALA B 1 51 ? 35.700 53.436 21.315 1.00 26.92 39 ALA B C 1
ATOM 2163 O O . ALA B 1 51 ? 35.904 52.410 20.671 1.00 28.68 39 ALA B O 1
ATOM 2165 N N . SER B 1 52 ? 35.471 53.467 22.621 1.00 28.57 40 SER B N 1
ATOM 2166 C CA . SER B 1 52 ? 35.139 52.277 23.425 1.00 29.74 40 SER B CA 1
ATOM 2167 C C . SER B 1 52 ? 34.325 52.723 24.628 1.00 28.73 40 SER B C 1
ATOM 2168 O O . SER B 1 52 ? 34.032 53.909 24.786 1.00 27.91 40 SER B O 1
ATOM 2171 N N . ARG B 1 53 ? 34.023 51.785 25.515 1.00 28.60 41 ARG B N 1
ATOM 2172 C CA . ARG B 1 53 ? 33.269 52.103 26.735 1.00 30.65 41 ARG B CA 1
ATOM 2173 C C . ARG B 1 53 ? 34.130 52.655 27.866 1.00 28.79 41 ARG B C 1
ATOM 2174 O O . ARG B 1 53 ? 33.608 53.132 28.834 1.00 27.27 41 ARG B O 1
ATOM 2182 N N . ASN B 1 54 ? 35.453 52.580 27.752 1.00 29.34 42 ASN B N 1
ATOM 2183 C CA . ASN B 1 54 ? 36.328 53.153 28.760 1.00 27.38 42 ASN B CA 1
ATOM 2184 C C . ASN B 1 54 ? 37.108 54.361 28.210 1.00 27.21 42 ASN B C 1
ATOM 2185 O O . ASN B 1 54 ? 37.998 54.216 27.377 1.00 25.53 42 ASN B O 1
ATOM 2190 N N . LEU B 1 55 ? 36.777 55.555 28.701 1.00 26.53 43 LEU B N 1
ATOM 2191 C CA . LEU B 1 55 ? 37.379 56.780 28.168 1.00 28.02 43 LEU B CA 1
ATOM 2192 C C . LEU B 1 55 ? 38.902 56.852 28.406 1.00 27.95 43 LEU B C 1
ATOM 2193 O O . LEU B 1 55 ? 39.638 57.241 27.479 1.00 26.64 43 LEU B O 1
ATOM 2198 N N . GLU B 1 56 ? 39.396 56.452 29.590 1.00 27.04 44 GLU B N 1
ATOM 2199 C CA . GLU B 1 56 ? 40.844 56.483 29.802 1.00 27.27 44 GLU B CA 1
ATOM 2200 C C . GLU B 1 56 ? 41.587 55.540 28.828 1.00 25.98 44 GLU B C 1
ATOM 2201 O O . GLU B 1 56 ? 42.628 55.941 28.262 1.00 22.68 44 GLU B O 1
ATOM 2207 N N . GLU B 1 57 ? 41.056 54.342 28.606 1.00 27.49 45 GLU B N 1
ATOM 2208 C CA . GLU B 1 57 ? 41.683 53.401 27.720 1.00 29.53 45 GLU B CA 1
ATOM 2209 C C . GLU B 1 57 ? 41.667 53.882 26.257 1.00 29.04 45 GLU B C 1
ATOM 2210 O O . GLU B 1 57 ? 42.639 53.689 25.534 1.00 28.47 45 GLU B O 1
ATOM 2216 N N . ALA B 1 58 ? 40.548 54.480 25.831 1.00 26.48 46 ALA B N 1
ATOM 2217 C CA . ALA B 1 58 ? 40.419 55.042 24.499 1.00 24.01 46 ALA B CA 1
ATOM 2218 C C . ALA B 1 58 ? 41.435 56.174 24.306 1.00 26.21 46 ALA B C 1
ATOM 2219 O O . ALA B 1 58 ? 42.061 56.273 23.260 1.00 26.45 46 ALA B O 1
ATOM 2221 N N . SER B 1 59 ? 41.526 57.047 25.314 1.00 25.42 47 SER B N 1
ATOM 2222 C CA . SER B 1 59 ? 42.473 58.178 25.311 1.00 27.03 47 SER B CA 1
ATOM 2223 C C . SER B 1 59 ? 43.937 57.737 25.293 1.00 26.11 47 SER B C 1
ATOM 2224 O O . SER B 1 59 ? 44.765 58.351 24.617 1.00 25.51 47 SER B O 1
ATOM 2227 N N . GLU B 1 60 ? 44.255 56.714 26.067 1.00 27.35 48 GLU B N 1
ATOM 2228 C CA . GLU B 1 60 ? 45.577 56.125 26.038 1.00 30.09 48 GLU B CA 1
ATOM 2229 C C . GLU B 1 60 ? 45.914 55.591 24.654 1.00 27.21 48 GLU B C 1
ATOM 2230 O O . GLU B 1 60 ? 47.022 55.769 24.167 1.00 24.85 48 GLU B O 1
ATOM 2236 N N . ALA B 1 61 ? 44.983 54.871 24.049 1.00 25.39 49 ALA B N 1
ATOM 2237 C CA . ALA B 1 61 ? 45.209 54.334 22.715 1.00 27.29 49 ALA B CA 1
ATOM 2238 C C . ALA B 1 61 ? 45.386 55.507 21.713 1.00 27.47 49 ALA B C 1
ATOM 2239 O O . ALA B 1 61 ? 46.321 55.527 20.917 1.00 26.90 49 ALA B O 1
ATOM 2241 N N . ALA B 1 62 ? 44.506 56.501 21.801 1.00 26.46 50 ALA B N 1
ATOM 2242 C CA . ALA B 1 62 ? 44.574 57.664 20.902 1.00 28.27 50 ALA B CA 1
ATOM 2243 C C . ALA B 1 62 ? 45.915 58.396 21.001 1.00 27.63 50 ALA B C 1
ATOM 2244 O O . ALA B 1 62 ? 46.545 58.716 19.995 1.00 27.03 50 ALA B O 1
ATOM 2246 N N . GLN B 1 63 ? 46.369 58.591 22.230 1.00 27.55 51 GLN B N 1
ATOM 2247 C CA . GLN B 1 63 ? 47.636 59.248 22.495 1.00 28.66 51 GLN B CA 1
ATOM 2248 C C . GLN B 1 63 ? 48.830 58.447 21.964 1.00 28.15 51 GLN B C 1
ATOM 2249 O O . GLN B 1 63 ? 49.747 59.029 21.401 1.00 27.23 51 GLN B O 1
ATOM 2252 N N . LYS B 1 64 ? 48.824 57.130 22.121 1.00 27.03 52 LYS B N 1
ATOM 2253 C CA . LYS B 1 64 ? 49.852 56.272 21.528 1.00 30.45 52 LYS B CA 1
ATOM 2254 C C . LYS B 1 64 ? 49.891 56.368 19.999 1.00 28.17 52 LYS B C 1
ATOM 2255 O O . LYS B 1 64 ? 50.979 56.319 19.401 1.00 27.49 52 LYS B O 1
ATOM 2261 N N . LEU B 1 65 ? 48.712 56.507 19.374 1.00 27.86 53 LEU B N 1
ATOM 2262 C CA . LEU B 1 65 ? 48.637 56.702 17.918 1.00 28.41 53 LEU B CA 1
ATOM 2263 C C . LEU B 1 65 ? 49.276 58.026 17.453 1.00 26.42 53 LEU B C 1
ATOM 2264 O O . LEU B 1 65 ? 50.076 58.045 16.523 1.00 24.22 53 LEU B O 1
ATOM 2269 N N . THR B 1 66 ? 48.956 59.111 18.150 1.00 25.50 54 THR B N 1
ATOM 2270 C CA . THR B 1 66 ? 49.546 60.398 17.860 1.00 26.68 54 THR B CA 1
ATOM 2271 C C . THR B 1 66 ? 51.072 60.422 18.112 1.00 27.93 54 THR B C 1
ATOM 2272 O O . THR B 1 66 ? 51.824 60.986 17.335 1.00 25.97 54 THR B O 1
ATOM 2276 N N . GLU B 1 67 ? 51.512 59.799 19.191 1.00 28.77 55 GLU B N 1
ATOM 2277 C CA . GLU B 1 67 ? 52.913 59.773 19.566 1.00 31.37 55 GLU B CA 1
ATOM 2278 C C . GLU B 1 67 ? 53.749 58.980 18.583 1.00 29.76 55 GLU B C 1
ATOM 2279 O O . GLU B 1 67 ? 54.829 59.418 18.193 1.00 29.63 55 GLU B O 1
ATOM 2285 N N . LYS B 1 68 ? 53.252 57.824 18.162 1.00 30.58 56 LYS B N 1
ATOM 2286 C CA . LYS B 1 68 ? 54.011 56.943 17.301 1.00 31.27 56 LYS B CA 1
ATOM 2287 C C . LYS B 1 68 ? 53.908 57.409 15.853 1.00 30.46 56 LYS B C 1
ATOM 2288 O O . LYS B 1 68 ? 54.883 57.340 15.111 1.00 28.09 56 LYS B O 1
ATOM 2294 N N . TYR B 1 69 ? 52.729 57.861 15.428 1.00 30.37 57 TYR B N 1
ATOM 2295 C CA . TYR B 1 69 ? 52.503 58.085 13.984 1.00 29.47 57 TYR B CA 1
ATOM 2296 C C . TYR B 1 69 ? 52.321 59.553 13.593 1.00 28.56 57 TYR B C 1
ATOM 2297 O O . TYR B 1 69 ? 52.251 59.870 12.411 1.00 29.74 57 TYR B O 1
ATOM 2306 N N . GLY B 1 70 ? 52.239 60.440 14.580 1.00 27.53 58 GLY B N 1
ATOM 2307 C CA . GLY B 1 70 ? 52.152 61.860 14.323 1.00 28.16 58 GLY B CA 1
ATOM 2308 C C . GLY B 1 70 ? 50.831 62.347 13.761 1.00 29.17 58 GLY B C 1
ATOM 2309 O O . GLY B 1 70 ? 50.739 63.482 13.309 1.00 31.70 58 GLY B O 1
ATOM 2310 N N . VAL B 1 71 ? 49.799 61.520 13.826 1.00 28.10 59 VAL B N 1
ATOM 2311 C CA . VAL B 1 71 ? 48.472 61.897 13.338 1.00 26.77 59 VAL B CA 1
ATOM 2312 C C . VAL B 1 71 ? 47.595 62.510 14.428 1.00 28.44 59 VAL B C 1
ATOM 2313 O O . VAL B 1 71 ? 47.806 62.280 15.619 1.00 26.39 59 VAL B O 1
ATOM 2317 N N . GLU B 1 72 ? 46.607 63.286 13.997 1.00 29.28 60 GLU B N 1
ATOM 2318 C CA . GLU B 1 72 ? 45.578 63.794 14.888 1.00 30.87 60 GLU B CA 1
ATOM 2319 C C . GLU B 1 72 ? 44.653 62.661 15.333 1.00 26.93 60 GLU B C 1
ATOM 2320 O O . GLU B 1 72 ? 44.319 61.779 14.559 1.00 26.22 60 GLU B O 1
ATOM 2326 N N . THR B 1 73 ? 44.281 62.683 16.604 1.00 25.71 61 THR B N 1
ATOM 2327 C CA . THR B 1 73 ? 43.385 61.679 17.183 1.00 25.01 61 THR B CA 1
ATOM 2328 C C . THR B 1 73 ? 42.371 62.316 18.115 1.00 25.46 61 THR B C 1
ATOM 2329 O O . THR B 1 73 ? 42.504 63.459 18.499 1.0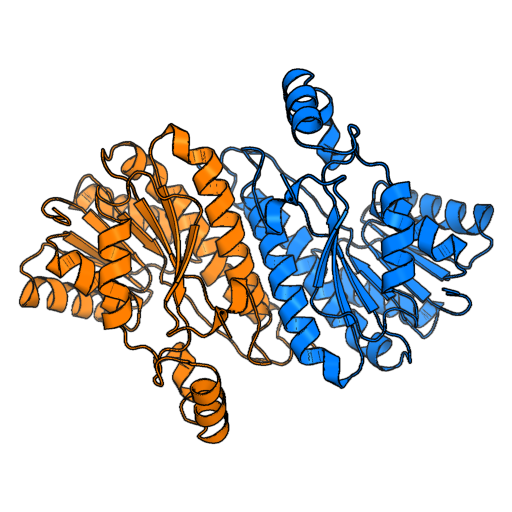0 25.73 61 THR B O 1
ATOM 2333 N N . MET B 1 74 ? 41.329 61.552 18.407 1.00 28.37 62 MET B N 1
ATOM 2334 C CA . MET B 1 74 ? 40.310 61.883 19.378 1.00 30.94 62 MET B CA 1
ATOM 2335 C C . MET B 1 74 ? 39.867 60.569 20.034 1.00 27.43 62 MET B C 1
ATOM 2336 O O . MET B 1 74 ? 39.806 59.520 19.380 1.00 26.39 62 MET B O 1
ATOM 2341 N N . ALA B 1 75 ? 39.574 60.638 21.330 1.00 26.30 63 ALA B N 1
ATOM 2342 C CA . ALA B 1 75 ? 38.970 59.543 22.092 1.00 26.27 63 ALA B CA 1
ATOM 2343 C C . ALA B 1 75 ? 37.564 59.957 22.492 1.00 24.80 63 ALA B C 1
ATOM 2344 O O . ALA B 1 75 ? 37.328 61.103 22.803 1.00 21.64 63 ALA B O 1
ATOM 2346 N N . PHE B 1 76 ? 36.635 59.008 22.455 1.00 27.28 64 PHE B N 1
ATOM 2347 C CA . PHE B 1 76 ? 35.246 59.266 22.805 1.00 27.93 64 PHE B CA 1
ATOM 2348 C C . PHE B 1 76 ? 34.647 58.001 23.456 1.00 27.79 64 PHE B C 1
ATOM 2349 O O . PHE B 1 76 ? 34.769 56.898 22.932 1.00 26.02 64 PHE B O 1
ATOM 2357 N N . ARG B 1 77 ? 34.033 58.173 24.628 1.00 27.25 65 ARG B N 1
ATOM 2358 C CA . ARG B 1 77 ? 33.366 57.058 25.320 1.00 28.48 65 ARG B CA 1
ATOM 2359 C C . ARG B 1 77 ? 32.001 56.788 24.661 1.00 27.78 65 ARG B C 1
ATOM 2360 O O . ARG B 1 77 ? 31.156 57.674 24.579 1.00 28.23 65 ARG B O 1
ATOM 2364 N N . CYS B 1 78 ? 31.816 55.560 24.197 1.00 26.94 66 CYS B N 1
ATOM 2365 C CA . CYS B 1 78 ? 30.588 55.139 23.533 1.00 27.82 66 CYS B CA 1
ATOM 2366 C C . CYS B 1 78 ? 30.376 53.641 23.721 1.00 27.13 66 CYS B C 1
ATOM 2367 O O . CYS B 1 78 ? 31.250 52.838 23.398 1.00 27.39 66 CYS B O 1
ATOM 2370 N N . ASP B 1 79 ? 29.205 53.287 24.254 1.00 27.59 67 ASP B N 1
ATOM 2371 C CA . ASP B 1 79 ? 28.642 51.939 24.136 1.00 27.26 67 ASP B CA 1
ATOM 2372 C C . ASP B 1 79 ? 27.827 51.880 22.830 1.00 26.94 67 ASP B C 1
ATOM 2373 O O . ASP B 1 79 ? 26.766 52.481 22.711 1.00 26.21 67 ASP B O 1
ATOM 2378 N N . VAL B 1 80 ? 28.342 51.153 21.844 1.00 25.68 68 VAL B N 1
ATOM 2379 C CA . VAL B 1 80 ? 27.735 51.082 20.534 1.00 25.61 68 VAL B CA 1
ATOM 2380 C C . VAL B 1 80 ? 26.340 50.448 20.539 1.00 27.80 68 VAL B C 1
ATOM 2381 O O . VAL B 1 80 ? 25.627 50.596 19.566 1.00 26.70 68 VAL B O 1
ATOM 2385 N N . SER B 1 81 ? 25.973 49.724 21.607 1.00 28.75 69 SER B N 1
ATOM 2386 C CA . SER B 1 81 ? 24.621 49.133 21.703 1.00 27.99 69 SER B CA 1
ATOM 2387 C C . SER B 1 81 ? 23.587 50.201 22.145 1.00 27.74 69 SER B C 1
ATOM 2388 O O . SER B 1 81 ? 22.363 49.983 22.098 1.00 25.33 69 SER B O 1
ATOM 2391 N N . ASN B 1 82 ? 24.106 51.358 22.571 1.00 27.69 70 ASN B N 1
ATOM 2392 C CA . ASN B 1 82 ? 23.292 52.492 22.942 1.00 26.97 70 ASN B CA 1
ATOM 2393 C C . ASN B 1 82 ? 23.248 53.501 21.793 1.00 27.21 70 ASN B C 1
ATOM 2394 O O . ASN B 1 82 ? 24.195 54.265 21.581 1.00 25.25 70 ASN B O 1
ATOM 2399 N N . TYR B 1 83 ? 22.127 53.499 21.070 1.00 28.18 71 TYR B N 1
ATOM 2400 C CA . TYR B 1 83 ? 21.942 54.327 19.881 1.00 28.37 71 TYR B CA 1
ATOM 2401 C C . TYR B 1 83 ? 22.191 55.818 20.100 1.00 26.71 71 TYR B C 1
ATOM 2402 O O . TYR B 1 83 ? 22.856 56.475 19.278 1.00 26.88 71 TYR B O 1
ATOM 2411 N N . GLU B 1 84 ? 21.663 56.376 21.187 1.00 28.17 72 GLU B N 1
ATOM 2412 C CA . GLU B 1 84 ? 21.870 57.774 21.479 1.00 28.72 72 GLU B CA 1
ATOM 2413 C C . GLU B 1 84 ? 23.339 58.108 21.695 1.00 27.50 72 GLU B C 1
ATOM 2414 O O . GLU B 1 84 ? 23.779 59.170 21.311 1.00 28.81 72 GLU B O 1
ATOM 2420 N N . GLU B 1 85 ? 24.107 57.206 22.299 1.00 28.66 73 GLU B N 1
ATOM 2421 C CA . GLU B 1 85 ? 25.539 57.453 22.451 1.00 27.73 73 GLU B CA 1
ATOM 2422 C C . GLU B 1 85 ? 26.282 57.425 21.098 1.00 26.91 73 GLU B C 1
ATOM 2423 O O . GLU B 1 85 ? 27.233 58.182 20.882 1.00 25.16 73 GLU B O 1
ATOM 2429 N N . VAL B 1 86 ? 25.836 56.548 20.202 1.00 25.91 74 VAL B N 1
ATOM 2430 C CA . VAL B 1 86 ? 26.379 56.481 18.852 1.00 27.35 74 VAL B CA 1
ATOM 2431 C C . VAL B 1 86 ? 26.097 57.762 18.106 1.00 27.70 74 VAL B C 1
ATOM 2432 O O . VAL B 1 86 ? 26.954 58.299 17.389 1.00 28.59 74 VAL B O 1
ATOM 2436 N N . LYS B 1 87 ? 24.878 58.253 18.244 1.00 28.22 75 LYS B N 1
ATOM 2437 C CA . LYS B 1 87 ? 24.505 59.515 17.620 1.00 30.43 75 LYS B CA 1
ATOM 2438 C C . LYS B 1 87 ? 25.457 60.641 18.145 1.00 30.19 75 LYS B C 1
ATOM 2439 O O . LYS B 1 87 ? 26.037 61.413 17.360 1.00 27.98 75 LYS B O 1
ATOM 2445 N N . LYS B 1 88 ? 25.702 60.676 19.453 1.00 27.99 76 LYS B N 1
ATOM 2446 C CA . LYS B 1 88 ? 26.650 61.638 20.026 1.00 30.43 76 LYS B CA 1
ATOM 2447 C C . LYS B 1 88 ? 28.100 61.430 19.603 1.00 26.67 76 LYS B C 1
ATOM 2448 O O . LYS B 1 88 ? 28.820 62.391 19.374 1.00 26.89 76 LYS B O 1
ATOM 2454 N N . LEU B 1 89 ? 28.520 60.180 19.498 1.00 26.89 77 LEU B N 1
ATOM 2455 C CA . LEU B 1 89 ? 29.842 59.856 18.958 1.00 27.24 77 LEU B CA 1
ATOM 2456 C C . LEU B 1 89 ? 30.055 60.512 17.573 1.00 25.88 77 LEU B C 1
ATOM 2457 O O . LEU B 1 89 ? 31.043 61.212 17.363 1.00 24.31 77 LEU B O 1
ATOM 2462 N N . LEU B 1 90 ? 29.095 60.315 16.676 1.00 25.72 78 LEU B N 1
ATOM 2463 C CA . LEU B 1 90 ? 29.195 60.842 15.317 1.00 27.43 78 LEU B CA 1
ATOM 2464 C C . LEU B 1 90 ? 29.116 62.354 15.223 1.00 28.52 78 LEU B C 1
ATOM 2465 O O . LEU B 1 90 ? 29.807 62.951 14.394 1.00 27.68 78 LEU B O 1
ATOM 2470 N N . GLU B 1 91 ? 28.306 62.976 16.090 1.00 29.00 79 GLU B N 1
ATOM 2471 C CA . GLU B 1 91 ? 28.274 64.420 16.219 1.00 29.38 79 GLU B CA 1
ATOM 2472 C C . GLU B 1 91 ? 29.620 64.949 16.717 1.00 27.70 79 GLU B C 1
ATOM 2473 O O . GLU B 1 91 ? 30.058 65.984 16.243 1.00 25.89 79 GLU B O 1
ATOM 2484 N N . ALA B 1 92 ? 30.288 64.233 17.626 1.00 27.74 80 ALA B N 1
ATOM 2485 C CA . ALA B 1 92 ? 31.645 64.618 18.090 1.00 27.65 80 ALA B CA 1
ATOM 2486 C C . ALA B 1 92 ? 32.715 64.542 16.986 1.00 28.21 80 ALA B C 1
ATOM 2487 O O . ALA B 1 92 ? 33.635 65.390 16.957 1.00 28.21 80 ALA B O 1
ATOM 2489 N N . VAL B 1 93 ? 32.639 63.518 16.133 1.00 26.06 81 VAL B N 1
ATOM 2490 C CA . VAL B 1 93 ? 33.539 63.398 14.984 1.00 28.17 81 VAL B CA 1
ATOM 2491 C C . VAL B 1 93 ? 33.354 64.616 14.061 1.00 28.67 81 VAL B C 1
ATOM 2492 O O . VAL B 1 93 ? 34.332 65.254 13.655 1.00 26.72 81 VAL B O 1
ATOM 2496 N N . LYS B 1 94 ? 32.100 64.908 13.715 1.00 28.41 82 LYS B N 1
ATOM 2497 C CA . LYS B 1 94 ? 31.783 66.034 12.874 1.00 30.63 82 LYS B CA 1
ATOM 2498 C C . LYS B 1 94 ? 32.331 67.344 13.453 1.00 30.93 82 LYS B C 1
ATOM 2499 O O . LYS B 1 94 ? 32.920 68.146 12.727 1.00 29.64 82 LYS B O 1
ATOM 2505 N N . GLU B 1 95 ? 32.181 67.543 14.764 1.00 31.29 83 GLU B N 1
ATOM 2506 C CA . GLU B 1 95 ? 32.705 68.753 15.414 1.00 31.85 83 GLU B CA 1
ATOM 2507 C C . GLU B 1 95 ? 34.227 68.833 15.418 1.00 32.43 83 GLU B C 1
ATOM 2508 O O . GLU B 1 95 ? 34.774 69.915 15.161 1.00 32.69 83 GLU B O 1
ATOM 2514 N N . LYS B 1 96 ? 34.912 67.735 15.716 1.00 30.84 84 LYS B N 1
ATOM 2515 C CA . LYS B 1 96 ? 36.386 67.756 15.715 1.00 32.21 84 LYS B CA 1
ATOM 2516 C C . LYS B 1 96 ? 36.945 67.909 14.299 1.00 30.50 84 LYS B C 1
ATOM 2517 O O . LYS B 1 96 ? 37.829 68.700 14.084 1.00 26.82 84 LYS B O 1
ATOM 2523 N N . PHE B 1 97 ? 36.418 67.140 13.348 1.00 30.06 85 PHE B N 1
ATOM 2524 C CA . PHE B 1 97 ? 37.051 66.978 12.029 1.00 29.70 85 PHE B CA 1
ATOM 2525 C C . PHE B 1 97 ? 36.280 67.537 10.827 1.00 28.37 85 PHE B C 1
ATOM 2526 O O . PHE B 1 97 ? 36.869 67.853 9.811 1.00 28.29 85 PHE B O 1
ATOM 2534 N N . GLY B 1 98 ? 34.963 67.624 10.954 1.00 28.73 86 GLY B N 1
ATOM 2535 C CA . GLY B 1 98 ? 34.087 68.106 9.868 1.00 28.93 86 GLY B CA 1
ATOM 2536 C C . GLY B 1 98 ? 33.913 67.081 8.746 1.00 28.91 86 GLY B C 1
ATOM 2537 O O . GLY B 1 98 ? 33.327 67.396 7.709 1.00 29.55 86 GLY B O 1
ATOM 2538 N N . LYS B 1 99 ? 34.455 65.871 8.924 1.00 27.68 87 LYS B N 1
ATOM 2539 C CA . LYS B 1 99 ? 34.529 64.891 7.853 1.00 28.43 87 LYS B CA 1
ATOM 2540 C C . LYS B 1 99 ? 34.802 63.515 8.411 1.00 27.19 87 LYS B C 1
ATOM 2541 O O . LYS B 1 99 ? 35.274 63.388 9.522 1.00 27.44 87 LYS B O 1
ATOM 2547 N N . LEU B 1 100 ? 34.453 62.508 7.623 1.00 26.01 88 LEU B N 1
ATOM 2548 C CA . LEU B 1 100 ? 34.712 61.103 7.927 1.00 24.84 88 LEU B CA 1
ATOM 2549 C C . LEU B 1 100 ? 34.776 60.312 6.643 1.00 24.23 88 LEU B C 1
ATOM 2550 O O . LEU B 1 100 ? 33.863 60.367 5.835 1.00 24.99 88 LEU B O 1
ATOM 2555 N N . ASP B 1 101 ? 35.830 59.524 6.512 1.00 25.03 89 ASP B N 1
ATOM 2556 C CA . ASP B 1 101 ? 36.152 58.778 5.329 1.00 26.79 89 ASP B CA 1
ATOM 2557 C C . ASP B 1 101 ? 36.013 57.289 5.576 1.00 26.82 89 ASP B C 1
ATOM 2558 O O . ASP B 1 101 ? 35.540 56.584 4.723 1.00 25.49 89 ASP B O 1
ATOM 2563 N N . THR B 1 102 ? 36.346 56.842 6.773 1.00 27.72 90 THR B N 1
ATOM 2564 C CA . THR B 1 102 ? 36.509 55.388 7.047 1.00 27.68 90 THR B CA 1
ATOM 2565 C C . THR B 1 102 ? 35.920 55.043 8.393 1.00 25.54 90 THR B C 1
ATOM 2566 O O . THR B 1 102 ? 36.177 55.750 9.373 1.00 26.37 90 THR B O 1
ATOM 2570 N N . VAL B 1 103 ? 35.087 54.008 8.430 1.00 27.02 91 VAL B N 1
ATOM 2571 C CA . VAL B 1 103 ? 34.551 53.462 9.661 1.00 27.40 91 VAL B CA 1
ATOM 2572 C C . VAL B 1 103 ? 35.043 52.020 9.809 1.00 26.24 91 VAL B C 1
ATOM 2573 O O . VAL B 1 103 ? 34.886 51.211 8.907 1.00 27.63 91 VAL B O 1
ATOM 2577 N N . VAL B 1 104 ? 35.602 51.709 10.984 1.00 26.09 92 VAL B N 1
ATOM 2578 C CA . VAL B 1 104 ? 35.949 50.364 11.377 1.00 26.55 92 VAL B CA 1
ATOM 2579 C C . VAL B 1 104 ? 35.129 50.005 12.606 1.00 27.05 92 VAL B C 1
ATOM 2580 O O . VAL B 1 104 ? 35.324 50.551 13.695 1.00 27.28 92 VAL B O 1
ATOM 2584 N N . ASN B 1 105 ? 34.219 49.046 12.410 1.00 27.54 93 ASN B N 1
ATOM 2585 C CA . ASN B 1 105 ? 33.369 48.545 13.473 1.00 27.96 93 ASN B CA 1
ATOM 2586 C C . ASN B 1 105 ? 33.972 47.337 14.143 1.00 27.39 93 ASN B C 1
ATOM 2587 O O . ASN B 1 105 ? 33.590 46.217 13.835 1.00 29.01 93 ASN B O 1
ATOM 2592 N N . ALA B 1 106 ? 34.903 47.577 15.068 1.00 27.63 94 ALA B N 1
ATOM 2593 C CA . ALA B 1 106 ? 35.584 46.498 15.771 1.00 27.93 94 ALA B CA 1
ATOM 2594 C C . ALA B 1 106 ? 35.066 46.242 17.187 1.00 29.14 94 ALA B C 1
ATOM 2595 O O . ALA B 1 106 ? 35.497 45.303 17.799 1.00 29.98 94 ALA B O 1
ATOM 2597 N N . ALA B 1 107 ? 34.166 47.089 17.706 1.00 25.92 95 ALA B N 1
ATOM 2598 C CA . ALA B 1 107 ? 33.549 46.842 18.978 1.00 25.79 95 ALA B CA 1
ATOM 2599 C C . ALA B 1 107 ? 32.741 45.561 18.959 1.00 27.22 95 ALA B C 1
ATOM 2600 O O . ALA B 1 107 ? 31.911 45.331 18.055 1.00 30.13 95 ALA B O 1
ATOM 2602 N N . GLY B 1 108 ? 33.032 44.714 19.935 1.00 26.42 96 GLY B N 1
ATOM 2603 C CA . GLY B 1 108 ? 32.440 43.399 20.037 1.00 27.52 96 GLY B CA 1
ATOM 2604 C C . GLY B 1 108 ? 32.623 42.782 21.415 1.00 27.25 96 GLY B C 1
ATOM 2605 O O . GLY B 1 108 ? 33.578 43.069 22.156 1.00 26.02 96 GLY B O 1
ATOM 2606 N N . ILE B 1 109 ? 31.682 41.902 21.743 1.00 29.15 97 ILE B N 1
ATOM 2607 C CA . ILE B 1 109 ? 31.778 41.060 22.906 1.00 28.27 97 ILE B CA 1
ATOM 2608 C C . ILE B 1 109 ? 31.441 39.613 22.558 1.00 26.67 97 ILE B C 1
ATOM 2609 O O . ILE B 1 109 ? 30.861 39.306 21.494 1.00 24.99 97 ILE B O 1
ATOM 2614 N N . ASN B 1 110 ? 31.825 38.737 23.471 1.00 25.63 98 ASN B N 1
ATOM 2615 C CA . ASN B 1 110 ? 31.428 37.331 23.449 1.00 27.41 98 ASN B CA 1
ATOM 2616 C C . ASN B 1 110 ? 31.011 36.870 24.836 1.00 27.96 98 ASN B C 1
ATOM 2617 O O . ASN B 1 110 ? 31.552 37.342 25.821 1.00 30.81 98 ASN B O 1
ATOM 2622 N N . ARG B 1 111 ? 30.049 35.944 24.902 1.00 27.11 99 ARG B N 1
ATOM 2623 C CA . ARG B 1 111 ? 29.667 35.289 26.133 1.00 29.01 99 ARG B CA 1
ATOM 2624 C C . ARG B 1 111 ? 29.476 33.827 25.777 1.00 29.16 99 ARG B C 1
ATOM 2625 O O . ARG B 1 111 ? 28.806 33.532 24.802 1.00 26.24 99 ARG B O 1
ATOM 2633 N N . ARG B 1 112 ? 30.019 32.929 26.599 1.00 26.84 100 ARG B N 1
ATOM 2634 C CA . ARG B 1 112 ? 30.075 31.513 26.270 1.00 28.34 100 ARG B CA 1
ATOM 2635 C C . ARG B 1 112 ? 29.170 30.686 27.173 1.00 26.65 100 ARG B C 1
ATOM 2636 O O . ARG B 1 112 ? 29.343 30.663 28.388 1.00 24.03 100 ARG B O 1
ATOM 2644 N N . HIS B 1 113 ? 28.192 30.018 26.560 1.00 25.80 101 HIS B N 1
ATOM 2645 C CA . HIS B 1 113 ? 27.301 29.114 27.268 1.00 24.59 101 HIS B CA 1
ATOM 2646 C C . HIS B 1 113 ? 26.780 28.087 26.278 1.00 23.74 101 HIS B C 1
ATOM 2647 O O . HIS B 1 113 ? 26.623 28.402 25.108 1.00 24.49 101 HIS B O 1
ATOM 2654 N N . PRO B 1 114 ? 26.430 26.889 26.761 1.00 24.23 102 PRO B N 1
ATOM 2655 C CA . PRO B 1 114 ? 25.684 25.975 25.917 1.00 24.51 102 PRO B CA 1
ATOM 2656 C C . PRO B 1 114 ? 24.384 26.645 25.431 1.00 25.26 102 PRO B C 1
ATOM 2657 O O . PRO B 1 114 ? 23.720 27.338 26.219 1.00 24.54 102 PRO B O 1
ATOM 2661 N N . ALA B 1 115 ? 24.055 26.474 24.148 1.00 24.19 103 ALA B N 1
ATOM 2662 C CA . ALA B 1 115 ? 22.896 27.167 23.532 1.00 24.53 103 ALA B CA 1
ATOM 2663 C C . ALA B 1 115 ? 21.581 26.872 24.280 1.00 25.43 103 ALA B C 1
ATOM 2664 O O . ALA B 1 115 ? 20.733 27.742 24.418 1.00 25.01 103 ALA B O 1
ATOM 2666 N N . GLU B 1 116 ? 21.454 25.652 24.801 1.00 25.34 104 GLU B N 1
ATOM 2667 C CA . GLU B 1 116 ? 20.242 25.244 25.491 1.00 26.16 104 GLU B CA 1
ATOM 2668 C C . GLU B 1 116 ? 20.115 25.860 26.888 1.00 25.75 104 GLU B C 1
ATOM 2669 O O . GLU B 1 116 ? 19.060 25.816 27.443 1.00 23.81 104 GLU B O 1
ATOM 2675 N N . GLU B 1 117 ? 21.188 26.434 27.424 1.00 26.80 105 GLU B N 1
ATOM 2676 C CA . GLU B 1 117 ? 21.214 27.077 28.727 1.00 29.84 105 GLU B CA 1
ATOM 2677 C C . GLU B 1 117 ? 21.568 28.572 28.623 1.00 27.18 105 GLU B C 1
ATOM 2678 O O . GLU B 1 117 ? 21.674 29.223 29.640 1.00 28.86 105 GLU B O 1
ATOM 2684 N N . PHE B 1 118 ? 21.794 29.098 27.423 1.00 25.65 106 PHE B N 1
ATOM 2685 C CA . PHE B 1 118 ? 22.248 30.491 27.230 1.00 25.37 106 PHE B CA 1
ATOM 2686 C C . PHE B 1 118 ? 21.264 31.475 27.890 1.00 26.02 106 PHE B C 1
ATOM 2687 O O . PHE B 1 118 ? 20.066 31.433 27.596 1.00 26.07 106 PHE B O 1
ATOM 2695 N N . PRO B 1 119 ? 21.742 32.300 28.858 1.00 28.63 107 PRO B N 1
ATOM 2696 C CA . PRO B 1 119 ? 20.812 33.275 29.474 1.00 26.08 107 PRO B CA 1
ATOM 2697 C C . PRO B 1 119 ? 20.330 34.237 28.406 1.00 25.62 107 PRO B C 1
ATOM 2698 O O . PRO B 1 119 ? 21.116 34.708 27.580 1.00 25.76 107 PRO B O 1
ATOM 2702 N N . LEU B 1 120 ? 19.034 34.485 28.402 1.00 22.19 108 LEU B N 1
ATOM 2703 C CA . LEU B 1 120 ? 18.407 35.192 27.287 1.00 25.47 108 LEU B CA 1
ATOM 2704 C C . LEU B 1 120 ? 18.867 36.636 27.209 1.00 24.75 108 LEU B C 1
ATOM 2705 O O . LEU B 1 120 ? 19.090 37.150 26.122 1.00 24.88 108 LEU B O 1
ATOM 2710 N N . ASP B 1 121 ? 19.058 37.277 28.359 1.00 26.86 109 ASP B N 1
ATOM 2711 C CA . ASP B 1 121 ? 19.568 38.660 28.340 1.00 27.88 109 ASP B CA 1
ATOM 2712 C C . ASP B 1 121 ? 20.969 38.728 27.751 1.00 27.04 109 ASP B C 1
ATOM 2713 O O . ASP B 1 121 ? 21.246 39.619 26.954 1.00 29.14 109 ASP B O 1
ATOM 2718 N N . GLU B 1 122 ? 21.829 37.762 28.077 1.00 24.82 110 GLU B N 1
ATOM 2719 C CA . GLU B 1 122 ? 23.162 37.706 27.474 1.00 27.56 110 GLU B CA 1
ATOM 2720 C C . GLU B 1 122 ? 23.119 37.398 25.981 1.00 25.56 110 GLU B C 1
ATOM 2721 O O . GLU B 1 122 ? 23.894 37.942 25.207 1.00 25.25 110 GLU B O 1
ATOM 2727 N N . PHE B 1 123 ? 22.221 36.504 25.571 1.00 26.95 111 PHE B N 1
ATOM 2728 C CA . PHE B 1 123 ? 22.099 36.191 24.147 1.00 27.08 111 PHE B CA 1
ATOM 2729 C C . PHE B 1 123 ? 21.786 37.454 23.325 1.00 23.62 111 PHE B C 1
ATOM 2730 O O . PHE B 1 123 ? 22.464 37.765 22.337 1.00 25.29 111 PHE B O 1
ATOM 2738 N N . ARG B 1 124 ? 20.773 38.205 23.768 1.00 23.74 112 ARG B N 1
ATOM 2739 C CA . ARG B 1 124 ? 20.439 39.460 23.099 1.00 26.24 112 ARG B CA 1
ATOM 2740 C C . ARG B 1 124 ? 21.556 40.519 23.220 1.00 26.55 112 ARG B C 1
ATOM 2741 O O . ARG B 1 124 ? 21.803 41.290 22.289 1.00 24.14 112 ARG B O 1
ATOM 2749 N N . GLN B 1 125 ? 22.221 40.568 24.364 1.00 26.33 113 GLN B N 1
ATOM 2750 C CA . GLN B 1 125 ? 23.254 41.541 24.565 1.00 29.34 113 GLN B CA 1
ATOM 2751 C C . GLN B 1 125 ? 24.412 41.425 23.564 1.00 26.77 113 GLN B C 1
ATOM 2752 O O . GLN B 1 125 ? 24.896 42.436 23.058 1.00 25.59 113 GLN B O 1
ATOM 2758 N N . VAL B 1 126 ? 24.843 40.204 23.265 1.00 26.71 114 VAL B N 1
ATOM 2759 C CA . VAL B 1 126 ? 25.917 39.974 22.340 1.00 26.19 114 VAL B CA 1
ATOM 2760 C C . VAL B 1 126 ? 25.503 40.481 20.930 1.00 26.72 114 VAL B C 1
ATOM 2761 O O . VAL B 1 126 ? 26.284 41.108 20.238 1.00 23.91 114 VAL B O 1
ATOM 2765 N N . ILE B 1 127 ? 24.247 40.251 20.546 1.00 25.53 115 ILE B N 1
ATOM 2766 C CA . ILE B 1 127 ? 23.725 40.742 19.276 1.00 27.14 115 ILE B CA 1
ATOM 2767 C C . ILE B 1 127 ? 23.538 42.267 19.283 1.00 26.08 115 ILE B C 1
ATOM 2768 O O . ILE B 1 127 ? 23.801 42.916 18.286 1.00 25.77 115 ILE B O 1
ATOM 2773 N N . GLU B 1 128 ? 23.141 42.832 20.428 1.00 26.04 116 GLU B N 1
ATOM 2774 C CA . GLU B 1 128 ? 23.022 44.284 20.622 1.00 28.19 116 GLU B CA 1
ATOM 2775 C C . GLU B 1 128 ? 24.331 45.025 20.387 1.00 28.41 116 GLU B C 1
ATOM 2776 O O . GLU B 1 128 ? 24.347 46.053 19.723 1.00 26.60 116 GLU B O 1
ATOM 2782 N N . VAL B 1 129 ? 25.424 44.508 20.945 1.00 27.61 117 VAL B N 1
ATOM 2783 C CA . VAL B 1 129 ? 26.742 45.120 20.742 1.00 26.09 117 VAL B CA 1
ATOM 2784 C C . VAL B 1 129 ? 27.248 44.856 19.315 1.00 26.02 117 VAL B C 1
ATOM 2785 O O . VAL B 1 129 ? 27.549 45.790 18.565 1.00 25.80 117 VAL B O 1
ATOM 2789 N N . ASN B 1 130 ? 27.286 43.584 18.943 1.00 25.73 118 ASN B N 1
ATOM 2790 C CA . ASN B 1 130 ? 27.971 43.140 17.731 1.00 26.21 118 ASN B CA 1
ATOM 2791 C C . ASN B 1 130 ? 27.262 43.504 16.450 1.00 25.88 118 ASN B C 1
ATOM 2792 O O . ASN B 1 130 ? 27.917 43.844 15.474 1.00 26.80 118 ASN B O 1
ATOM 2797 N N . LEU B 1 131 ? 25.929 43.432 16.473 1.00 27.79 119 LEU B N 1
ATOM 2798 C CA . LEU B 1 131 ? 25.138 43.569 15.265 1.00 27.84 119 LEU B CA 1
ATOM 2799 C C . LEU B 1 131 ? 24.384 44.884 15.264 1.00 27.20 119 LEU B C 1
ATOM 2800 O O . LEU B 1 131 ? 24.596 45.695 14.367 1.00 26.83 119 LEU B O 1
ATOM 2805 N N . PHE B 1 132 ? 23.524 45.090 16.259 1.00 24.54 120 PHE B N 1
ATOM 2806 C CA . PHE B 1 132 ? 22.828 46.373 16.360 1.00 26.11 120 PHE B CA 1
ATOM 2807 C C . PHE B 1 132 ? 23.831 47.529 16.412 1.00 26.61 120 PHE B C 1
ATOM 2808 O O . PHE B 1 132 ? 23.664 48.495 15.671 1.00 24.97 120 PHE B O 1
ATOM 2816 N N . GLY B 1 133 ? 24.863 47.442 17.268 1.00 26.13 121 GLY B N 1
ATOM 2817 C CA . GLY B 1 133 ? 25.826 48.536 17.391 1.00 24.92 121 GLY B CA 1
ATOM 2818 C C . GLY B 1 133 ? 26.580 48.854 16.090 1.00 26.83 121 GLY B C 1
ATOM 2819 O O . GLY B 1 133 ? 26.851 50.018 15.752 1.00 27.98 121 GLY B O 1
ATOM 2820 N N . THR B 1 134 ? 26.942 47.809 15.371 1.00 28.13 122 THR B N 1
ATOM 2821 C CA . THR B 1 134 ? 27.564 47.948 14.075 1.00 28.25 122 THR B CA 1
ATOM 2822 C C . THR B 1 134 ? 26.597 48.656 13.087 1.00 26.52 122 THR B C 1
ATOM 2823 O O . THR B 1 134 ? 26.993 49.606 12.408 1.00 25.97 122 THR B O 1
ATOM 2827 N N . TYR B 1 135 ? 25.336 48.229 13.050 1.00 26.05 123 TYR B N 1
ATOM 2828 C CA . TYR B 1 135 ? 24.340 48.969 12.275 1.00 27.36 123 TYR B CA 1
ATOM 2829 C C . TYR B 1 135 ? 24.223 50.460 12.687 1.00 27.46 123 TYR B C 1
ATOM 2830 O O . TYR B 1 135 ? 24.168 51.346 11.812 1.00 25.89 123 TYR B O 1
ATOM 2839 N N . TYR B 1 136 ? 24.109 50.726 13.995 1.00 25.35 124 TYR B N 1
ATOM 2840 C CA . TYR B 1 136 ? 23.848 52.080 14.486 1.00 26.98 124 TYR B CA 1
ATOM 2841 C C . TYR B 1 136 ? 24.988 52.994 13.988 1.00 26.44 124 TYR B C 1
ATOM 2842 O O . TYR B 1 136 ? 24.720 54.084 13.473 1.00 23.29 124 TYR B O 1
ATOM 2851 N N . VAL B 1 137 ? 26.231 52.512 14.109 1.00 25.37 125 VAL B N 1
ATOM 2852 C CA . VAL B 1 137 ? 27.394 53.299 13.721 1.00 27.46 125 VAL B CA 1
ATOM 2853 C C . VAL B 1 137 ? 27.364 53.585 12.199 1.00 27.11 125 VAL B C 1
ATOM 2854 O O . VAL B 1 137 ? 27.538 54.730 11.791 1.00 24.96 125 VAL B O 1
ATOM 2858 N N . CYS B 1 138 ? 27.111 52.552 11.389 1.00 26.60 126 CYS B N 1
ATOM 2859 C CA . CYS B 1 138 ? 26.956 52.738 9.932 1.00 27.40 126 CYS B CA 1
ATOM 2860 C C . CYS B 1 138 ? 25.847 53.771 9.610 1.00 26.61 126 CYS B C 1
ATOM 2861 O O . CYS B 1 138 ? 26.049 54.685 8.804 1.00 25.76 126 CYS B O 1
ATOM 2864 N N . ARG B 1 139 ? 24.700 53.598 10.249 1.00 25.76 127 ARG B N 1
ATOM 2865 C CA . ARG B 1 139 ? 23.542 54.459 10.045 1.00 27.51 127 ARG B CA 1
ATOM 2866 C C . ARG B 1 139 ? 23.895 55.928 10.339 1.00 27.92 127 ARG B C 1
ATOM 2867 O O . ARG B 1 139 ? 23.547 56.847 9.563 1.00 23.54 127 ARG B O 1
ATOM 2875 N N . GLU B 1 140 ? 24.563 56.157 11.468 1.00 27.74 128 GLU B N 1
ATOM 2876 C CA . GLU B 1 140 ? 24.821 57.544 11.900 1.00 27.54 128 GLU B CA 1
ATOM 2877 C C . GLU B 1 140 ? 26.020 58.154 11.194 1.00 27.32 128 GLU B C 1
ATOM 2878 O O . GLU B 1 140 ? 26.138 59.349 11.173 1.00 25.57 128 GLU B O 1
ATOM 2884 N N . ALA B 1 141 ? 26.895 57.310 10.640 1.00 25.54 129 ALA B N 1
ATOM 2885 C CA . ALA B 1 141 ? 28.064 57.749 9.888 1.00 26.34 129 ALA B CA 1
ATOM 2886 C C . ALA B 1 141 ? 27.724 58.125 8.454 1.00 25.92 129 ALA B C 1
ATOM 2887 O O . ALA B 1 141 ? 28.515 58.791 7.796 1.00 25.02 129 ALA B O 1
ATOM 2889 N N . PHE B 1 142 ? 26.565 57.658 7.977 1.00 26.57 130 PHE B N 1
ATOM 2890 C CA . PHE B 1 142 ? 26.172 57.836 6.621 1.00 26.88 130 PHE B CA 1
ATOM 2891 C C . PHE B 1 142 ? 26.272 59.279 6.112 1.00 26.85 130 PHE B C 1
ATOM 2892 O O . PHE B 1 142 ? 26.823 59.507 5.064 1.00 25.99 130 PHE B O 1
ATOM 2900 N N . SER B 1 143 ? 25.672 60.237 6.808 1.00 26.66 131 SER B N 1
ATOM 2901 C CA . SER B 1 143 ? 25.647 61.610 6.301 1.00 28.97 131 SER B CA 1
ATOM 2902 C C . SER B 1 143 ? 27.053 62.235 6.105 1.00 27.05 131 SER B C 1
ATOM 2903 O O . SER B 1 143 ? 27.277 62.996 5.165 1.00 27.21 131 SER B O 1
ATOM 2906 N N . LEU B 1 144 ? 28.011 61.904 6.957 1.00 28.66 132 LEU B N 1
ATOM 2907 C CA . LEU B 1 144 ? 29.426 62.308 6.682 1.00 29.34 132 LEU B CA 1
ATOM 2908 C C . LEU B 1 144 ? 30.106 61.503 5.573 1.00 27.57 132 LEU B C 1
ATOM 2909 O O . LEU B 1 144 ? 30.811 62.075 4.721 1.00 28.23 132 LEU B O 1
ATOM 2914 N N . LEU B 1 145 ? 29.899 60.185 5.581 1.00 27.63 133 LEU B N 1
ATOM 2915 C CA . LEU B 1 145 ? 30.487 59.308 4.584 1.00 28.10 133 LEU B CA 1
ATOM 2916 C C . LEU B 1 145 ? 30.044 59.685 3.140 1.00 29.52 133 LEU B C 1
ATOM 2917 O O . LEU B 1 145 ? 30.827 59.537 2.180 1.00 24.56 133 LEU B O 1
ATOM 2922 N N . ARG B 1 146 ? 28.794 60.128 3.004 1.00 29.44 134 ARG B N 1
ATOM 2923 C CA . ARG B 1 146 ? 28.282 60.612 1.727 1.00 33.12 134 ARG B CA 1
ATOM 2924 C C . ARG B 1 146 ? 29.001 61.826 1.197 1.00 31.98 134 ARG B C 1
ATOM 2925 O O . ARG B 1 146 ? 28.926 62.077 0.010 1.00 31.10 134 ARG B O 1
ATOM 2933 N N . GLU B 1 147 ? 29.611 62.595 2.097 1.00 31.62 135 GLU B N 1
ATOM 2934 C CA . GLU B 1 147 ? 30.399 63.782 1.735 1.00 31.12 135 GLU B CA 1
ATOM 2935 C C . GLU B 1 147 ? 31.869 63.461 1.374 1.00 28.48 135 GLU B C 1
ATOM 2936 O O . GLU B 1 147 ? 32.607 64.351 0.934 1.00 31.18 135 GLU B O 1
ATOM 2942 N N . SER B 1 148 ? 32.291 62.206 1.576 1.00 29.05 136 SER B N 1
ATOM 2943 C CA . SER B 1 148 ? 33.650 61.779 1.285 1.00 26.97 136 SER B CA 1
ATOM 2944 C C . SER B 1 148 ? 33.763 61.350 -0.184 1.00 27.39 136 SER B C 1
ATOM 2945 O O . SER B 1 148 ? 32.854 60.749 -0.743 1.00 25.08 136 SER B O 1
ATOM 2948 N N . ASP B 1 149 ? 34.889 61.702 -0.798 1.00 27.04 137 ASP B N 1
ATOM 2949 C CA . ASP B 1 149 ? 35.246 61.188 -2.102 1.00 25.86 137 ASP B CA 1
ATOM 2950 C C . ASP B 1 149 ? 35.766 59.731 -2.066 1.00 27.07 137 ASP B C 1
ATOM 2951 O O . ASP B 1 149 ? 35.915 59.144 -3.116 1.00 26.77 137 ASP B O 1
ATOM 2956 N N . ASN B 1 150 ? 36.047 59.181 -0.866 1.00 25.41 138 ASN B N 1
ATOM 2957 C CA . ASN B 1 150 ? 36.598 57.844 -0.701 1.00 26.34 138 ASN B CA 1
ATOM 2958 C C . ASN B 1 150 ? 36.013 57.173 0.559 1.00 26.46 138 ASN B C 1
ATOM 2959 O O . ASN B 1 150 ? 36.760 56.888 1.499 1.00 28.40 138 ASN B O 1
ATOM 2964 N N . PRO B 1 151 ? 34.683 56.938 0.589 1.00 25.26 139 PRO B N 1
ATOM 2965 C CA . PRO B 1 151 ? 34.056 56.409 1.779 1.00 27.83 139 PRO B CA 1
ATOM 2966 C C . PRO B 1 151 ? 34.091 54.883 1.815 1.00 29.21 139 PRO B C 1
ATOM 2967 O O . PRO B 1 151 ? 33.753 54.219 0.832 1.00 27.83 139 PRO B O 1
ATOM 2971 N N . SER B 1 152 ? 34.511 54.374 2.963 1.00 28.30 140 SER B N 1
ATOM 2972 C CA . SER B 1 152 ? 34.758 52.959 3.151 1.00 28.59 140 SER B CA 1
ATOM 2973 C C . SER B 1 152 ? 34.362 52.544 4.585 1.00 28.54 140 SER B C 1
ATOM 2974 O O . SER B 1 152 ? 34.875 53.090 5.573 1.00 27.59 140 SER B O 1
ATOM 2977 N N . ILE B 1 153 ? 33.454 51.564 4.670 1.00 27.26 141 ILE B N 1
ATOM 2978 C CA . ILE B 1 153 ? 33.052 50.941 5.917 1.00 27.21 141 ILE B CA 1
ATOM 2979 C C . ILE B 1 153 ? 33.626 49.507 6.001 1.00 26.43 141 ILE B C 1
ATOM 2980 O O . ILE B 1 153 ? 33.514 48.703 5.076 1.00 27.36 141 ILE B O 1
ATOM 2985 N N . ILE B 1 154 ? 34.282 49.253 7.123 1.00 28.20 142 ILE B N 1
ATOM 2986 C CA . ILE B 1 154 ? 34.932 47.994 7.388 1.00 27.61 142 ILE B CA 1
ATOM 2987 C C . ILE B 1 154 ? 34.324 47.432 8.648 1.00 26.86 142 ILE B C 1
ATOM 2988 O O . ILE B 1 154 ? 34.579 47.905 9.762 1.00 27.68 142 ILE B O 1
ATOM 2993 N N . ASN B 1 155 ? 33.507 46.404 8.463 1.00 27.89 143 ASN B N 1
ATOM 2994 C CA . ASN B 1 155 ? 32.956 45.650 9.564 1.00 26.74 143 ASN B CA 1
ATOM 2995 C C . ASN B 1 155 ? 33.843 44.436 9.909 1.00 27.96 143 ASN B C 1
ATOM 2996 O O . ASN B 1 155 ? 34.522 43.870 9.038 1.00 30.46 143 ASN B O 1
ATOM 3001 N N . ILE B 1 156 ? 33.871 44.076 11.173 1.00 27.70 144 ILE B N 1
ATOM 3002 C CA . ILE B 1 156 ? 34.702 42.951 11.651 1.00 28.79 144 ILE B CA 1
ATOM 3003 C C . ILE B 1 156 ? 33.777 41.747 11.890 1.00 29.54 144 ILE B C 1
ATOM 3004 O O . ILE B 1 156 ? 32.846 41.795 12.728 1.00 28.53 144 ILE B O 1
ATOM 3009 N N . GLY B 1 157 ? 34.033 40.708 11.097 1.00 29.37 145 GLY B N 1
ATOM 3010 C CA . GLY B 1 157 ? 33.331 39.458 11.172 1.00 28.81 145 GLY B CA 1
ATOM 3011 C C . GLY B 1 157 ? 34.052 38.511 12.113 1.00 29.81 145 GLY B C 1
ATOM 3012 O O . GLY B 1 157 ? 34.541 38.905 13.159 1.00 30.51 145 GLY B O 1
ATOM 3013 N N . SER B 1 158 ? 34.092 37.250 11.689 1.00 32.34 146 SER B N 1
ATOM 3014 C CA . SER B 1 158 ? 34.687 36.150 12.372 1.00 29.73 146 SER B CA 1
ATOM 3015 C C . SER B 1 158 ? 34.522 34.922 11.483 1.00 28.57 146 SER B C 1
ATOM 3016 O O . SER B 1 158 ? 33.736 34.909 10.505 1.00 29.26 146 SER B O 1
ATOM 3019 N N . LEU B 1 159 ? 35.258 33.877 11.826 1.00 28.23 147 LEU B N 1
ATOM 3020 C CA . LEU B 1 159 ? 35.107 32.610 11.149 1.00 29.98 147 LEU B CA 1
ATOM 3021 C C . LEU B 1 159 ? 33.626 32.148 11.174 1.00 29.17 147 LEU B C 1
ATOM 3022 O O . LEU B 1 159 ? 33.194 31.513 10.228 1.00 25.67 147 LEU B O 1
ATOM 3027 N N . THR B 1 160 ? 32.884 32.507 12.238 1.00 28.52 148 THR B N 1
ATOM 3028 C CA . THR B 1 160 ? 31.464 32.163 12.401 1.00 29.76 148 THR B CA 1
ATOM 3029 C C . THR B 1 160 ? 30.509 32.662 11.339 1.00 32.40 148 THR B C 1
ATOM 3030 O O . THR B 1 160 ? 29.384 32.183 11.251 1.00 29.76 148 THR B O 1
ATOM 3034 N N . VAL B 1 161 ? 30.968 33.607 10.505 1.00 31.99 149 VAL B N 1
ATOM 3035 C CA . VAL B 1 161 ? 30.290 33.947 9.292 1.00 32.93 149 VAL B CA 1
ATOM 3036 C C . VAL B 1 161 ? 30.138 32.705 8.396 1.00 35.79 149 VAL B C 1
ATOM 3037 O O . VAL B 1 161 ? 29.163 32.577 7.687 1.00 34.02 149 VAL B O 1
ATOM 3041 N N . GLU B 1 162 ? 31.138 31.817 8.413 1.00 36.67 150 GLU B N 1
ATOM 3042 C CA . GLU B 1 162 ? 31.210 30.655 7.524 1.00 34.13 150 GLU B CA 1
ATOM 3043 C C . GLU B 1 162 ? 31.031 29.331 8.320 1.00 32.34 150 GLU B C 1
ATOM 3044 O O . GLU B 1 162 ? 30.427 28.375 7.850 1.00 30.18 150 GLU B O 1
ATOM 3050 N N . GLU B 1 163 ? 31.634 29.259 9.500 1.00 29.68 151 GLU B N 1
ATOM 3051 C CA . GLU B 1 163 ? 31.694 28.017 10.239 1.00 31.59 151 GLU B CA 1
ATOM 3052 C C . GLU B 1 163 ? 31.908 28.266 11.730 1.00 28.88 151 GLU B C 1
ATOM 3053 O O . GLU B 1 163 ? 32.645 29.193 12.143 1.00 29.93 151 GLU B O 1
ATOM 3059 N N . VAL B 1 164 ? 31.264 27.438 12.542 1.00 30.13 152 VAL B N 1
ATOM 3060 C CA . VAL B 1 164 ? 31.323 27.601 13.997 1.00 27.14 152 VAL B CA 1
ATOM 3061 C C . VAL B 1 164 ? 32.183 26.524 14.591 1.00 27.33 152 VAL B C 1
ATOM 3062 O O . VAL B 1 164 ? 31.727 25.418 14.873 1.00 27.47 152 VAL B O 1
ATOM 3066 N N . THR B 1 165 ? 33.426 26.897 14.833 1.00 28.32 153 THR B N 1
ATOM 3067 C CA . THR B 1 165 ? 34.477 25.947 15.137 1.00 32.31 153 THR B CA 1
ATOM 3068 C C . THR B 1 165 ? 34.534 25.556 16.620 1.00 34.00 153 THR B C 1
ATOM 3069 O O . THR B 1 165 ? 35.169 24.569 16.963 1.00 40.33 153 THR B O 1
ATOM 3073 N N . MET B 1 166 ? 33.873 26.339 17.471 1.00 31.33 154 MET B N 1
ATOM 3074 C CA . MET B 1 166 ? 33.839 26.116 18.920 1.00 30.55 154 MET B CA 1
ATOM 3075 C C . MET B 1 166 ? 32.406 25.953 19.384 1.00 28.31 154 MET B C 1
ATOM 3076 O O . MET B 1 166 ? 31.510 26.562 18.808 1.00 30.43 154 MET B O 1
ATOM 3081 N N . PRO B 1 167 ? 32.198 25.164 20.449 1.00 29.47 155 PRO B N 1
ATOM 3082 C CA . PRO B 1 167 ? 30.893 25.183 21.055 1.00 30.91 155 PRO B CA 1
ATOM 3083 C C . PRO B 1 167 ? 30.721 26.438 21.923 1.00 29.69 155 PRO B C 1
ATOM 3084 O O . PRO B 1 167 ? 31.687 27.183 22.164 1.00 31.10 155 PRO B O 1
ATOM 3088 N N . ASN B 1 168 ? 29.480 26.672 22.330 1.00 27.11 156 ASN B N 1
ATOM 3089 C CA . ASN B 1 168 ? 29.084 27.686 23.311 1.00 26.28 156 ASN B CA 1
ATOM 3090 C C . ASN B 1 168 ? 29.110 29.121 22.880 1.00 25.65 156 ASN B C 1
ATOM 3091 O O . ASN B 1 168 ? 29.098 30.000 23.741 1.00 25.95 156 ASN B O 1
ATOM 3096 N N . ILE B 1 169 ? 29.106 29.370 21.558 1.00 25.00 157 ILE B N 1
ATOM 3097 C CA . ILE B 1 169 ? 29.175 30.723 21.038 1.00 25.68 157 ILE B CA 1
ATOM 3098 C C . ILE B 1 169 ? 28.020 31.039 20.035 1.00 24.74 157 ILE B C 1
ATOM 3099 O O . ILE B 1 169 ? 28.232 31.711 19.036 1.00 25.49 157 ILE B O 1
ATOM 3104 N N . SER B 1 170 ? 26.835 30.488 20.314 1.00 25.28 158 SER B N 1
ATOM 3105 C CA . SER B 1 170 ? 25.647 30.640 19.444 1.00 26.62 158 SER B CA 1
ATOM 3106 C C . SER B 1 170 ? 25.283 32.112 19.179 1.00 25.77 158 SER B C 1
ATOM 3107 O O . SER B 1 170 ? 25.079 32.492 18.025 1.00 25.03 158 SER B O 1
ATOM 3110 N N . ALA B 1 171 ? 25.223 32.909 20.240 1.00 24.46 159 ALA B N 1
ATOM 3111 C CA . ALA B 1 171 ? 24.837 34.326 20.118 1.00 25.79 159 ALA B CA 1
ATOM 3112 C C . ALA B 1 171 ? 25.853 35.104 19.272 1.00 26.31 159 ALA B C 1
ATOM 3113 O O . ALA B 1 171 ? 25.510 35.855 18.361 1.00 25.15 159 ALA B O 1
ATOM 3115 N N . TYR B 1 172 ? 27.123 34.863 19.542 1.00 26.84 160 TYR B N 1
ATOM 3116 C CA . TYR B 1 172 ? 28.204 35.484 18.810 1.00 25.36 160 TYR B CA 1
ATOM 3117 C C . TYR B 1 172 ? 28.174 35.105 17.336 1.00 24.91 160 TYR B C 1
ATOM 3118 O O . TYR B 1 172 ? 28.255 35.958 16.466 1.00 27.74 160 TYR B O 1
ATOM 3127 N N . ALA B 1 173 ? 28.086 33.818 17.066 1.00 26.13 161 ALA B N 1
ATOM 3128 C CA . ALA B 1 173 ? 27.938 33.334 15.677 1.00 27.21 161 ALA B CA 1
ATOM 3129 C C . ALA B 1 173 ? 26.780 34.046 14.954 1.00 25.65 161 ALA B C 1
ATOM 3130 O O . ALA B 1 173 ? 26.940 34.517 13.838 1.00 24.92 161 ALA B O 1
ATOM 3132 N N . ALA B 1 174 ? 25.617 34.073 15.600 1.00 25.36 162 ALA B N 1
ATOM 3133 C CA . ALA B 1 174 ? 24.459 34.758 15.058 1.00 24.97 162 ALA B CA 1
ATOM 3134 C C . ALA B 1 174 ? 24.766 36.200 14.724 1.00 24.13 162 ALA B C 1
ATOM 3135 O O . ALA B 1 174 ? 24.424 36.671 13.640 1.00 24.99 162 ALA B O 1
ATOM 3137 N N . SER B 1 175 ? 25.392 36.911 15.659 1.00 26.30 163 SER B N 1
ATOM 3138 C CA . SER B 1 175 ? 25.739 38.311 15.457 1.00 26.06 163 SER B CA 1
ATOM 3139 C C . SER B 1 175 ? 26.636 38.540 14.216 1.00 27.97 163 SER B C 1
ATOM 3140 O O . SER B 1 175 ? 26.414 39.494 13.427 1.00 29.36 163 SER B O 1
ATOM 3143 N N . LYS B 1 176 ? 27.617 37.658 14.033 1.00 25.76 164 LYS B N 1
ATOM 3144 C CA . LYS B 1 176 ? 28.603 37.787 12.980 1.00 26.65 164 LYS B CA 1
ATOM 3145 C C . LYS B 1 176 ? 28.051 37.403 11.626 1.00 25.13 164 LYS B C 1
ATOM 3146 O O . LYS B 1 176 ? 28.348 38.071 10.666 1.00 27.43 164 LYS B O 1
ATOM 3152 N N . GLY B 1 177 ? 27.222 36.378 11.571 1.00 24.68 165 GLY B N 1
ATOM 3153 C CA . GLY B 1 177 ? 26.482 36.075 10.344 1.00 28.81 165 GLY B CA 1
ATOM 3154 C C . GLY B 1 177 ? 25.553 37.233 9.978 1.00 28.66 165 GLY B C 1
ATOM 3155 O O . GLY B 1 177 ? 25.364 37.551 8.799 1.00 25.12 165 GLY B O 1
ATOM 3156 N N . GLY B 1 178 ? 24.946 37.860 10.996 1.00 25.28 166 GLY B N 1
ATOM 3157 C CA . GLY B 1 178 ? 24.154 39.047 10.753 1.00 25.64 166 GLY B CA 1
ATOM 3158 C C . GLY B 1 178 ? 24.954 40.235 10.198 1.00 24.51 166 GLY B C 1
ATOM 3159 O O . GLY B 1 178 ? 24.447 40.980 9.338 1.00 24.68 166 GLY B O 1
ATOM 3160 N N . VAL B 1 179 ? 26.160 40.445 10.736 1.00 27.84 167 VAL B N 1
ATOM 3161 C CA . VAL B 1 179 ? 27.057 41.470 10.253 1.00 27.82 167 VAL B CA 1
ATOM 3162 C C . VAL B 1 179 ? 27.426 41.247 8.783 1.00 26.86 167 VAL B C 1
ATOM 3163 O O . VAL B 1 179 ? 27.424 42.200 8.015 1.00 27.38 167 VAL B O 1
ATOM 3167 N N . ALA B 1 180 ? 27.730 40.001 8.399 1.00 25.29 168 ALA B N 1
ATOM 3168 C CA . ALA B 1 180 ? 28.021 39.683 7.028 1.00 27.70 168 ALA B CA 1
ATOM 3169 C C . ALA B 1 180 ? 26.883 40.062 6.082 1.00 27.62 168 ALA B C 1
ATOM 3170 O O . ALA B 1 180 ? 27.128 40.659 5.047 1.00 25.40 168 ALA B O 1
ATOM 3172 N N . SER B 1 181 ? 25.656 39.628 6.394 1.00 26.31 169 SER B N 1
ATOM 3173 C CA . SER B 1 181 ? 24.514 39.915 5.529 1.00 27.01 169 SER B CA 1
ATOM 3174 C C . SER B 1 181 ? 24.149 41.421 5.543 1.00 27.55 169 SER B C 1
ATOM 3175 O O . SER B 1 181 ? 23.779 41.983 4.485 1.00 24.18 169 SER B O 1
ATOM 3178 N N . LEU B 1 182 ? 24.248 42.052 6.719 1.00 27.06 170 LEU B N 1
ATOM 3179 C CA . LEU B 1 182 ? 24.092 43.509 6.844 1.00 28.61 170 LEU B CA 1
ATOM 3180 C C . LEU B 1 182 ? 25.066 44.275 5.914 1.00 27.04 170 LEU B C 1
ATOM 3181 O O . LEU B 1 182 ? 24.683 45.190 5.137 1.00 25.24 170 LEU B O 1
ATOM 3186 N N . THR B 1 183 ? 26.307 43.818 5.936 1.00 28.57 171 THR B N 1
ATOM 3187 C CA . THR B 1 183 ? 27.369 44.363 5.114 1.00 26.62 171 THR B CA 1
ATOM 3188 C C . THR B 1 183 ? 27.007 44.299 3.632 1.00 27.65 171 THR B C 1
ATOM 3189 O O . THR B 1 183 ? 27.105 45.316 2.928 1.00 24.58 171 THR B O 1
ATOM 3193 N N . LYS B 1 184 ? 26.469 43.156 3.209 1.00 27.25 172 LYS B N 1
ATOM 3194 C CA . LYS B 1 184 ? 25.993 42.997 1.840 1.00 26.19 172 LYS B CA 1
ATOM 3195 C C . LYS B 1 184 ? 24.840 43.945 1.482 1.00 25.61 172 LYS B C 1
ATOM 3196 O O . LYS B 1 184 ? 24.857 44.526 0.420 1.00 25.90 172 LYS B O 1
ATOM 3202 N N . ALA B 1 185 ? 23.861 44.082 2.382 1.00 26.25 173 ALA B N 1
ATOM 3203 C CA . ALA B 1 185 ? 22.752 44.980 2.200 1.00 24.92 173 ALA B CA 1
ATOM 3204 C C . ALA B 1 185 ? 23.203 46.421 2.053 1.00 25.91 173 ALA B C 1
ATOM 3205 O O . ALA B 1 185 ? 22.711 47.160 1.162 1.00 26.40 173 ALA B O 1
ATOM 3207 N N . LEU B 1 186 ? 24.100 46.844 2.935 1.00 25.60 174 LEU B N 1
ATOM 3208 C CA . LEU B 1 186 ? 24.616 48.197 2.886 1.00 26.83 174 LEU B CA 1
ATOM 3209 C C . LEU B 1 186 ? 25.421 48.457 1.641 1.00 26.44 174 LEU B C 1
ATOM 3210 O O . LEU B 1 186 ? 25.317 49.555 1.073 1.00 25.74 174 LEU B O 1
ATOM 3215 N N . ALA B 1 187 ? 26.244 47.477 1.221 1.00 25.92 175 ALA B N 1
ATOM 3216 C CA . ALA B 1 187 ? 26.975 47.558 -0.007 1.00 27.13 175 ALA B CA 1
ATOM 3217 C C . ALA B 1 187 ? 26.043 47.763 -1.221 1.00 27.77 175 ALA B C 1
ATOM 3218 O O . ALA B 1 187 ? 26.308 48.561 -2.117 1.00 24.01 175 ALA B O 1
ATOM 3220 N N . LYS B 1 188 ? 24.954 47.004 -1.231 1.00 27.48 176 LYS B N 1
ATOM 3221 C CA . LYS B 1 188 ? 23.939 47.101 -2.241 1.00 27.96 176 LYS B CA 1
ATOM 3222 C C . LYS B 1 188 ? 23.262 48.476 -2.278 1.00 25.71 176 LYS B C 1
ATOM 3223 O O . LYS B 1 188 ? 23.150 49.063 -3.316 1.00 24.38 176 LYS B O 1
ATOM 3229 N N . GLU B 1 189 ? 22.812 48.958 -1.143 1.00 26.78 177 GLU B N 1
ATOM 3230 C CA . GLU B 1 189 ? 22.044 50.198 -1.087 1.00 29.07 177 GLU B CA 1
ATOM 3231 C C . GLU B 1 189 ? 22.903 51.432 -1.266 1.00 26.31 177 GLU B C 1
ATOM 3232 O O . GLU B 1 189 ? 22.446 52.425 -1.822 1.00 27.02 177 GLU B O 1
ATOM 3238 N N . TRP B 1 190 ? 24.145 51.366 -0.783 1.00 24.95 178 TRP B N 1
ATOM 3239 C CA . TRP B 1 190 ? 24.974 52.575 -0.693 1.00 26.82 178 TRP B CA 1
ATOM 3240 C C . TRP B 1 190 ? 26.084 52.661 -1.740 1.00 27.76 178 TRP B C 1
ATOM 3241 O O . TRP B 1 190 ? 26.809 53.655 -1.771 1.00 27.93 178 TRP B O 1
ATOM 3252 N N . GLY B 1 191 ? 26.187 51.644 -2.607 1.00 28.88 179 GLY B N 1
ATOM 3253 C CA . GLY B 1 191 ? 27.077 51.685 -3.762 1.00 28.82 179 GLY B CA 1
ATOM 3254 C C . GLY B 1 191 ? 26.844 52.874 -4.690 1.00 29.15 179 GLY B C 1
ATOM 3255 O O . GLY B 1 191 ? 27.760 53.423 -5.264 1.00 30.06 179 GLY B O 1
ATOM 3256 N N . ARG B 1 192 ? 25.592 53.257 -4.826 1.00 27.97 180 ARG B N 1
ATOM 3257 C CA . ARG B 1 192 ? 25.170 54.402 -5.607 1.00 29.69 180 ARG B CA 1
ATOM 3258 C C . ARG B 1 192 ? 25.714 55.722 -5.060 1.00 29.53 180 ARG B C 1
ATOM 3259 O O . ARG B 1 192 ? 25.824 56.676 -5.811 1.00 27.62 180 ARG B O 1
ATOM 3267 N N . TYR B 1 193 ? 26.053 55.769 -3.772 1.00 27.44 181 TYR B N 1
ATOM 3268 C CA . TYR B 1 193 ? 26.717 56.909 -3.180 1.00 27.67 181 TYR B CA 1
ATOM 3269 C C . TYR B 1 193 ? 28.230 56.768 -3.127 1.00 28.57 181 TYR B C 1
ATOM 3270 O O . TYR B 1 193 ? 28.921 57.598 -2.520 1.00 30.98 181 TYR B O 1
ATOM 3279 N N . GLY B 1 194 ? 28.750 55.701 -3.746 1.00 31.48 182 GLY B N 1
ATOM 3280 C CA . GLY B 1 194 ? 30.185 55.388 -3.721 1.00 28.06 182 GLY B CA 1
ATOM 3281 C C . GLY B 1 194 ? 30.708 54.841 -2.410 1.00 27.37 182 GLY B C 1
ATOM 3282 O O . GLY B 1 194 ? 31.917 54.718 -2.236 1.00 27.39 182 GLY B O 1
ATOM 3283 N N . ILE B 1 195 ? 29.819 54.486 -1.490 1.00 27.36 183 ILE B N 1
ATOM 3284 C CA . ILE B 1 195 ? 30.233 53.988 -0.197 1.00 27.45 183 ILE B CA 1
ATOM 3285 C C . ILE B 1 195 ? 30.484 52.470 -0.252 1.00 26.40 183 ILE B C 1
ATOM 3286 O O . ILE B 1 195 ? 29.555 51.662 -0.443 1.00 25.87 183 ILE B O 1
ATOM 3291 N N . ARG B 1 196 ? 31.728 52.078 -0.037 1.00 26.44 184 ARG B N 1
ATOM 3292 C CA . ARG B 1 196 ? 32.080 50.643 -0.018 1.00 27.72 184 ARG B CA 1
ATOM 3293 C C . ARG B 1 196 ? 31.880 50.092 1.364 1.00 26.10 184 ARG B C 1
ATOM 3294 O O . ARG B 1 196 ? 32.113 50.803 2.334 1.00 26.49 184 ARG B O 1
ATOM 3302 N N . VAL B 1 197 ? 31.356 48.863 1.441 1.00 25.46 185 VAL B N 1
ATOM 3303 C CA . VAL B 1 197 ? 31.110 48.202 2.716 1.00 23.68 185 VAL B CA 1
ATOM 3304 C C . VAL B 1 197 ? 31.567 46.763 2.565 1.00 23.25 185 VAL B C 1
ATOM 3305 O O . VAL B 1 197 ? 31.057 45.991 1.729 1.00 25.56 185 VAL B O 1
ATOM 3309 N N . ASN B 1 198 ? 32.527 46.406 3.402 1.00 25.57 186 ASN B N 1
ATOM 3310 C CA . ASN B 1 198 ? 33.215 45.095 3.375 1.00 25.06 186 ASN B CA 1
ATOM 3311 C C . ASN B 1 198 ? 33.404 44.618 4.801 1.00 25.97 186 ASN B C 1
ATOM 3312 O O . ASN B 1 198 ? 33.293 45.407 5.753 1.00 28.08 186 ASN B O 1
ATOM 3317 N N . VAL B 1 199 ? 33.661 43.329 4.940 1.00 25.90 187 VAL B N 1
ATOM 3318 C CA . VAL B 1 199 ? 34.013 42.675 6.211 1.00 28.26 187 VAL B CA 1
ATOM 3319 C C . VAL B 1 199 ? 35.429 42.125 6.146 1.00 29.59 187 VAL B C 1
ATOM 3320 O O . VAL B 1 199 ? 35.821 41.493 5.145 1.00 28.29 187 VAL B O 1
ATOM 3324 N N . ILE B 1 200 ? 36.193 42.402 7.204 1.00 28.57 188 ILE B N 1
ATOM 3325 C CA . ILE B 1 200 ? 37.368 41.629 7.514 1.00 28.52 188 ILE B CA 1
ATOM 3326 C C . ILE B 1 200 ? 36.911 40.593 8.530 1.00 28.86 188 ILE B C 1
ATOM 3327 O O . ILE B 1 200 ? 36.398 40.953 9.616 1.00 26.68 188 ILE B O 1
ATOM 3332 N N . ALA B 1 201 ? 37.079 39.326 8.151 1.00 27.23 189 ALA B N 1
ATOM 3333 C CA . ALA B 1 201 ? 36.777 38.198 9.021 1.00 28.95 189 ALA B CA 1
ATOM 3334 C C . ALA B 1 201 ? 38.088 37.579 9.507 1.00 27.42 189 ALA B C 1
ATOM 3335 O O . ALA B 1 201 ? 38.735 36.803 8.774 1.00 28.44 189 ALA B O 1
ATOM 3337 N N . PRO B 1 202 ? 38.502 37.939 10.713 1.00 26.86 190 PRO B N 1
ATOM 3338 C CA . PRO B 1 202 ? 39.741 37.333 11.244 1.00 28.23 190 PRO B CA 1
ATOM 3339 C C . PRO B 1 202 ? 39.557 35.862 11.580 1.00 27.81 190 PRO B C 1
ATOM 3340 O O . PRO B 1 202 ? 38.440 35.442 11.967 1.00 27.63 190 PRO B O 1
ATOM 3344 N N . GLY B 1 203 ? 40.620 35.091 11.395 1.00 25.43 191 GLY B N 1
ATOM 3345 C CA . GLY B 1 203 ? 40.709 33.771 11.979 1.00 29.01 191 GLY B CA 1
ATOM 3346 C C . GLY B 1 203 ? 40.898 33.823 13.504 1.00 28.38 191 GLY B C 1
ATOM 3347 O O . GLY B 1 203 ? 40.248 34.598 14.175 1.00 30.52 191 GLY B O 1
ATOM 3348 N N . TRP B 1 204 ? 41.826 33.037 14.029 1.00 28.82 192 TRP B N 1
ATOM 3349 C CA . TRP B 1 204 ? 42.083 32.959 15.473 1.00 28.04 192 TRP B CA 1
ATOM 3350 C C . TRP B 1 204 ? 43.296 33.787 15.873 1.00 28.60 192 TRP B C 1
ATOM 3351 O O . TRP B 1 204 ? 44.414 33.500 15.400 1.00 29.19 192 TRP B O 1
ATOM 3362 N N . TYR B 1 205 ? 43.056 34.800 16.722 1.00 25.12 193 TYR B N 1
ATOM 3363 C CA . TYR B 1 205 ? 44.046 35.753 17.204 1.00 26.95 193 TYR B CA 1
ATOM 3364 C C . TYR B 1 205 ? 43.969 35.774 18.730 1.00 28.60 193 TYR B C 1
ATOM 3365 O O . TYR B 1 205 ? 42.862 35.911 19.305 1.00 28.40 193 TYR B O 1
ATOM 3374 N N . ARG B 1 206 ? 45.123 35.665 19.394 1.00 26.98 194 ARG B N 1
ATOM 3375 C CA . ARG B 1 206 ? 45.173 35.786 20.842 1.00 27.89 194 ARG B CA 1
ATOM 3376 C C . ARG B 1 206 ? 44.908 37.234 21.258 1.00 27.91 194 ARG B C 1
ATOM 3377 O O . ARG B 1 206 ? 45.699 38.132 20.941 1.00 28.43 194 ARG B O 1
ATOM 3382 N N . THR B 1 207 ? 43.766 37.439 21.923 1.00 28.24 195 THR B N 1
ATOM 3383 C CA . THR B 1 207 ? 43.339 38.734 22.494 1.00 27.84 195 THR B CA 1
ATOM 3384 C C . THR B 1 207 ? 42.619 38.461 23.789 1.00 29.86 195 THR B C 1
ATOM 3385 O O . THR B 1 207 ? 42.403 37.294 24.140 1.00 29.76 195 THR B O 1
ATOM 3389 N N . LYS B 1 208 ? 42.244 39.537 24.495 1.00 31.84 196 LYS B N 1
ATOM 3390 C CA . LYS B 1 208 ? 41.402 39.412 25.686 1.00 33.93 196 LYS B CA 1
ATOM 3391 C C . LYS B 1 208 ? 40.158 38.577 25.409 1.00 30.01 196 LYS B C 1
ATOM 3392 O O . LYS B 1 208 ? 39.793 37.755 26.223 1.00 27.44 196 LYS B O 1
ATOM 3398 N N . MET B 1 209 ? 39.534 38.754 24.252 1.00 29.90 197 MET B N 1
ATOM 3399 C CA . MET B 1 209 ? 38.357 37.981 23.917 1.00 30.36 197 MET B CA 1
ATOM 3400 C C . MET B 1 209 ? 38.614 36.466 23.837 1.00 31.14 197 MET B C 1
ATOM 3401 O O . MET B 1 209 ? 37.763 35.670 24.220 1.00 31.65 197 MET B O 1
ATOM 3406 N N . THR B 1 210 ? 39.787 36.056 23.366 1.00 31.79 198 THR B N 1
ATOM 3407 C CA . THR B 1 210 ? 40.045 34.635 23.078 1.00 30.94 198 THR B CA 1
ATOM 3408 C C . THR B 1 210 ? 41.024 33.984 24.051 1.00 31.08 198 THR B C 1
ATOM 3409 O O . THR B 1 210 ? 41.440 32.850 23.838 1.00 31.48 198 THR B O 1
ATOM 3413 N N . GLU B 1 211 ? 41.407 34.720 25.087 1.00 31.41 199 GLU B N 1
ATOM 3414 C CA . GLU B 1 211 ? 42.366 34.284 26.122 1.00 34.81 199 GLU B CA 1
ATOM 3415 C C . GLU B 1 211 ? 42.138 32.886 26.676 1.00 34.74 199 GLU B C 1
ATOM 3416 O O . GLU B 1 211 ? 43.086 32.120 26.835 1.00 34.21 199 GLU B O 1
ATOM 3422 N N . ALA B 1 212 ? 40.898 32.614 27.061 1.00 34.48 200 ALA B N 1
ATOM 3423 C CA . ALA B 1 212 ? 40.543 31.339 27.651 1.00 36.82 200 ALA B CA 1
ATOM 3424 C C . ALA B 1 212 ? 40.836 30.167 26.685 1.00 37.51 200 ALA B C 1
ATOM 3425 O O . ALA B 1 212 ? 41.451 29.181 27.081 1.00 41.12 200 ALA B O 1
ATOM 3427 N N . VAL B 1 213 ? 40.402 30.280 25.435 1.00 37.22 201 VAL B N 1
ATOM 3428 C CA . VAL B 1 213 ? 40.695 29.274 24.388 1.00 38.17 201 VAL B CA 1
ATOM 3429 C C . VAL B 1 213 ? 42.212 29.045 24.196 1.00 36.62 201 VAL B C 1
ATOM 3430 O O . VAL B 1 213 ? 42.706 27.915 24.197 1.00 36.69 201 VAL B O 1
ATOM 3434 N N . PHE B 1 214 ? 42.940 30.136 24.040 1.00 35.32 202 PHE B N 1
ATOM 3435 C CA . PHE B 1 214 ? 44.397 30.088 23.955 1.00 34.79 202 PHE B CA 1
ATOM 3436 C C . PHE B 1 214 ? 45.135 29.510 25.167 1.00 37.00 202 PHE B C 1
ATOM 3437 O O . PHE B 1 214 ? 46.311 29.091 25.039 1.00 36.56 202 PHE B O 1
ATOM 3445 N N . SER B 1 215 ? 44.476 29.516 26.332 1.00 36.23 203 SER B N 1
ATOM 3446 C CA A SER B 1 215 ? 45.108 29.025 27.552 0.50 35.71 203 SER B CA 1
ATOM 3447 C CA B SER B 1 215 ? 45.042 29.024 27.585 0.50 35.59 203 SER B CA 1
ATOM 3448 C C . SER B 1 215 ? 44.972 27.501 27.677 1.00 35.99 203 SER B C 1
ATOM 3449 O O . SER B 1 215 ? 45.594 26.925 28.520 1.00 33.54 203 SER B O 1
ATOM 3454 N N . ASP B 1 216 ? 44.146 26.882 26.830 1.00 35.66 204 ASP B N 1
ATOM 3455 C CA . ASP B 1 216 ? 43.918 25.428 26.783 1.00 35.65 204 ASP B CA 1
ATOM 3456 C C . ASP B 1 216 ? 44.817 24.824 25.680 1.00 36.04 204 ASP B C 1
ATOM 3457 O O . ASP B 1 216 ? 44.497 24.927 24.495 1.00 32.97 204 ASP B O 1
ATOM 3462 N N . PRO B 1 217 ? 45.933 24.167 26.062 1.00 37.85 205 PRO B N 1
ATOM 3463 C CA . PRO B 1 217 ? 46.841 23.624 25.050 1.00 38.35 205 PRO B CA 1
ATOM 3464 C C . PRO B 1 217 ? 46.208 22.636 24.061 1.00 37.63 205 PRO B C 1
ATOM 3465 O O . PRO B 1 217 ? 46.672 22.560 22.948 1.00 36.67 205 PRO B O 1
ATOM 3469 N N . GLU B 1 218 ? 45.181 21.894 24.458 1.00 39.40 206 GLU B N 1
ATOM 3470 C CA . GLU B 1 218 ? 44.506 20.972 23.529 1.00 39.97 206 GLU B CA 1
ATOM 3471 C C . GLU B 1 218 ? 43.769 21.744 22.417 1.00 38.11 206 GLU B C 1
ATOM 3472 O O . GLU B 1 218 ? 43.863 21.370 21.251 1.00 37.75 206 GLU B O 1
ATOM 3475 N N . LYS B 1 219 ? 43.048 22.800 22.787 1.00 34.93 207 LYS B N 1
ATOM 3476 C CA . LYS B 1 219 ? 42.343 23.627 21.829 1.00 37.37 207 LYS B CA 1
ATOM 3477 C C . LYS B 1 219 ? 43.343 24.325 20.885 1.00 33.33 207 LYS B C 1
ATOM 3478 O O . LYS B 1 219 ? 43.140 24.336 19.692 1.00 31.11 207 LYS B O 1
ATOM 3482 N N . LEU B 1 220 ? 44.432 24.854 21.426 1.00 31.36 208 LEU B N 1
ATOM 3483 C CA . LEU B 1 220 ? 45.418 25.574 20.618 1.00 31.76 208 LEU B CA 1
ATOM 3484 C C . LEU B 1 220 ? 46.113 24.626 19.615 1.00 30.04 208 LEU B C 1
ATOM 3485 O O . LEU B 1 220 ? 46.310 24.973 18.456 1.00 29.23 208 LEU B O 1
ATOM 3490 N N . ASP B 1 221 ? 46.448 23.426 20.062 1.00 30.89 209 ASP B N 1
ATOM 3491 C CA . ASP B 1 221 ? 47.026 22.433 19.168 1.00 32.35 209 ASP B CA 1
ATOM 3492 C C . ASP B 1 221 ? 46.067 22.043 18.033 1.00 30.49 209 ASP B C 1
ATOM 3493 O O . ASP B 1 221 ? 46.493 21.875 16.908 1.00 28.91 209 ASP B O 1
ATOM 3498 N N . TYR B 1 222 ? 44.779 21.921 18.347 1.00 31.63 210 TYR B N 1
ATOM 3499 C CA . TYR B 1 222 ? 43.744 21.664 17.344 1.00 33.55 210 TYR B CA 1
ATOM 3500 C C . TYR B 1 222 ? 43.643 22.815 16.341 1.00 30.08 210 TYR B C 1
ATOM 3501 O O . TYR B 1 222 ? 43.627 22.583 15.138 1.00 30.71 210 TYR B O 1
ATOM 3510 N N . MET B 1 223 ? 43.568 24.040 16.847 1.00 28.97 211 MET B N 1
ATOM 3511 C CA . MET B 1 223 ? 43.548 25.221 16.000 1.00 31.81 211 MET B CA 1
ATOM 3512 C C . MET B 1 223 ? 44.731 25.249 14.996 1.00 27.90 211 MET B C 1
ATOM 3513 O O . MET B 1 223 ? 44.540 25.441 13.783 1.00 26.85 211 MET B O 1
ATOM 3518 N N . LEU B 1 224 ? 45.931 25.011 15.499 1.00 29.07 212 LEU B N 1
ATOM 3519 C CA . LEU B 1 224 ? 47.104 25.091 14.686 1.00 27.90 212 LEU B CA 1
ATOM 3520 C C . LEU B 1 224 ? 47.111 24.049 13.564 1.00 27.84 212 LEU B C 1
ATOM 3521 O O . LEU B 1 224 ? 47.613 24.335 12.469 1.00 26.41 212 LEU B O 1
ATOM 3526 N N . LYS B 1 225 ? 46.575 22.857 13.834 1.00 26.89 213 LYS B N 1
ATOM 3527 C CA . LYS B 1 225 ? 46.400 21.815 12.802 1.00 27.17 213 LYS B CA 1
ATOM 3528 C C . LYS B 1 225 ? 45.519 22.282 11.627 1.00 23.54 213 LYS B C 1
ATOM 3529 O O . LYS B 1 225 ? 45.708 21.873 10.503 1.00 23.93 213 LYS B O 1
ATOM 3533 N N . ARG B 1 226 ? 44.587 23.186 11.885 1.00 21.98 214 ARG B N 1
ATOM 3534 C CA . ARG B 1 226 ? 43.720 23.739 10.836 1.00 23.56 214 ARG B CA 1
ATOM 3535 C C . ARG B 1 226 ? 44.202 25.056 10.190 1.00 23.01 214 ARG B C 1
ATOM 3536 O O . ARG B 1 226 ? 43.433 25.712 9.430 1.00 23.75 214 ARG B O 1
ATOM 3544 N N . ILE B 1 227 ? 45.419 25.481 10.538 1.00 24.68 215 ILE B N 1
ATOM 3545 C CA . ILE B 1 227 ? 46.034 26.720 9.978 1.00 25.79 215 ILE B CA 1
ATOM 3546 C C . ILE B 1 227 ? 47.265 26.395 9.104 1.00 25.23 215 ILE B C 1
ATOM 3547 O O . ILE B 1 227 ? 48.347 26.115 9.627 1.00 24.27 215 ILE B O 1
ATOM 3552 N N . PRO B 1 228 ? 47.075 26.376 7.768 1.00 24.27 216 PRO B N 1
ATOM 3553 C CA . PRO B 1 228 ? 48.175 26.086 6.831 1.00 23.96 216 PRO B CA 1
ATOM 3554 C C . PRO B 1 228 ? 49.474 26.902 7.021 1.00 22.89 216 PRO B C 1
ATOM 3555 O O . PRO B 1 228 ? 50.546 26.323 6.923 1.00 20.81 216 PRO B O 1
ATOM 3559 N N . LEU B 1 229 ? 49.360 28.177 7.374 1.00 24.80 217 LEU B N 1
ATOM 3560 C CA . LEU B 1 229 ? 50.543 29.008 7.699 1.00 23.87 217 LEU B CA 1
ATOM 3561 C C . LEU B 1 229 ? 51.214 28.680 9.040 1.00 25.73 217 LEU B C 1
ATOM 3562 O O . LEU B 1 229 ? 52.294 29.173 9.292 1.00 24.22 217 LEU B O 1
ATOM 3567 N N . GLY B 1 230 ? 50.589 27.851 9.894 1.00 22.77 218 GLY B N 1
ATOM 3568 C CA . GLY B 1 230 ? 51.300 27.325 11.059 1.00 24.51 218 GLY B CA 1
ATOM 3569 C C . GLY B 1 230 ? 51.395 28.229 12.297 1.00 22.07 218 GLY B C 1
ATOM 3570 O O . GLY B 1 230 ? 52.184 27.958 13.219 1.00 24.40 218 GLY B O 1
ATOM 3571 N N . ARG B 1 231 ? 50.590 29.272 12.336 1.00 20.92 219 ARG B N 1
ATOM 3572 C CA . ARG B 1 231 ? 50.504 30.141 13.498 1.00 22.46 219 ARG B CA 1
ATOM 3573 C C . ARG B 1 231 ? 49.146 30.793 13.595 1.00 23.08 219 ARG B C 1
ATOM 3574 O O . ARG B 1 231 ? 48.445 30.948 12.612 1.00 23.48 219 ARG B O 1
ATOM 3582 N N . THR B 1 232 ? 48.809 31.246 14.787 1.00 23.86 220 THR B N 1
ATOM 3583 C CA . THR B 1 232 ? 47.661 32.109 14.954 1.00 24.07 220 THR B CA 1
ATOM 3584 C C . THR B 1 232 ? 47.988 33.570 14.596 1.00 21.72 220 THR B C 1
ATOM 3585 O O . THR B 1 232 ? 49.135 33.953 14.409 1.00 23.21 220 THR B O 1
ATOM 3589 N N . GLY B 1 233 ? 46.952 34.379 14.480 1.00 24.26 221 GLY B N 1
ATOM 3590 C CA . GLY B 1 233 ? 47.078 35.766 14.035 1.00 24.64 221 GLY B CA 1
ATOM 3591 C C . GLY B 1 233 ? 47.497 36.706 15.150 1.00 24.71 221 GLY B C 1
ATOM 3592 O O . GLY B 1 233 ? 47.267 36.428 16.323 1.00 25.61 221 GLY B O 1
ATOM 3593 N N . VAL B 1 234 ? 48.175 37.781 14.750 1.00 24.67 222 VAL B N 1
ATOM 3594 C CA . VAL B 1 234 ? 48.509 38.920 15.574 1.00 25.16 222 VAL B CA 1
ATOM 3595 C C . VAL B 1 234 ? 47.867 40.187 14.984 1.00 26.05 222 VAL B C 1
ATOM 3596 O O . VAL B 1 234 ? 47.500 40.209 13.787 1.00 24.65 222 VAL B O 1
ATOM 3600 N N . PRO B 1 235 ? 47.620 41.215 15.829 1.00 27.51 223 PRO B N 1
ATOM 3601 C CA . PRO B 1 235 ? 46.935 42.422 15.317 1.00 28.35 223 PRO B CA 1
ATOM 3602 C C . PRO B 1 235 ? 47.536 43.044 14.028 1.00 27.17 223 PRO B C 1
ATOM 3603 O O . PRO B 1 235 ? 46.788 43.440 13.140 1.00 27.83 223 PRO B O 1
ATOM 3607 N N . GLU B 1 236 ? 48.844 43.031 13.909 1.00 27.13 224 GLU B N 1
ATOM 3608 C CA . GLU B 1 236 ? 49.565 43.517 12.719 1.00 30.14 224 GLU B CA 1
ATOM 3609 C C . GLU B 1 236 ? 49.109 42.864 11.403 1.00 28.55 224 GLU B C 1
ATOM 3610 O O . GLU B 1 236 ? 49.208 43.504 10.337 1.00 28.34 224 GLU B O 1
ATOM 3616 N N . ASP B 1 237 ? 48.624 41.611 11.482 1.00 25.35 225 ASP B N 1
ATOM 3617 C CA . ASP B 1 237 ? 48.181 40.852 10.310 1.00 28.67 225 ASP B CA 1
ATOM 3618 C C . ASP B 1 237 ? 46.974 41.501 9.626 1.00 26.65 225 ASP B C 1
ATOM 3619 O O . ASP B 1 237 ? 46.655 41.181 8.476 1.00 28.23 225 ASP B O 1
ATOM 3624 N N . LEU B 1 238 ? 46.287 42.377 10.358 1.00 29.10 226 LEU B N 1
ATOM 3625 C CA . LEU B 1 238 ? 45.090 43.059 9.856 1.00 27.90 226 LEU B CA 1
ATOM 3626 C C . LEU B 1 238 ? 45.327 44.442 9.317 1.00 27.21 226 LEU B C 1
ATOM 3627 O O . LEU B 1 238 ? 44.441 45.015 8.750 1.00 27.26 226 LEU B O 1
ATOM 3632 N N . LYS B 1 239 ? 46.522 44.958 9.496 1.00 27.89 227 LYS B N 1
ATOM 3633 C CA . LYS B 1 239 ? 46.816 46.344 9.175 1.00 28.96 227 LYS B CA 1
ATOM 3634 C C . LYS B 1 239 ? 46.763 46.585 7.683 1.00 28.11 227 LYS B C 1
ATOM 3635 O O . LYS B 1 239 ? 46.165 47.562 7.250 1.00 25.17 227 LYS B O 1
ATOM 3641 N N . GLY B 1 240 ? 47.385 45.692 6.912 1.00 28.20 228 GLY B N 1
ATOM 3642 C CA . GLY B 1 240 ? 47.424 45.793 5.456 1.00 25.81 228 GLY B CA 1
ATOM 3643 C C . GLY B 1 240 ? 46.051 45.778 4.781 1.00 27.13 228 GLY B C 1
ATOM 3644 O O . GLY B 1 240 ? 45.745 46.657 3.947 1.00 27.52 228 GLY B O 1
ATOM 3645 N N . VAL B 1 241 ? 45.238 44.784 5.117 1.00 26.52 229 VAL B N 1
ATOM 3646 C CA . VAL B 1 241 ? 43.923 44.655 4.520 1.00 26.67 229 VAL B CA 1
ATOM 3647 C C . VAL B 1 241 ? 43.035 45.855 4.889 1.00 27.29 229 VAL B C 1
ATOM 3648 O O . VAL B 1 241 ? 42.266 46.284 4.073 1.00 24.70 229 VAL B O 1
ATOM 3652 N N . ALA B 1 242 ? 43.146 46.379 6.123 1.00 28.96 230 ALA B N 1
ATOM 3653 C CA . ALA B 1 242 ? 42.399 47.581 6.514 1.00 27.51 230 ALA B CA 1
ATOM 3654 C C . ALA B 1 242 ? 42.793 48.818 5.696 1.00 26.83 230 ALA B C 1
ATOM 3655 O O . ALA B 1 242 ? 41.939 49.490 5.134 1.00 24.37 230 ALA B O 1
ATOM 3657 N N . VAL B 1 243 ? 44.095 49.070 5.585 1.00 26.25 231 VAL B N 1
ATOM 3658 C CA . VAL B 1 243 ? 44.592 50.145 4.782 1.00 26.89 231 VAL B CA 1
ATOM 3659 C C . VAL B 1 243 ? 44.181 49.978 3.314 1.00 26.73 231 VAL B C 1
ATOM 3660 O O . VAL B 1 243 ? 43.702 50.918 2.688 1.00 26.15 231 VAL B O 1
ATOM 3664 N N . PHE B 1 244 ? 44.353 48.774 2.782 1.00 27.34 232 PHE B N 1
ATOM 3665 C CA . PHE B 1 244 ? 43.919 48.457 1.418 1.00 26.34 232 PHE B CA 1
ATOM 3666 C C . PHE B 1 244 ? 42.440 48.786 1.215 1.00 25.18 232 PHE B C 1
ATOM 3667 O O . PHE B 1 244 ? 42.109 49.525 0.326 1.00 25.59 232 PHE B O 1
ATOM 3675 N N . LEU B 1 245 ? 41.559 48.265 2.056 1.00 28.02 233 LEU B N 1
ATOM 3676 C CA . LEU B 1 245 ? 40.139 48.533 1.894 1.00 27.69 233 LEU B CA 1
ATOM 3677 C C . LEU B 1 245 ? 39.754 50.007 2.086 1.00 27.14 233 LEU B C 1
ATOM 3678 O O . LEU B 1 245 ? 38.771 50.466 1.487 1.00 25.20 233 LEU B O 1
ATOM 3683 N N . ALA B 1 246 ? 40.471 50.728 2.960 1.00 28.35 234 ALA B N 1
ATOM 3684 C CA . ALA B 1 246 ? 40.204 52.147 3.156 1.00 27.43 234 ALA B CA 1
ATOM 3685 C C . ALA B 1 246 ? 40.649 52.970 1.949 1.00 27.67 234 ALA B C 1
ATOM 3686 O O . ALA B 1 246 ? 40.084 54.004 1.641 1.00 27.89 234 ALA B O 1
ATOM 3688 N N . SER B 1 247 ? 41.716 52.526 1.303 1.00 26.24 235 SER B N 1
ATOM 3689 C CA . SER B 1 247 ? 42.369 53.295 0.269 1.00 27.48 235 SER B CA 1
ATOM 3690 C C . SER B 1 247 ? 41.578 53.325 -1.029 1.00 27.09 235 SER B C 1
ATOM 3691 O O . SER B 1 247 ? 40.724 52.458 -1.298 1.00 23.82 235 SER B O 1
ATOM 3694 N N . GLU B 1 248 ? 41.943 54.289 -1.855 1.00 28.15 236 GLU B N 1
ATOM 3695 C CA . GLU B 1 248 ? 41.384 54.410 -3.197 1.00 31.56 236 GLU B CA 1
ATOM 3696 C C . GLU B 1 248 ? 41.796 53.201 -4.044 1.00 31.00 236 GLU B C 1
ATOM 3697 O O . GLU B 1 248 ? 41.218 52.933 -5.091 1.00 32.73 236 GLU B O 1
ATOM 3703 N N . GLU B 1 249 ? 42.752 52.423 -3.562 1.00 31.27 237 GLU B N 1
ATOM 3704 C CA . GLU B 1 249 ? 43.172 51.204 -4.266 1.00 31.39 237 GLU B CA 1
ATOM 3705 C C . GLU B 1 249 ? 42.171 50.030 -4.168 1.00 30.06 237 GLU B C 1
ATOM 3706 O O . GLU B 1 249 ? 42.339 49.019 -4.865 1.00 26.17 237 GLU B O 1
ATOM 3712 N N . ALA B 1 250 ? 41.168 50.151 -3.294 1.00 28.01 238 ALA B N 1
ATOM 3713 C CA . ALA B 1 250 ? 40.110 49.188 -3.230 1.00 25.59 238 ALA B CA 1
ATOM 3714 C C . ALA B 1 250 ? 38.757 49.751 -3.658 1.00 24.55 238 ALA B C 1
ATOM 3715 O O . ALA B 1 250 ? 37.723 49.271 -3.170 1.00 23.35 238 ALA B O 1
ATOM 3717 N N . LYS B 1 251 ? 38.759 50.731 -4.543 1.00 24.93 239 LYS B N 1
ATOM 3718 C CA . LYS B 1 251 ? 37.508 51.432 -4.922 1.00 30.57 239 LYS B CA 1
ATOM 3719 C C . LYS B 1 251 ? 36.474 50.557 -5.675 1.00 28.61 239 LYS B C 1
ATOM 3720 O O . LYS B 1 251 ? 35.308 50.887 -5.705 1.00 26.61 239 LYS B O 1
ATOM 3726 N N . TYR B 1 252 ? 36.912 49.447 -6.264 1.00 27.58 240 TYR B N 1
ATOM 3727 C CA . TYR B 1 252 ? 35.992 48.529 -6.899 1.00 26.76 240 TYR B CA 1
ATOM 3728 C C . TYR B 1 252 ? 35.701 47.296 -6.052 1.00 25.29 240 TYR B C 1
ATOM 3729 O O . TYR B 1 252 ? 35.075 46.349 -6.537 1.00 27.80 240 TYR B O 1
ATOM 3738 N N . VAL B 1 253 ? 36.087 47.337 -4.785 1.00 26.95 241 VAL B N 1
ATOM 3739 C CA . VAL B 1 253 ? 35.800 46.266 -3.814 1.00 26.26 241 VAL B CA 1
ATOM 3740 C C . VAL B 1 253 ? 34.691 46.647 -2.800 1.00 25.02 241 VAL B C 1
ATOM 3741 O O . VAL B 1 253 ? 34.843 47.550 -1.957 1.00 26.28 241 VAL B O 1
ATOM 3745 N N . THR B 1 254 ? 33.574 45.943 -2.881 1.00 26.23 242 THR B N 1
ATOM 3746 C CA . THR B 1 254 ? 32.449 46.143 -1.966 1.00 25.22 242 THR B CA 1
ATOM 3747 C C . THR B 1 254 ? 31.620 44.879 -1.834 1.00 26.14 242 THR B C 1
ATOM 3748 O O . THR B 1 254 ? 31.586 44.047 -2.714 1.00 25.29 242 THR B O 1
ATOM 3752 N N . GLY B 1 255 ? 31.000 44.747 -0.671 1.00 25.94 243 GLY B N 1
ATOM 3753 C CA . GLY B 1 255 ? 30.172 43.643 -0.343 1.00 27.68 243 GLY B CA 1
ATOM 3754 C C . GLY B 1 255 ? 30.923 42.376 -0.039 1.00 28.01 243 GLY B C 1
ATOM 3755 O O . GLY B 1 255 ? 30.329 41.302 -0.060 1.00 27.94 243 GLY B O 1
ATOM 3756 N N . GLN B 1 256 ? 32.213 42.481 0.261 1.00 28.30 244 GLN B N 1
ATOM 3757 C CA . GLN B 1 256 ? 33.041 41.277 0.362 1.00 27.54 244 GLN B CA 1
ATOM 3758 C C . GLN B 1 256 ? 33.328 40.921 1.805 1.00 27.43 244 GLN B C 1
ATOM 3759 O O . GLN B 1 256 ? 33.328 41.781 2.722 1.00 27.61 244 GLN B O 1
ATOM 3765 N N . ILE B 1 257 ? 33.461 39.609 2.015 1.00 28.07 245 ILE B N 1
ATOM 3766 C CA . ILE B 1 257 ? 33.896 39.059 3.269 1.00 27.81 245 ILE B CA 1
ATOM 3767 C C . ILE B 1 257 ? 35.298 38.516 3.073 1.00 27.89 245 ILE B C 1
ATOM 3768 O O . ILE B 1 257 ? 35.472 37.514 2.442 1.00 28.69 245 ILE B O 1
ATOM 3773 N N . ILE B 1 258 ? 36.303 39.192 3.610 1.00 29.37 246 ILE B N 1
ATOM 3774 C CA . ILE B 1 258 ? 37.680 38.797 3.414 1.00 28.24 246 ILE B CA 1
ATOM 3775 C C . ILE B 1 258 ? 38.243 38.179 4.690 1.00 26.76 246 ILE B C 1
ATOM 3776 O O . ILE B 1 258 ? 38.357 38.846 5.723 1.00 27.99 246 ILE B O 1
ATOM 3781 N N . PHE B 1 259 ? 38.574 36.883 4.612 1.00 25.40 247 PHE B N 1
ATOM 3782 C CA . PHE B 1 259 ? 39.122 36.141 5.740 1.00 27.21 247 PHE B CA 1
ATOM 3783 C C . PHE B 1 259 ? 40.625 36.364 5.813 1.00 26.77 247 PHE B C 1
ATOM 3784 O O . PHE B 1 259 ? 41.337 36.192 4.789 1.00 27.51 247 PHE B O 1
ATOM 3792 N N . VAL B 1 260 ? 41.090 36.783 7.001 1.00 26.65 248 VAL B N 1
ATOM 3793 C CA . VAL B 1 260 ? 42.540 36.898 7.266 1.00 26.44 248 VAL B CA 1
ATOM 3794 C C . VAL B 1 260 ? 42.809 35.874 8.365 1.00 26.64 248 VAL B C 1
ATOM 3795 O O . VAL B 1 260 ? 42.755 36.189 9.560 1.00 23.88 248 VAL B O 1
ATOM 3799 N N . ASP B 1 261 ? 43.093 34.651 7.935 1.00 25.71 249 ASP B N 1
ATOM 3800 C CA . ASP B 1 261 ? 43.008 33.500 8.845 1.00 25.30 249 ASP B CA 1
ATOM 3801 C C . ASP B 1 261 ? 44.110 32.436 8.666 1.00 24.30 249 ASP B C 1
ATOM 3802 O O . ASP B 1 261 ? 43.969 31.311 9.149 1.00 27.00 249 ASP B O 1
ATOM 3807 N N . GLY B 1 262 ? 45.166 32.777 7.934 1.00 20.48 250 GLY B N 1
ATOM 3808 C CA . GLY B 1 262 ? 46.267 31.863 7.726 1.00 24.50 250 GLY B CA 1
ATOM 3809 C C . GLY B 1 262 ? 45.913 30.624 6.897 1.00 22.28 250 GLY B C 1
ATOM 3810 O O . GLY B 1 262 ? 46.691 29.681 6.886 1.00 23.46 250 GLY B O 1
ATOM 3811 N N . GLY B 1 263 ? 44.776 30.665 6.192 1.00 25.90 251 GLY B N 1
ATOM 3812 C CA . GLY B 1 263 ? 44.296 29.562 5.375 1.00 24.43 251 GLY B CA 1
ATOM 3813 C C . GLY B 1 263 ? 43.215 28.693 6.020 1.00 24.68 251 GLY B C 1
ATOM 3814 O O . GLY B 1 263 ? 42.811 27.676 5.434 1.00 26.02 251 GLY B O 1
ATOM 3815 N N . TRP B 1 264 ? 42.796 29.042 7.239 1.00 25.84 252 TRP B N 1
ATOM 3816 C CA . TRP B 1 264 ? 41.788 28.288 7.987 1.00 26.56 252 TRP B CA 1
ATOM 3817 C C . TRP B 1 264 ? 40.614 27.832 7.090 1.00 26.12 252 TRP B C 1
ATOM 3818 O O . TRP B 1 264 ? 40.329 26.617 7.014 1.00 27.09 252 TRP B O 1
ATOM 3829 N N . THR B 1 265 ? 39.970 28.792 6.426 1.00 25.89 253 THR B N 1
ATOM 3830 C CA . THR B 1 265 ? 38.777 28.545 5.624 1.00 27.13 253 THR B CA 1
ATOM 3831 C C . THR B 1 265 ? 39.026 27.735 4.335 1.00 26.26 253 THR B C 1
ATOM 3832 O O . THR B 1 265 ? 38.071 27.258 3.750 1.00 26.38 253 THR B O 1
ATOM 3836 N N . ALA B 1 266 ? 40.285 27.593 3.927 1.00 25.87 254 ALA B N 1
ATOM 3837 C CA . ALA B 1 266 ? 40.664 26.830 2.741 1.00 25.88 254 ALA B CA 1
ATOM 3838 C C . ALA B 1 266 ? 40.922 25.351 2.997 1.00 24.70 254 ALA B C 1
ATOM 3839 O O . ALA B 1 266 ? 41.244 24.609 2.048 1.00 25.19 254 ALA B O 1
ATOM 3841 N N . ASN B 1 267 ? 40.817 24.911 4.251 1.00 23.19 255 ASN B N 1
ATOM 3842 C CA . ASN B 1 267 ? 41.185 23.552 4.605 1.00 22.75 255 ASN B CA 1
ATOM 3843 C C . ASN B 1 267 ? 40.373 22.931 5.735 1.00 24.54 255 ASN B C 1
ATOM 3844 O O . ASN B 1 267 ? 39.446 23.505 6.240 1.00 22.18 255 ASN B O 1
#

InterPro domains:
  IPR002347 Short-chain dehydrogenase/reductase SDR [PF13561] (19-253)
  IPR002347 Short-chain dehydrogenase/reductase SDR [PR00080] (86-97)
  IPR002347 Short-chain dehydrogenase/reductase SDR [PR00080] (139-147)
  IPR002347 Short-chain dehydrogenase/reductase SDR [PR00080] (160-179)
  IPR002347 Short-chain dehydrogenase/reductase SDR [PR00081] (11-28)
  IPR002347 Short-chain dehydrogenase/reductase SDR [PR00081] (86-97)
  IPR002347 Short-chain dehydrogenase/reductase SDR [PR00081] (133-149)
  IPR002347 Short-chain dehydrogenase/reductase SDR [PR00081] (160-179)
  IPR002347 Short-chain dehydrogenase/reductase SDR [PR00081] (181-198)
  IPR002347 Short-chain dehydrogenase/reductase SDR [PR00081] (216-236)
  IPR020904 Short-chain dehydrogenase/reductase, conserved site [PS00061] (147-175)
  IPR036291 NAD(P)-binding domain superfamily [SSF51735] (8-254)
  IPR057326 Ketoreductase domain [SM00822] (10-195)

Nearest PDB structures (foldseek):
  1vl8-assembly1_B  TM=1.004E+00  e=1.908E-51  Thermotoga maritima MSB8
  3ay6-assembly1_C  TM=9.443E-01  e=4.540E-28  Priestia megaterium
  1gee-assembly1_A  TM=9.428E-01  e=1.851E-27  Priestia megaterium
  1rwb-assembly1_A  TM=9.395E-01  e=2.512E-27  Priestia megaterium
  3aus-assembly1_A  TM=9.361E-01  e=2.223E-27  Priestia megaterium